Protein AF-0000000087521930 (afdb_homodimer)

Sequence (600 aa):
MKRRKVLPVLCTGAVLVLGLSACTGNPQDPAPPTEAVELRMATHSEPTYRALGAIYADQLEQKGYQVTLLDPVADPAAQVLAGQADLVITSAGTAAHQVAPARPDTKNTDSAVLSREQSAKMIAGALPENVRALDASPGDLGSVLVMSRAQLALQDVEDYKELAQKCPSLKLAAPQASATLLREGLDGANCSAAKVEATTADRLPGMLRNAEVDGVVLSQADALIADEGFVSVAGTEALFDSEPVLALGDADVDEGAARAINEVTAKLDEDTLTAVSRMAHGTEPASAEDVAERWQWLSQMKRRKVLPVLCTGAVLVLGLSACTGNPQDPAPPTEAVELRMATHSEPTYRALGAIYADQLEQKGYQVTLLDPVADPAAQVLAGQADLVITSAGTAAHQVAPARPDTKNTDSAVLSREQSAKMIAGALPENVRALDASPGDLGSVLVMSRAQLALQDVEDYKELAQKCPSLKLAAPQASATLLREGLDGANCSAAKVEATTADRLPGMLRNAEVDGVVLSQADALIADEGFVSVAGTEALFDSEPVLALGDADVDEGAARAINEVTAKLDEDTLTAVSRMAHGTEPASAEDVAERWQWLSQ

Nearest PDB structures (foldseek):
  7s7w-assembly1_A  TM=7.487E-01  e=1.866E-15  Thermoanaerobacter sp. X513
  6v1r-assembly1_A  TM=6.949E-01  e=6.929E-16  Thermoanaerobacter sp. X513
  7txk-assembly2_B  TM=6.998E-01  e=8.774E-15  Streptococcus pneumoniae D39
  6eyl-assembly2_B  TM=7.128E-01  e=5.026E-15  Bacillus subtilis
  7s7t-assembly1_A  TM=7.056E-01  e=7.489E-12  Thermoanaerobacter sp. X513

Organism: NCBI:txid162496

Structure (mmCIF, N/CA/C/O backbone):
data_AF-0000000087521930-model_v1
#
loop_
_entity.id
_entity.type
_entity.pdbx_description
1 polymer 'ABC-type glycine betaine transport system substrate-binding domain-containing protein'
#
loop_
_atom_site.group_PDB
_atom_site.id
_atom_site.type_symbol
_atom_site.label_atom_id
_atom_site.label_alt_id
_atom_site.label_comp_id
_atom_site.label_asym_id
_atom_site.label_entity_id
_atom_site.label_seq_id
_atom_site.pdbx_PDB_ins_code
_atom_site.Cartn_x
_atom_site.Cartn_y
_atom_site.Cartn_z
_atom_site.occupancy
_atom_site.B_iso_or_equiv
_atom_site.auth_seq_id
_atom_site.auth_comp_id
_atom_site.auth_asym_id
_atom_site.auth_atom_id
_atom_site.pdbx_PDB_model_num
ATOM 1 N N . MET A 1 1 ? -104.75 -42.906 31.688 1 24.97 1 MET A N 1
ATOM 2 C CA . MET A 1 1 ? -104.938 -42.594 30.266 1 24.97 1 MET A CA 1
ATOM 3 C C . MET A 1 1 ? -103.688 -41.875 29.75 1 24.97 1 MET A C 1
ATOM 5 O O . MET A 1 1 ? -103.312 -40.844 30.297 1 24.97 1 MET A O 1
ATOM 9 N N . LYS A 1 2 ? -102.812 -42.812 29.016 1 25.3 2 LYS A N 1
ATOM 10 C CA . LYS A 1 2 ? -101.438 -42.969 28.562 1 25.3 2 LYS A CA 1
ATOM 11 C C . LYS A 1 2 ? -101.125 -41.938 27.469 1 25.3 2 LYS A C 1
ATOM 13 O O . LYS A 1 2 ? -101.688 -42 26.375 1 25.3 2 LYS A O 1
ATOM 18 N N . ARG A 1 3 ? -100.812 -40.656 27.844 1 25.89 3 ARG A N 1
ATOM 19 C CA . ARG A 1 3 ? -100.5 -39.406 27.141 1 25.89 3 ARG A CA 1
ATOM 20 C C . ARG A 1 3 ? -99.312 -39.625 26.141 1 25.89 3 ARG A C 1
ATOM 22 O O . ARG A 1 3 ? -98.188 -39.938 26.547 1 25.89 3 ARG A O 1
ATOM 29 N N . ARG A 1 4 ? -99.625 -40.31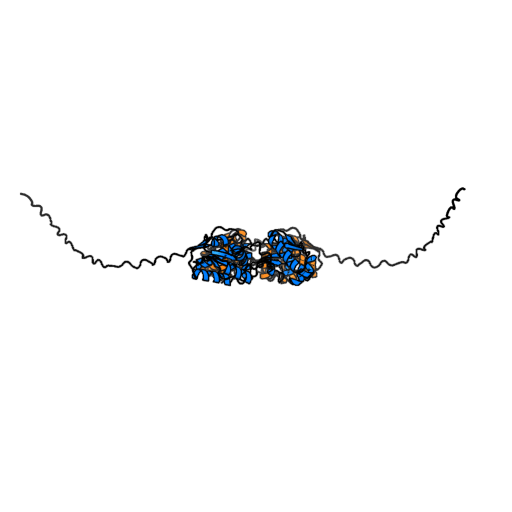2 25.031 1 25.08 4 ARG A N 1
ATOM 30 C CA . ARG A 1 4 ? -98.812 -40.75 23.906 1 25.08 4 ARG A CA 1
ATOM 31 C C . ARG A 1 4 ? -97.938 -39.625 23.375 1 25.08 4 ARG A C 1
ATOM 33 O O . ARG A 1 4 ? -98.5 -38.594 22.938 1 25.08 4 ARG A O 1
ATOM 40 N N . LYS A 1 5 ? -96.75 -39.5 23.906 1 28.59 5 LYS A N 1
ATOM 41 C CA . LYS A 1 5 ? -95.625 -38.531 23.75 1 28.59 5 LYS A CA 1
ATOM 42 C C . LYS A 1 5 ? -95.25 -38.406 22.297 1 28.59 5 LYS A C 1
ATOM 44 O O . LYS A 1 5 ? -94.875 -39.406 21.672 1 28.59 5 LYS A O 1
ATOM 49 N N . VAL A 1 6 ? -95.938 -37.656 21.453 1 28.44 6 VAL A N 1
ATOM 50 C CA . VAL A 1 6 ? -95.812 -37.344 20.031 1 28.44 6 VAL A CA 1
ATOM 51 C C . VAL A 1 6 ? -94.375 -36.938 19.734 1 28.44 6 VAL A C 1
ATOM 53 O O . VAL A 1 6 ? -93.875 -35.969 20.266 1 28.44 6 VAL A O 1
ATOM 56 N N . LEU A 1 7 ? -93.438 -37.906 19.609 1 31.66 7 LEU A N 1
ATOM 57 C CA . LEU A 1 7 ? -92 -37.719 19.359 1 31.66 7 LEU A CA 1
ATOM 58 C C . LEU A 1 7 ? -91.75 -37.031 18.031 1 31.66 7 LEU A C 1
ATOM 60 O O . LEU A 1 7 ? -92.25 -37.469 16.984 1 31.66 7 LEU A O 1
ATOM 64 N N . PRO A 1 8 ? -91.562 -35.688 18.031 1 33.31 8 PRO A N 1
ATOM 65 C CA . PRO A 1 8 ? -91.438 -34.844 16.828 1 33.31 8 PRO A CA 1
ATOM 66 C C . PRO A 1 8 ? -90.312 -35.344 15.898 1 33.31 8 PRO A C 1
ATOM 68 O O . PRO A 1 8 ? -89.25 -35.656 16.344 1 33.31 8 PRO A O 1
ATOM 71 N N . VAL A 1 9 ? -90.625 -36.188 14.945 1 30 9 VAL A N 1
ATOM 72 C CA . VAL A 1 9 ? -89.75 -36.812 13.945 1 30 9 VAL A CA 1
ATOM 73 C C . VAL A 1 9 ? -89.062 -35.75 13.117 1 30 9 VAL A C 1
ATOM 75 O O . VAL A 1 9 ? -89.688 -35 12.367 1 30 9 VAL A O 1
ATOM 78 N N . LEU A 1 10 ? -88.125 -35 13.758 1 30.17 10 LEU A N 1
ATOM 79 C CA . LEU A 1 10 ? -87.312 -33.969 13.078 1 30.17 10 LEU A CA 1
ATOM 80 C C . LEU A 1 10 ? -86.625 -34.562 11.828 1 30.17 10 LEU A C 1
ATOM 82 O O . LEU A 1 10 ? -85.875 -35.531 11.914 1 30.17 10 LEU A O 1
ATOM 86 N N . CYS A 1 11 ? -87.312 -34.562 10.688 1 28.27 11 CYS A N 1
ATOM 87 C CA . CYS A 1 11 ? -86.938 -34.969 9.344 1 28.27 11 CYS A CA 1
ATOM 88 C C . CYS A 1 11 ? -85.688 -34.281 8.914 1 28.27 11 CYS A C 1
ATOM 90 O O . CYS A 1 11 ? -85.625 -33.062 8.75 1 28.27 11 CYS A O 1
ATOM 92 N N . THR A 1 12 ? -84.562 -34.75 9.43 1 30 12 THR A N 1
ATOM 93 C CA . THR A 1 12 ? -83.188 -34.25 9.109 1 30 12 THR A CA 1
ATOM 94 C C . THR A 1 12 ? -82.938 -34.406 7.621 1 30 12 THR A C 1
ATOM 96 O O . THR A 1 12 ? -82.875 -35.5 7.098 1 30 12 THR A O 1
ATOM 99 N N . GLY A 1 13 ? -83.562 -33.594 6.793 1 28.31 13 GLY A N 1
ATOM 100 C CA . GLY A 1 13 ? -83.312 -33.562 5.359 1 28.31 13 GLY A CA 1
ATOM 101 C C . GLY A 1 13 ? -81.812 -33.594 5.008 1 28.31 13 GLY A C 1
ATOM 102 O O . GLY A 1 13 ? -81.062 -32.75 5.48 1 28.31 13 GLY A O 1
ATOM 103 N N . ALA A 1 14 ? -81.312 -34.75 4.762 1 30.91 14 ALA A N 1
ATOM 104 C CA . ALA A 1 14 ? -79.938 -35.125 4.383 1 30.91 14 ALA A CA 1
ATOM 105 C C . ALA A 1 14 ? -79.562 -34.469 3.057 1 30.91 14 ALA A C 1
ATOM 107 O O . ALA A 1 14 ? -80.062 -34.812 2.004 1 30.91 14 ALA A O 1
ATOM 108 N N . VAL A 1 15 ? -79.562 -33.156 3.012 1 30.83 15 VAL A N 1
ATOM 109 C CA . VAL A 1 15 ? -79.125 -32.562 1.741 1 30.83 15 VAL A CA 1
ATOM 110 C C . VAL A 1 15 ? -77.75 -33.125 1.314 1 30.83 15 VAL A C 1
ATOM 112 O O . VAL A 1 15 ? -76.812 -33.031 2.051 1 30.83 15 VAL A O 1
ATOM 115 N N . LEU A 1 16 ? -77.812 -34.188 0.553 1 29.52 16 LEU A N 1
ATOM 116 C CA . LEU A 1 16 ? -76.688 -34.844 -0.088 1 29.52 16 LEU A CA 1
ATOM 117 C C . LEU A 1 16 ? -75.875 -33.812 -0.931 1 29.52 16 LEU A C 1
ATOM 119 O O . LEU A 1 16 ? -76.375 -33.344 -1.959 1 29.52 16 LEU A O 1
ATOM 123 N N . VAL A 1 17 ? -75.312 -32.812 -0.303 1 30.41 17 VAL A N 1
ATOM 124 C CA . VAL A 1 17 ? -74.5 -31.953 -1.141 1 30.41 17 VAL A CA 1
ATOM 125 C C . VAL A 1 17 ? -73.438 -32.781 -1.917 1 30.41 17 VAL A C 1
ATOM 127 O O . VAL A 1 17 ? -72.688 -33.531 -1.323 1 30.41 17 VAL A O 1
ATOM 130 N N . LEU A 1 18 ? -73.75 -33.219 -3.131 1 30.56 18 LEU A N 1
ATOM 131 C CA . LEU A 1 18 ? -72.875 -33.75 -4.148 1 30.56 18 LEU A CA 1
ATOM 132 C C . LEU A 1 18 ? -71.562 -32.969 -4.203 1 30.56 18 LEU A C 1
ATOM 134 O O . LEU A 1 18 ? -71.562 -31.766 -4.508 1 30.56 18 LEU A O 1
ATOM 138 N N . GLY A 1 19 ? -70.625 -33.219 -3.271 1 29.25 19 GLY A N 1
ATOM 139 C CA . GLY A 1 19 ? -69.312 -32.656 -3.326 1 29.25 19 GLY A CA 1
ATOM 140 C C . GLY A 1 19 ? -68.625 -32.875 -4.664 1 29.25 19 GLY A C 1
ATOM 141 O O . GLY A 1 19 ? -68.375 -34 -5.074 1 29.25 19 GLY A O 1
ATOM 142 N N . LEU A 1 20 ? -68.938 -32.062 -5.727 1 30.84 20 LEU A N 1
ATOM 143 C CA . LEU A 1 20 ? -68.125 -32 -6.93 1 30.84 20 LEU A CA 1
ATOM 144 C C . LEU A 1 20 ? -66.625 -32 -6.578 1 30.84 20 LEU A C 1
ATOM 146 O O . LEU A 1 20 ? -66.125 -31.094 -5.93 1 30.84 20 LEU A O 1
ATOM 150 N N . SER A 1 21 ? -66.062 -33.156 -6.297 1 31.89 21 SER A N 1
ATOM 151 C CA . SER A 1 21 ? -64.625 -33.375 -6.172 1 31.89 21 SER A CA 1
ATOM 152 C C . SER A 1 21 ? -63.875 -32.781 -7.367 1 31.89 21 SER A C 1
ATOM 154 O O . SER A 1 21 ? -63.844 -33.375 -8.445 1 31.89 21 SER A O 1
ATOM 156 N N . ALA A 1 22 ? -64.125 -31.516 -7.789 1 32.75 22 ALA A N 1
ATOM 157 C CA . ALA A 1 22 ? -63.219 -31 -8.828 1 32.75 22 ALA A CA 1
ATOM 158 C C . ALA A 1 22 ? -61.75 -31.344 -8.516 1 32.75 22 ALA A C 1
ATOM 160 O O . ALA A 1 22 ? -61.312 -31.188 -7.379 1 32.75 22 ALA A O 1
ATOM 161 N N . CYS A 1 23 ? -61.094 -32.312 -9.234 1 32.06 23 CYS A N 1
ATOM 162 C CA . CYS A 1 23 ? -59.688 -32.656 -9.398 1 32.06 23 CYS A CA 1
ATOM 163 C C . CYS A 1 23 ? -58.812 -31.406 -9.422 1 32.06 23 CYS A C 1
ATOM 165 O O . CYS A 1 23 ? -58.781 -30.688 -10.43 1 32.06 23 CYS A O 1
ATOM 167 N N . THR A 1 24 ? -59.031 -30.422 -8.625 1 31.69 24 THR A N 1
ATOM 168 C CA . THR A 1 24 ? -58.094 -29.297 -8.648 1 31.69 24 THR A CA 1
ATOM 169 C C . THR A 1 24 ? -56.656 -29.797 -8.539 1 31.69 24 THR A C 1
ATOM 171 O O . THR A 1 24 ? -56.281 -30.359 -7.512 1 31.69 24 THR A O 1
ATOM 174 N N . GLY A 1 25 ? -56.125 -30.391 -9.578 1 32.91 25 GLY A N 1
ATOM 175 C CA . GLY A 1 25 ? -54.719 -30.719 -9.672 1 32.91 25 GLY A CA 1
ATOM 176 C C . GLY A 1 25 ? -53.812 -29.703 -9.008 1 32.91 25 GLY A C 1
ATOM 177 O O . GLY A 1 25 ? -54.031 -28.5 -9.117 1 32.91 25 GLY A O 1
ATOM 178 N N . ASN A 1 26 ? -53.406 -29.953 -7.789 1 33.25 26 ASN A N 1
ATOM 179 C CA . ASN A 1 26 ? -52.469 -29.172 -7.016 1 33.25 26 ASN A CA 1
ATOM 180 C C . ASN A 1 26 ? -51.344 -28.594 -7.906 1 33.25 26 ASN A C 1
ATOM 182 O O . ASN A 1 26 ? -50.812 -29.297 -8.773 1 33.25 26 ASN A O 1
ATOM 186 N N . PRO A 1 27 ? -51.25 -27.297 -8.062 1 37.81 27 PRO A N 1
ATOM 187 C CA . PRO A 1 27 ? -50.156 -26.625 -8.773 1 37.81 27 PRO A CA 1
ATOM 188 C C . PRO A 1 27 ? -48.844 -27.344 -8.641 1 37.81 27 PRO A C 1
ATOM 190 O O . PRO A 1 27 ? -48.656 -28.141 -7.715 1 37.81 27 PRO A O 1
ATOM 193 N N . GLN A 1 28 ? -47.969 -27.328 -9.734 1 36.28 28 GLN A N 1
ATOM 194 C CA . GLN A 1 28 ? -46.625 -27.812 -10.086 1 36.28 28 GLN A CA 1
ATOM 195 C C . GLN A 1 28 ? -45.656 -27.656 -8.914 1 36.28 28 GLN A C 1
ATOM 197 O O . GLN A 1 28 ? -45.625 -26.609 -8.273 1 36.28 28 GLN A O 1
ATOM 202 N N . ASP A 1 29 ? -45.375 -28.734 -8.156 1 38 29 ASP A N 1
ATOM 203 C CA . ASP A 1 29 ? -44.219 -28.859 -7.297 1 38 29 ASP A CA 1
ATOM 204 C C . ASP A 1 29 ? -43.062 -27.969 -7.785 1 38 29 ASP A C 1
ATOM 206 O O . ASP A 1 29 ? -42.719 -27.984 -8.969 1 38 29 ASP A O 1
ATOM 210 N N . PRO A 1 30 ? -42.906 -26.797 -7.133 1 41.5 30 PRO A N 1
ATOM 211 C CA . PRO A 1 30 ? -41.719 -26.062 -7.617 1 41.5 30 PRO A CA 1
ATOM 212 C C . PRO A 1 30 ? -40.562 -26.969 -8.031 1 41.5 30 PRO A C 1
ATOM 214 O O . PRO A 1 30 ? -40.438 -28.078 -7.512 1 41.5 30 PRO A O 1
ATOM 217 N N . ALA A 1 31 ? -40.281 -27.047 -9.32 1 41.97 31 ALA A N 1
ATOM 218 C CA . ALA A 1 31 ? -39.094 -27.734 -9.789 1 41.97 31 ALA A CA 1
ATOM 219 C C . ALA A 1 31 ? -38.062 -27.875 -8.672 1 41.97 31 ALA A C 1
ATOM 221 O O . ALA A 1 31 ? -37.938 -26.984 -7.812 1 41.97 31 ALA A O 1
ATOM 222 N N . PRO A 1 32 ? -37.719 -29.031 -8.219 1 43.03 32 PRO A N 1
ATOM 223 C CA . PRO A 1 32 ? -36.656 -29.188 -7.23 1 43.03 32 PRO A CA 1
ATOM 224 C C . PRO A 1 32 ? -35.625 -28.078 -7.328 1 43.03 32 PRO A C 1
ATOM 226 O O . PRO A 1 32 ? -35.344 -27.547 -8.422 1 43.03 32 PRO A O 1
ATOM 229 N N . PRO A 1 33 ? -35.469 -27.188 -6.367 1 43.12 33 PRO A N 1
ATOM 230 C CA . PRO A 1 33 ? -34.375 -26.219 -6.43 1 43.12 33 PRO A CA 1
ATOM 231 C C . PRO A 1 33 ? -33.156 -26.734 -7.203 1 43.12 33 PRO A C 1
ATOM 233 O O . PRO A 1 33 ? -32.812 -27.922 -7.09 1 43.12 33 PRO A O 1
ATOM 236 N N . THR A 1 34 ? -33 -26.609 -8.461 1 46.75 34 THR A N 1
ATOM 237 C CA . THR A 1 34 ? -31.766 -26.953 -9.141 1 46.75 34 THR A CA 1
ATOM 238 C C . THR A 1 34 ? -30.594 -26.969 -8.164 1 46.75 34 THR A C 1
ATOM 240 O O . THR A 1 34 ? -30.266 -25.953 -7.551 1 46.75 34 THR A O 1
ATOM 243 N N . GLU A 1 35 ? -30.422 -28.062 -7.379 1 59.41 35 GLU A N 1
ATOM 244 C CA . GLU A 1 35 ? -29.391 -28.312 -6.367 1 59.41 35 GLU A CA 1
ATOM 245 C C . GLU A 1 35 ? -28.047 -27.719 -6.781 1 59.41 35 GLU A C 1
ATOM 247 O O . GLU A 1 35 ? -27.531 -28.031 -7.863 1 59.41 35 GLU A O 1
ATOM 252 N N . ALA A 1 36 ? -27.625 -26.719 -6.176 1 70.56 36 ALA A N 1
ATOM 253 C CA . ALA A 1 36 ? -26.344 -26.062 -6.453 1 70.56 36 ALA A CA 1
ATOM 254 C C . ALA A 1 36 ? -25.219 -27.094 -6.484 1 70.56 36 ALA A C 1
ATOM 256 O O . ALA A 1 36 ? -25.141 -27.984 -5.633 1 70.56 36 ALA A O 1
ATOM 257 N N . VAL A 1 37 ? -24.531 -27.359 -7.672 1 87 37 VAL A N 1
ATOM 258 C CA . VAL A 1 37 ? -23.344 -28.203 -7.793 1 87 37 VAL A CA 1
ATOM 259 C C . VAL A 1 37 ? -22.297 -27.781 -6.758 1 87 37 VAL A C 1
ATOM 261 O O . VAL A 1 37 ? -21.969 -26.594 -6.648 1 87 37 VAL A O 1
ATOM 264 N N . GLU A 1 38 ? -21.938 -28.719 -5.898 1 93.25 38 GLU A N 1
ATOM 265 C CA . GLU A 1 38 ? -20.938 -28.484 -4.859 1 93.25 38 GLU A CA 1
ATOM 266 C C . GLU A 1 38 ? -19.531 -28.734 -5.387 1 93.25 38 GLU A C 1
ATOM 268 O O . GLU A 1 38 ? -19.266 -29.734 -6.059 1 93.25 38 GLU A O 1
ATOM 273 N N . LEU A 1 39 ? -18.672 -27.797 -5.203 1 97.06 39 LEU A N 1
ATOM 274 C CA . LEU A 1 39 ? -17.25 -27.906 -5.57 1 97.06 39 LEU A CA 1
ATOM 275 C C . LEU A 1 39 ? -16.359 -27.797 -4.34 1 97.06 39 LEU A C 1
ATOM 277 O O . LEU A 1 39 ? -16.469 -26.828 -3.578 1 97.06 39 LEU A O 1
ATOM 281 N N . ARG A 1 40 ? -15.516 -28.828 -4.109 1 98.06 40 ARG A N 1
ATOM 282 C CA . ARG A 1 40 ? -14.469 -28.766 -3.096 1 98.06 40 ARG A CA 1
ATOM 283 C C . ARG A 1 40 ? -13.18 -28.188 -3.672 1 98.06 40 ARG A C 1
ATOM 285 O O . ARG A 1 40 ? -12.586 -28.766 -4.578 1 98.06 40 ARG A O 1
ATOM 292 N N . MET A 1 41 ? -12.719 -27.047 -3.049 1 98.5 41 MET A N 1
ATOM 293 C CA . MET A 1 41 ? -11.516 -26.375 -3.547 1 98.5 41 MET A CA 1
ATOM 294 C C . MET A 1 41 ? -10.391 -26.453 -2.525 1 98.5 41 MET A C 1
ATOM 296 O O . MET A 1 41 ? -10.523 -25.969 -1.403 1 98.5 41 MET A O 1
ATOM 300 N N . ALA A 1 42 ? -9.273 -27.047 -2.928 1 98.44 42 ALA A N 1
ATOM 301 C CA . ALA A 1 42 ? -8.078 -27.047 -2.092 1 98.44 42 ALA A CA 1
ATOM 302 C C . ALA A 1 42 ? -7.492 -25.641 -1.964 1 98.44 42 ALA A C 1
ATOM 304 O O . ALA A 1 42 ? -7.566 -24.844 -2.904 1 98.44 42 ALA A O 1
ATOM 305 N N . THR A 1 43 ? -6.852 -25.359 -0.746 1 97.38 43 THR A N 1
ATOM 306 C CA . THR A 1 43 ? -6.422 -24 -0.454 1 97.38 43 THR A CA 1
ATOM 307 C C . THR A 1 43 ? -4.922 -23.953 -0.162 1 97.38 43 THR A C 1
ATOM 309 O O . THR A 1 43 ? -4.414 -24.766 0.614 1 97.38 43 THR A O 1
ATOM 312 N N . HIS A 1 44 ? -4.266 -22.984 -0.844 1 96.5 44 HIS A N 1
ATOM 313 C CA . HIS A 1 44 ? -2.84 -22.766 -0.624 1 96.5 44 HIS A CA 1
ATOM 314 C C . HIS A 1 44 ? -2.596 -21.938 0.633 1 96.5 44 HIS A C 1
ATOM 316 O O . HIS A 1 44 ? -3.33 -20.984 0.905 1 96.5 44 HIS A O 1
ATOM 322 N N . SER A 1 45 ? -1.491 -22.219 1.359 1 93.25 45 SER A N 1
ATOM 323 C CA . SER A 1 45 ? -1.228 -21.516 2.604 1 93.25 45 SER A CA 1
ATOM 324 C C . SER A 1 45 ? -0.521 -20.188 2.342 1 93.25 45 SER A C 1
ATOM 326 O O . SER A 1 45 ? -0.52 -19.297 3.197 1 93.25 45 SER A O 1
ATOM 328 N N . GLU A 1 46 ? 0.194 -20.047 1.252 1 92.81 46 GLU A N 1
ATOM 329 C CA . GLU A 1 46 ? 0.817 -18.781 0.896 1 92.81 46 GLU A CA 1
ATOM 330 C C . GLU A 1 46 ? -0.232 -17.688 0.688 1 92.81 46 GLU A C 1
ATOM 332 O O . GLU A 1 46 ? -1.187 -17.875 -0.07 1 92.81 46 GLU A O 1
ATOM 337 N N . PRO A 1 47 ? -0.076 -16.5 1.216 1 92.88 47 PRO A N 1
ATOM 338 C CA . PRO A 1 47 ? -1.146 -15.5 1.308 1 92.88 47 PRO A CA 1
ATOM 339 C C . PRO A 1 47 ? -1.672 -15.07 -0.061 1 92.88 47 PRO A C 1
ATOM 341 O O . PRO A 1 47 ? -2.883 -14.922 -0.242 1 92.88 47 PRO A O 1
ATOM 344 N N . THR A 1 48 ? -0.853 -14.859 -0.989 1 94.31 48 THR A N 1
ATOM 345 C CA . THR A 1 48 ? -1.321 -14.422 -2.301 1 94.31 48 THR A CA 1
ATOM 346 C C . THR A 1 48 ? -2.176 -15.508 -2.953 1 94.31 48 THR A C 1
ATOM 348 O O . THR A 1 48 ? -3.271 -15.227 -3.447 1 94.31 48 THR A O 1
ATOM 351 N N . TYR A 1 49 ? -1.743 -16.703 -2.885 1 96.62 49 TYR A N 1
ATOM 352 C CA . TYR A 1 49 ? -2.492 -17.812 -3.457 1 96.62 49 TYR A CA 1
ATOM 353 C C . TYR A 1 49 ? -3.795 -18.031 -2.699 1 96.62 49 TYR A C 1
ATOM 355 O O . TYR A 1 49 ? -4.824 -18.359 -3.299 1 96.62 49 TYR A O 1
ATOM 363 N N . ARG A 1 50 ? -3.641 -17.922 -1.463 1 96.31 50 ARG A N 1
ATOM 364 C CA . ARG A 1 50 ? -4.84 -18.078 -0.645 1 96.31 50 ARG A CA 1
ATOM 365 C C . ARG A 1 50 ? -5.891 -17.047 -1.012 1 96.31 50 ARG A C 1
ATOM 367 O O . ARG A 1 50 ? -7.074 -17.359 -1.125 1 96.31 50 ARG A O 1
ATOM 374 N N . ALA A 1 51 ? -5.465 -15.812 -1.198 1 95.06 51 ALA A N 1
ATOM 375 C CA . ALA A 1 51 ? -6.363 -14.734 -1.618 1 95.06 51 ALA A CA 1
ATOM 376 C C . ALA A 1 51 ? -6.973 -15.039 -2.984 1 95.06 51 ALA A C 1
ATOM 378 O O . ALA A 1 51 ? -8.172 -14.836 -3.193 1 95.06 51 ALA A O 1
ATOM 379 N N . LEU A 1 52 ? -6.215 -15.531 -3.84 1 97.44 52 LEU A N 1
ATOM 380 C CA . LEU A 1 52 ? -6.707 -15.891 -5.164 1 97.44 52 LEU A CA 1
ATOM 381 C C . LEU A 1 52 ? -7.754 -17 -5.074 1 97.44 52 LEU A C 1
ATOM 383 O O . LEU A 1 52 ? -8.789 -16.922 -5.742 1 97.44 52 LEU A O 1
ATOM 387 N N . GLY A 1 53 ? -7.484 -17.969 -4.254 1 97.94 53 GLY A N 1
ATOM 388 C CA . GLY A 1 53 ? -8.484 -19 -4.035 1 97.94 53 GLY A CA 1
ATOM 389 C C . GLY A 1 53 ? -9.836 -18.438 -3.621 1 97.94 53 GLY A C 1
ATOM 390 O O . GLY A 1 53 ? -10.875 -18.875 -4.129 1 97.94 53 GLY A O 1
ATOM 391 N N . ALA A 1 54 ? -9.805 -17.531 -2.773 1 95.62 54 ALA A N 1
ATOM 392 C CA . ALA A 1 54 ? -11.039 -16.922 -2.297 1 95.62 54 ALA A CA 1
ATOM 393 C C . ALA A 1 54 ? -11.727 -16.125 -3.406 1 95.62 54 ALA A C 1
ATOM 395 O O . ALA A 1 54 ? -12.953 -16.125 -3.512 1 95.62 54 ALA A O 1
ATOM 396 N N . ILE A 1 55 ? -10.969 -15.398 -4.184 1 95.38 55 ILE A N 1
ATOM 397 C CA . ILE A 1 55 ? -11.516 -14.641 -5.305 1 95.38 55 ILE A CA 1
ATOM 398 C C . ILE A 1 55 ? -12.242 -15.586 -6.262 1 95.38 55 ILE A C 1
ATOM 400 O O . ILE A 1 55 ? -13.375 -15.312 -6.668 1 95.38 55 ILE A O 1
ATOM 404 N N . TYR A 1 56 ? -11.633 -16.688 -6.574 1 97.75 56 TYR A N 1
ATOM 405 C CA . TYR A 1 56 ? -12.227 -17.672 -7.48 1 97.75 56 TYR A CA 1
ATOM 406 C C . TYR A 1 56 ? -13.484 -18.281 -6.871 1 97.75 56 TYR A C 1
ATOM 408 O O . TYR A 1 56 ? -14.484 -18.469 -7.562 1 97.75 56 TYR A O 1
ATOM 416 N N . ALA A 1 57 ? -13.391 -18.625 -5.633 1 97.06 57 ALA A N 1
ATOM 417 C CA . ALA A 1 57 ? -14.555 -19.188 -4.941 1 97.06 57 ALA A CA 1
ATOM 418 C C . ALA A 1 57 ? -15.734 -18.234 -5 1 97.06 57 ALA A C 1
ATOM 420 O O . ALA A 1 57 ? -16.859 -18.641 -5.301 1 97.06 57 ALA A O 1
ATOM 421 N N . ASP A 1 58 ? -15.477 -17.031 -4.738 1 92.94 58 ASP A N 1
ATOM 422 C CA . ASP A 1 58 ? -16.531 -16.016 -4.773 1 92.94 58 ASP A CA 1
ATOM 423 C C . ASP A 1 58 ? -17.156 -15.922 -6.164 1 92.94 58 ASP A C 1
ATOM 425 O O . ASP A 1 58 ? -18.375 -15.82 -6.297 1 92.94 58 ASP A O 1
ATOM 429 N N . GLN A 1 59 ? -16.312 -15.891 -7.18 1 93.5 59 GLN A N 1
ATOM 430 C CA . GLN A 1 59 ? -16.812 -15.859 -8.555 1 93.5 59 GLN A CA 1
ATOM 431 C C . GLN A 1 59 ? -17.703 -17.062 -8.844 1 93.5 59 GLN A C 1
ATOM 433 O O . GLN A 1 59 ? -18.766 -16.906 -9.469 1 93.5 59 GLN A O 1
ATOM 438 N N . LEU A 1 60 ? -17.328 -18.203 -8.438 1 96.75 60 LEU A N 1
ATOM 439 C CA . LEU A 1 60 ? -18.109 -19.406 -8.648 1 96.75 60 LEU A CA 1
ATOM 440 C C . LEU A 1 60 ? -19.438 -19.328 -7.906 1 96.75 60 LEU A C 1
ATOM 442 O O . LEU A 1 60 ? -20.484 -19.719 -8.445 1 96.75 60 LEU A O 1
ATOM 446 N N . GLU A 1 61 ? -19.406 -18.812 -6.738 1 94.69 61 GLU A N 1
ATOM 447 C CA . GLU A 1 61 ? -20.641 -18.688 -5.961 1 94.69 61 GLU A CA 1
ATOM 448 C C . GLU A 1 61 ? -21.594 -17.703 -6.617 1 94.69 61 GLU A C 1
ATOM 450 O O . GLU A 1 61 ? -22.812 -17.922 -6.621 1 94.69 61 GLU A O 1
ATOM 455 N N . GLN A 1 62 ? -21.062 -16.672 -7.176 1 89.94 62 GLN A N 1
ATOM 456 C CA . GLN A 1 62 ? -21.875 -15.695 -7.887 1 89.94 62 GLN A CA 1
ATOM 457 C C . GLN A 1 62 ? -22.562 -16.344 -9.094 1 89.94 62 GLN A C 1
ATOM 459 O O . GLN A 1 62 ? -23.609 -15.867 -9.547 1 89.94 62 GLN A O 1
ATOM 464 N N . LYS A 1 63 ? -22 -17.406 -9.57 1 93.94 63 LYS A N 1
ATOM 465 C CA . LYS A 1 63 ? -22.562 -18.109 -10.727 1 93.94 63 LYS A CA 1
ATOM 466 C C . LYS A 1 63 ? -23.438 -19.266 -10.289 1 93.94 63 LYS A C 1
ATOM 468 O O . LYS A 1 63 ? -23.859 -20.078 -11.117 1 93.94 63 LYS A O 1
ATOM 473 N N . GLY A 1 64 ? -23.625 -19.453 -8.969 1 94.81 64 GLY A N 1
ATOM 474 C CA . GLY A 1 64 ? -24.609 -20.391 -8.469 1 94.81 64 GLY A CA 1
ATOM 475 C C . GLY A 1 64 ? -23.984 -21.672 -7.938 1 94.81 64 GLY A C 1
ATOM 476 O O . GLY A 1 64 ? -24.703 -22.609 -7.551 1 94.81 64 GLY A O 1
ATOM 477 N N . TYR A 1 65 ? -22.734 -21.781 -7.902 1 96.69 65 TYR A N 1
ATOM 478 C CA . TYR A 1 65 ? -22.078 -22.938 -7.324 1 96.69 65 TYR A CA 1
ATOM 479 C C . TYR A 1 65 ? -21.938 -22.797 -5.816 1 96.69 65 TYR A C 1
ATOM 481 O O . TYR A 1 65 ? -21.922 -21.688 -5.289 1 96.69 65 TYR A O 1
ATOM 489 N N . GLN A 1 66 ? -21.953 -23.922 -5.172 1 96.44 66 GLN A N 1
ATOM 490 C CA . GLN A 1 66 ? -21.562 -23.953 -3.77 1 96.44 66 GLN A CA 1
ATOM 491 C C . GLN A 1 66 ? -20.109 -24.406 -3.621 1 96.44 66 GLN A C 1
ATOM 493 O O . GLN A 1 66 ? -19.75 -25.5 -4.055 1 96.44 66 GLN A O 1
ATOM 498 N N . VAL A 1 67 ? -19.312 -23.516 -3.027 1 97.19 67 VAL A N 1
ATOM 499 C CA . VAL A 1 67 ? -17.891 -23.828 -2.943 1 97.19 67 VAL A CA 1
ATOM 500 C C . VAL A 1 67 ? -17.484 -24.016 -1.482 1 97.19 67 VAL A C 1
ATOM 502 O O . VAL A 1 67 ? -17.797 -23.188 -0.628 1 97.19 67 VAL A O 1
ATOM 505 N N . THR A 1 68 ? -16.859 -25.156 -1.178 1 97.31 68 THR A N 1
ATOM 506 C CA . THR A 1 68 ? -16.234 -25.406 0.12 1 97.31 68 THR A CA 1
ATOM 507 C C . THR A 1 68 ? -14.719 -25.281 0.028 1 97.31 68 THR A C 1
ATOM 509 O O . THR A 1 68 ? -14.078 -26.062 -0.681 1 97.31 68 THR A O 1
ATOM 512 N N . LEU A 1 69 ? -14.188 -24.281 0.747 1 96.94 69 LEU A N 1
ATOM 513 C CA . LEU A 1 69 ? -12.742 -24.125 0.826 1 96.94 69 LEU A CA 1
ATOM 514 C C . LEU A 1 69 ? -12.156 -25.062 1.883 1 96.94 69 LEU A C 1
ATOM 516 O O . LEU A 1 69 ? -12.57 -25.031 3.045 1 96.94 69 LEU A O 1
ATOM 520 N N . LEU A 1 70 ? -11.203 -25.875 1.456 1 97.5 70 LEU A N 1
ATOM 521 C CA . LEU A 1 70 ? -10.555 -26.797 2.387 1 97.5 70 LEU A CA 1
ATOM 522 C C . LEU A 1 70 ? -9.477 -26.078 3.189 1 97.5 70 LEU A C 1
ATOM 524 O O . LEU A 1 70 ? -9.117 -24.938 2.883 1 97.5 70 LEU A O 1
ATOM 528 N N . ASP A 1 71 ? -8.922 -26.766 4.223 1 95.44 71 ASP A N 1
ATOM 529 C CA . ASP A 1 71 ? -7.891 -26.172 5.07 1 95.44 71 ASP A CA 1
ATOM 530 C C . ASP A 1 71 ? -6.641 -25.844 4.262 1 95.44 71 ASP A C 1
ATOM 532 O O . ASP A 1 71 ? -6.223 -26.625 3.404 1 95.44 71 ASP A O 1
ATOM 536 N N . PRO A 1 72 ? -6.062 -24.703 4.586 1 95.19 72 PRO A N 1
ATOM 537 C CA . PRO A 1 72 ? -4.871 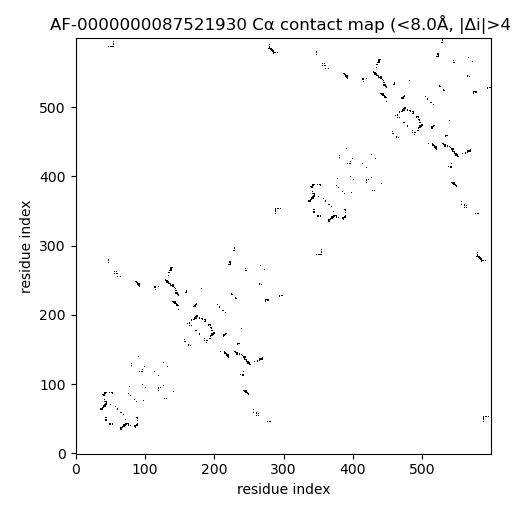-24.297 3.846 1 95.19 72 PRO A CA 1
ATOM 538 C C . PRO A 1 72 ? -3.672 -25.203 4.098 1 95.19 72 PRO A C 1
ATOM 540 O O . PRO A 1 72 ? -3.42 -25.609 5.238 1 95.19 72 PRO A O 1
ATOM 543 N N . VAL A 1 73 ? -3.012 -25.547 3.012 1 93.88 73 VAL A N 1
ATOM 544 C CA . VAL A 1 73 ? -1.802 -26.359 3.102 1 93.88 73 VAL A CA 1
ATOM 545 C C . VAL A 1 73 ? -0.747 -25.828 2.137 1 93.88 73 VAL A C 1
ATOM 547 O O . VAL A 1 73 ? -1.046 -24.984 1.287 1 93.88 73 VAL A O 1
ATOM 550 N N . ALA A 1 74 ? 0.511 -26.297 2.223 1 89.62 74 ALA A N 1
ATOM 551 C CA . ALA A 1 74 ? 1.632 -25.781 1.438 1 89.62 74 ALA A CA 1
ATOM 552 C C . ALA A 1 74 ? 1.577 -26.297 0.002 1 89.62 74 ALA A C 1
ATOM 554 O O . ALA A 1 74 ? 1.947 -25.594 -0.934 1 89.62 74 ALA A O 1
ATOM 555 N N . ASP A 1 75 ? 1.068 -27.547 -0.232 1 90.88 75 ASP A N 1
ATOM 556 C CA . ASP A 1 75 ? 1.026 -28.172 -1.551 1 90.88 75 ASP A CA 1
ATOM 557 C C . ASP A 1 75 ? -0.373 -28.688 -1.867 1 90.88 75 ASP A C 1
ATOM 559 O O . ASP A 1 75 ? -0.582 -29.906 -1.967 1 90.88 75 ASP A O 1
ATOM 563 N N . PRO A 1 76 ? -1.254 -27.812 -2.18 1 96.44 76 PRO A N 1
ATOM 564 C CA . PRO A 1 76 ? -2.646 -28.25 -2.309 1 96.44 76 PRO A CA 1
ATOM 565 C C . PRO A 1 76 ? -2.922 -28.953 -3.633 1 96.44 76 PRO A C 1
ATOM 567 O O . PRO A 1 76 ? -3.932 -29.656 -3.766 1 96.44 76 PRO A O 1
ATOM 570 N N . ALA A 1 77 ? -2.135 -28.844 -4.629 1 94.69 77 ALA A N 1
ATOM 571 C CA . ALA A 1 77 ? -2.355 -29.5 -5.914 1 94.69 77 ALA A CA 1
ATOM 572 C C . ALA A 1 77 ? -2.385 -31.016 -5.766 1 94.69 77 ALA A C 1
ATOM 574 O O . ALA A 1 77 ? -3.096 -31.703 -6.5 1 94.69 77 ALA A O 1
ATOM 575 N N . ALA A 1 78 ? -1.623 -31.5 -4.824 1 90.62 78 ALA A N 1
ATOM 576 C CA . ALA A 1 78 ? -1.58 -32.938 -4.566 1 90.62 78 ALA A CA 1
ATOM 577 C C . ALA A 1 78 ? -2.969 -33.469 -4.23 1 90.62 78 ALA A C 1
ATOM 579 O O . ALA A 1 78 ? -3.299 -34.625 -4.574 1 90.62 78 ALA A O 1
ATOM 580 N N . GLN A 1 79 ? -3.797 -32.656 -3.645 1 95.19 79 GLN A N 1
ATOM 581 C CA . GLN A 1 79 ? -5.141 -33.062 -3.252 1 95.19 79 GLN A CA 1
ATOM 582 C C . GLN A 1 79 ? -6.031 -33.281 -4.473 1 95.19 79 GLN A C 1
ATOM 584 O O . GLN A 1 79 ? -6.859 -34.188 -4.5 1 95.19 79 GLN A O 1
ATOM 589 N N . VAL A 1 80 ? -5.867 -32.5 -5.48 1 96.44 80 VAL A N 1
ATOM 590 C CA . VAL A 1 80 ? -6.641 -32.625 -6.707 1 96.44 80 VAL A CA 1
ATOM 591 C C . VAL A 1 80 ? -6.137 -33.844 -7.496 1 96.44 80 VAL A C 1
ATOM 593 O O . VAL A 1 80 ? -6.93 -34.625 -8.008 1 96.44 80 VAL A O 1
ATOM 596 N N . LEU A 1 81 ? -4.871 -34.031 -7.547 1 92.69 81 LEU A N 1
ATOM 597 C CA . LEU A 1 81 ? -4.27 -35.156 -8.273 1 92.69 81 LEU A CA 1
ATOM 598 C C . LEU A 1 81 ? -4.668 -36.469 -7.648 1 92.69 81 LEU A C 1
ATOM 600 O O . LEU A 1 81 ? -4.812 -37.469 -8.359 1 92.69 81 LEU A O 1
ATOM 604 N N . ALA A 1 82 ? -4.953 -36.469 -6.363 1 92.69 82 ALA A N 1
ATOM 605 C CA . ALA A 1 82 ? -5.34 -37.656 -5.637 1 92.69 82 ALA A CA 1
ATOM 606 C C . ALA A 1 82 ? -6.855 -37.844 -5.605 1 92.69 82 ALA A C 1
ATOM 608 O O . ALA A 1 82 ? -7.371 -38.812 -5.047 1 92.69 82 ALA A O 1
ATOM 609 N N . GLY A 1 83 ? -7.547 -36.906 -6.145 1 94.25 83 GLY A N 1
ATOM 610 C CA . GLY A 1 83 ? -9 -36.969 -6.18 1 94.25 83 GLY A CA 1
ATOM 611 C C . GLY A 1 83 ? -9.656 -36.562 -4.879 1 94.25 83 GLY A C 1
ATOM 612 O O . GLY A 1 83 ? -10.82 -36.875 -4.633 1 94.25 83 GLY A O 1
ATOM 613 N N . GLN A 1 84 ? -8.953 -35.844 -4.043 1 95.25 84 GLN A N 1
ATOM 614 C CA . GLN A 1 84 ? -9.445 -35.438 -2.73 1 95.25 84 GLN A CA 1
ATOM 615 C C . GLN A 1 84 ? -10.094 -34.062 -2.779 1 95.25 84 GLN A C 1
ATOM 617 O O . GLN A 1 84 ? -10.758 -33.656 -1.827 1 95.25 84 GLN A O 1
ATOM 622 N N . ALA A 1 85 ? -9.922 -33.344 -3.811 1 97.44 85 ALA A N 1
ATOM 623 C CA . ALA A 1 85 ? -10.531 -32.031 -4.086 1 97.44 85 ALA A CA 1
ATOM 624 C C . ALA A 1 85 ? -10.898 -31.906 -5.562 1 97.44 85 ALA A C 1
ATOM 626 O O . ALA A 1 85 ? -10.375 -32.656 -6.406 1 97.44 85 ALA A O 1
ATOM 627 N N . ASP A 1 86 ? -11.766 -30.984 -5.848 1 97.62 86 ASP A N 1
ATOM 628 C CA . ASP A 1 86 ? -12.258 -30.812 -7.215 1 97.62 86 ASP A CA 1
ATOM 629 C C . ASP A 1 86 ? -11.445 -29.766 -7.969 1 97.62 86 ASP A C 1
ATOM 631 O O . ASP A 1 86 ? -11.352 -29.812 -9.195 1 97.62 86 ASP A O 1
ATOM 635 N N . LEU A 1 87 ? -10.969 -28.781 -7.164 1 98.25 87 LEU A N 1
ATOM 636 C CA . LEU A 1 87 ? -10.305 -27.625 -7.766 1 98.25 87 LEU A CA 1
ATOM 637 C C . LEU A 1 87 ? -9.141 -27.156 -6.898 1 98.25 87 LEU A C 1
ATOM 639 O O . LEU A 1 87 ? -9.156 -27.344 -5.68 1 98.25 87 LEU A O 1
ATOM 643 N N . VAL A 1 88 ? -8.148 -26.516 -7.551 1 98.44 88 VAL A N 1
ATOM 644 C CA . VAL A 1 88 ? -7.09 -25.797 -6.848 1 98.44 88 VAL A CA 1
ATOM 645 C C . VAL A 1 88 ? -6.555 -24.672 -7.73 1 98.44 88 VAL A C 1
ATOM 647 O O . VAL A 1 88 ? -6.453 -24.828 -8.953 1 98.44 88 VAL A O 1
ATOM 650 N N . ILE A 1 89 ? -6.266 -23.547 -7.102 1 98.5 89 ILE A N 1
ATOM 651 C CA . ILE A 1 89 ? -5.551 -22.453 -7.77 1 98.5 89 ILE A CA 1
ATOM 652 C C . ILE A 1 89 ? -4.055 -22.578 -7.488 1 98.5 89 ILE A C 1
ATOM 654 O O . ILE A 1 89 ? -3.637 -22.641 -6.328 1 98.5 89 ILE A O 1
ATOM 658 N N . THR A 1 90 ? -3.287 -22.656 -8.531 1 97.81 90 THR A N 1
ATOM 659 C CA . THR A 1 90 ? -1.838 -22.812 -8.461 1 97.81 90 THR A CA 1
ATOM 660 C C . THR A 1 90 ? -1.159 -22.062 -9.602 1 97.81 90 THR A C 1
ATOM 662 O O . THR A 1 90 ? -1.721 -21.109 -10.148 1 97.81 90 THR A O 1
ATOM 665 N N . SER A 1 91 ? 0.117 -22.469 -9.844 1 98 91 SER A N 1
ATOM 666 C CA . SER A 1 91 ? 0.85 -21.859 -10.953 1 98 91 SER A CA 1
ATOM 667 C C . SER A 1 91 ? 1.471 -22.938 -11.852 1 98 91 SER A C 1
ATOM 669 O O . SER A 1 91 ? 1.647 -24.078 -11.43 1 98 91 SER A O 1
ATOM 671 N N . ALA A 1 92 ? 1.739 -22.516 -13.094 1 96.81 92 ALA A N 1
ATOM 672 C CA . ALA A 1 92 ? 2.117 -23.469 -14.125 1 96.81 92 ALA A CA 1
ATOM 673 C C . ALA A 1 92 ? 3.434 -24.156 -13.773 1 96.81 92 ALA A C 1
ATOM 675 O O . ALA A 1 92 ? 3.553 -25.391 -13.891 1 96.81 92 ALA A O 1
ATOM 676 N N . GLY A 1 93 ? 4.445 -23.391 -13.398 1 95 93 GLY A N 1
ATOM 677 C CA . GLY A 1 93 ? 5.703 -24.016 -13.023 1 95 93 GLY A CA 1
ATOM 678 C C . GLY A 1 93 ? 5.562 -25 -11.875 1 95 93 GLY A C 1
ATOM 679 O O . GLY A 1 93 ? 6.074 -26.109 -11.945 1 95 93 GLY A O 1
ATOM 680 N N . THR A 1 94 ? 4.871 -24.609 -10.875 1 93.06 94 THR A N 1
ATOM 681 C CA . THR A 1 94 ? 4.633 -25.469 -9.719 1 93.06 94 THR A CA 1
ATOM 682 C C . THR A 1 94 ? 3.887 -26.734 -10.117 1 93.06 94 THR A C 1
ATOM 684 O O . THR A 1 94 ? 4.266 -27.844 -9.727 1 93.06 94 THR A O 1
ATOM 687 N N . ALA A 1 95 ? 2.859 -26.609 -10.891 1 94.81 95 ALA A N 1
ATOM 688 C CA . ALA A 1 95 ? 2.072 -27.75 -11.344 1 94.81 95 ALA A CA 1
ATOM 689 C C . ALA A 1 95 ? 2.924 -28.703 -12.18 1 94.81 95 ALA A C 1
ATOM 691 O O . ALA A 1 95 ? 2.822 -29.938 -12.031 1 94.81 95 ALA A O 1
ATOM 692 N N . ALA A 1 96 ? 3.717 -28.141 -13.039 1 94 96 ALA A N 1
ATOM 693 C CA . ALA A 1 96 ? 4.562 -28.969 -13.898 1 94 96 ALA A CA 1
ATOM 694 C C . ALA A 1 96 ? 5.512 -29.828 -13.078 1 94 96 ALA A C 1
ATOM 696 O O . ALA A 1 96 ? 5.656 -31.031 -13.336 1 94 96 ALA A O 1
ATOM 697 N N . HIS A 1 97 ? 6.121 -29.234 -12.055 1 89.81 97 HIS A N 1
ATOM 698 C CA . HIS A 1 97 ? 7.035 -29.984 -11.203 1 89.81 97 HIS A CA 1
ATOM 699 C C . HIS A 1 97 ? 6.297 -31.062 -10.422 1 89.81 97 HIS A C 1
ATOM 701 O O . HIS A 1 97 ? 6.863 -32.125 -10.133 1 89.81 97 HIS A O 1
ATOM 707 N N . GLN A 1 98 ? 5.113 -30.875 -10.141 1 88.06 98 GLN A N 1
ATOM 708 C CA . GLN A 1 98 ? 4.336 -31.828 -9.352 1 88.06 98 GLN A CA 1
ATOM 709 C C . GLN A 1 98 ? 3.941 -33.031 -10.188 1 88.06 98 GLN A C 1
ATOM 711 O O . GLN A 1 98 ? 3.934 -34.188 -9.695 1 88.06 98 GLN A O 1
ATOM 716 N N . VAL A 1 99 ? 3.576 -32.875 -11.383 1 90 99 VAL A N 1
ATOM 717 C CA . VAL A 1 99 ? 3.023 -33.969 -12.18 1 90 99 VAL A CA 1
ATOM 718 C C . VAL A 1 99 ? 4.148 -34.719 -12.906 1 90 99 VAL A C 1
ATOM 720 O O . VAL A 1 99 ? 3.971 -35.844 -13.359 1 90 99 VAL A O 1
ATOM 723 N N . ALA A 1 100 ? 5.18 -34.062 -13.156 1 77.69 100 ALA A N 1
ATOM 724 C CA . ALA A 1 100 ? 6.328 -34.688 -13.812 1 77.69 100 ALA A CA 1
ATOM 725 C C . ALA A 1 100 ? 7.617 -34.375 -13.047 1 77.69 100 ALA A C 1
ATOM 727 O O . ALA A 1 100 ? 8.422 -33.562 -13.484 1 77.69 100 ALA A O 1
ATOM 728 N N . PRO A 1 101 ? 7.668 -35 -11.875 1 64.06 101 PRO A N 1
ATOM 729 C CA . PRO A 1 101 ? 8.898 -34.688 -11.133 1 64.06 101 PRO A CA 1
ATOM 730 C C . PRO A 1 101 ? 10.156 -35.094 -11.898 1 64.06 101 PRO A C 1
ATOM 732 O O . PRO A 1 101 ? 10.133 -36.031 -12.688 1 64.06 101 PRO A O 1
ATOM 735 N N . ALA A 1 102 ? 11.094 -34.156 -12.172 1 55.91 102 ALA A N 1
ATOM 736 C CA . ALA A 1 102 ? 12.344 -34.406 -12.883 1 55.91 102 ALA A CA 1
ATOM 737 C C . ALA A 1 102 ? 12.953 -35.75 -12.43 1 55.91 102 ALA A C 1
ATOM 739 O O . ALA A 1 102 ? 12.898 -36.094 -11.25 1 55.91 102 ALA A O 1
ATOM 740 N N . ARG A 1 103 ? 12.938 -36.844 -13.352 1 47.28 103 ARG A N 1
ATOM 741 C CA . ARG A 1 103 ? 13.656 -38.094 -13.188 1 47.28 103 ARG A CA 1
ATOM 742 C C . ARG A 1 103 ? 15.141 -37.844 -12.93 1 47.28 103 ARG A C 1
ATOM 744 O O . ARG A 1 103 ? 15.758 -37 -13.57 1 47.28 103 ARG A O 1
ATOM 751 N N . PRO A 1 104 ? 15.742 -38.375 -11.859 1 44.28 104 PRO A N 1
ATOM 752 C CA . PRO A 1 104 ? 17.172 -38.312 -11.57 1 44.28 104 PRO A CA 1
ATOM 753 C C . PRO A 1 104 ? 18.031 -38.438 -12.828 1 44.28 104 PRO A C 1
ATOM 755 O O . PRO A 1 104 ? 19.094 -37.812 -12.914 1 44.28 104 PRO A O 1
ATOM 758 N N . ASP A 1 105 ? 17.969 -39.594 -13.609 1 40.09 105 ASP A N 1
ATOM 759 C CA . ASP A 1 105 ? 18.953 -40 -14.602 1 40.09 105 ASP A CA 1
ATOM 760 C C . ASP A 1 105 ? 19.094 -38.969 -15.711 1 40.09 105 ASP A C 1
ATOM 762 O O . ASP A 1 105 ? 19.859 -39.156 -16.641 1 40.09 105 ASP A O 1
ATOM 766 N N . THR A 1 106 ? 18.141 -38.594 -16.344 1 34.5 106 THR A N 1
ATOM 767 C CA . THR A 1 106 ? 18.516 -37.719 -17.453 1 34.5 106 THR A CA 1
ATOM 768 C C . THR A 1 106 ? 19.375 -36.562 -16.953 1 34.5 106 THR A C 1
ATOM 770 O O . THR A 1 106 ? 18.875 -35.656 -16.297 1 34.5 106 THR A O 1
ATOM 773 N N . LYS A 1 107 ? 20.406 -36.875 -16.625 1 40.19 107 LYS A N 1
ATOM 774 C CA . LYS A 1 107 ? 21.547 -35.969 -16.5 1 40.19 107 LYS A CA 1
ATOM 775 C C . LYS A 1 107 ? 21.422 -34.812 -17.469 1 40.19 107 LYS A C 1
ATOM 777 O O . LYS A 1 107 ? 22.25 -33.906 -17.469 1 40.19 107 LYS A O 1
ATOM 782 N N . ASN A 1 108 ? 21.172 -35.156 -18.672 1 34.56 108 ASN A N 1
ATOM 783 C CA . ASN A 1 108 ? 21.594 -34.188 -19.688 1 34.56 108 ASN A CA 1
ATOM 784 C C . ASN A 1 108 ? 20.875 -32.875 -19.516 1 34.56 108 ASN A C 1
ATOM 786 O O . ASN A 1 108 ? 21.016 -31.969 -20.344 1 34.56 108 ASN A O 1
ATOM 790 N N . THR A 1 109 ? 19.422 -32.938 -19.906 1 39.25 109 THR A N 1
ATOM 791 C CA . THR A 1 109 ? 19.031 -31.578 -20.266 1 39.25 109 THR A CA 1
ATOM 792 C C . THR A 1 109 ? 19.391 -30.594 -19.156 1 39.25 109 THR A C 1
ATOM 794 O O . THR A 1 109 ? 19.531 -30.984 -18 1 39.25 109 THR A O 1
ATOM 797 N N . ASP A 1 110 ? 19.547 -29.203 -19.641 1 41.28 110 ASP A N 1
ATOM 798 C CA . ASP A 1 110 ? 19.656 -27.781 -19.312 1 41.28 110 ASP A CA 1
ATOM 799 C C . ASP A 1 110 ? 18.828 -27.438 -18.078 1 41.28 110 ASP A C 1
ATOM 801 O O . ASP A 1 110 ? 18.078 -28.281 -17.562 1 41.28 110 ASP A O 1
ATOM 805 N N . SER A 1 111 ? 18.203 -26 -18.219 1 53.03 111 SER A N 1
ATOM 806 C CA . SER A 1 111 ? 17.719 -25.078 -17.203 1 53.03 111 SER A CA 1
ATOM 807 C C . SER A 1 111 ? 16.578 -25.703 -16.406 1 53.03 111 SER A C 1
ATOM 809 O O . SER A 1 111 ? 15.555 -26.109 -16.969 1 53.03 111 SER A O 1
ATOM 811 N N . ALA A 1 112 ? 16.891 -26.375 -15.289 1 71.31 112 ALA A N 1
ATOM 812 C CA . ALA A 1 112 ? 15.961 -26.703 -14.219 1 71.31 112 ALA A CA 1
ATOM 813 C C . ALA A 1 112 ? 14.859 -25.656 -14.109 1 71.31 112 ALA A C 1
ATOM 815 O O . ALA A 1 112 ? 13.781 -25.938 -13.57 1 71.31 112 ALA A O 1
ATOM 816 N N . VAL A 1 113 ? 15.023 -24.828 -14.812 1 88.56 113 VAL A N 1
ATOM 817 C CA . VAL A 1 113 ? 14.078 -23.719 -14.797 1 88.56 113 VAL A CA 1
ATOM 818 C C . VAL A 1 113 ? 13.086 -23.859 -15.953 1 88.56 113 VAL A C 1
ATOM 820 O O . VAL A 1 113 ? 13.492 -24.141 -17.094 1 88.56 113 VAL A O 1
ATOM 823 N N . LEU A 1 114 ? 11.859 -23.781 -15.758 1 92.94 114 LEU A N 1
ATOM 824 C CA . LEU A 1 114 ? 10.82 -23.984 -16.75 1 92.94 114 LEU A CA 1
ATOM 825 C C . LEU A 1 114 ? 10.273 -22.656 -17.266 1 92.94 114 LEU A C 1
ATOM 827 O O . LEU A 1 114 ? 9.844 -21.812 -16.469 1 92.94 114 LEU A O 1
ATOM 831 N N . SER A 1 115 ? 10.273 -22.531 -18.688 1 93.81 115 SER A N 1
ATOM 832 C CA . SER A 1 115 ? 9.578 -21.406 -19.312 1 93.81 115 SER A CA 1
ATOM 833 C C . SER A 1 115 ? 8.07 -21.625 -19.312 1 93.81 115 SER A C 1
ATOM 835 O O . SER A 1 115 ? 7.594 -22.719 -18.969 1 93.81 115 SER A O 1
ATOM 837 N N . ARG A 1 116 ? 7.414 -20.594 -19.688 1 95.56 116 ARG A N 1
ATOM 838 C CA . ARG A 1 116 ? 5.961 -20.672 -19.797 1 95.56 116 ARG A CA 1
ATOM 839 C C . ARG A 1 116 ? 5.535 -21.781 -20.734 1 95.56 116 ARG A C 1
ATOM 841 O O . ARG A 1 116 ? 4.668 -22.594 -20.391 1 95.56 116 ARG A O 1
ATOM 848 N N . GLU A 1 117 ? 6.156 -21.859 -21.844 1 94.56 117 GLU A N 1
ATOM 849 C CA . GLU A 1 117 ? 5.828 -22.859 -22.859 1 94.56 117 GLU A CA 1
ATOM 850 C C . GLU A 1 117 ? 6.199 -24.266 -22.375 1 94.56 117 GLU A C 1
ATOM 852 O O . GLU A 1 117 ? 5.441 -25.219 -22.578 1 94.56 117 GLU A O 1
ATOM 857 N N . GLN A 1 118 ? 7.316 -24.375 -21.781 1 92.5 118 GLN A N 1
ATOM 858 C CA . GLN A 1 118 ? 7.762 -25.688 -21.297 1 92.5 118 GLN A CA 1
ATOM 859 C C . GLN A 1 118 ? 6.828 -26.219 -20.234 1 92.5 118 GLN A C 1
ATOM 861 O O . GLN A 1 118 ? 6.484 -27.406 -20.234 1 92.5 118 GLN A O 1
ATOM 866 N N . SER A 1 119 ? 6.438 -25.328 -19.312 1 94.69 119 SER A N 1
ATOM 867 C CA . SER A 1 119 ? 5.516 -25.766 -18.281 1 94.69 119 SER A CA 1
ATOM 868 C C . SER A 1 119 ? 4.184 -26.219 -18.875 1 94.69 119 SER A C 1
ATOM 870 O O . SER A 1 119 ? 3.625 -27.234 -18.453 1 94.69 119 SER A O 1
ATOM 872 N N . ALA A 1 120 ? 3.666 -25.469 -19.812 1 94.88 120 ALA A N 1
ATOM 873 C CA . ALA A 1 120 ? 2.4 -25.828 -20.453 1 94.88 120 ALA A CA 1
ATOM 874 C C . ALA A 1 120 ? 2.479 -27.188 -21.109 1 94.88 120 ALA A C 1
ATOM 876 O O . ALA A 1 120 ? 1.573 -28.016 -20.953 1 94.88 120 ALA A O 1
ATOM 877 N N . LYS A 1 121 ? 3.504 -27.484 -21.797 1 93.19 121 LYS A N 1
ATOM 878 C CA . LYS A 1 121 ? 3.705 -28.75 -22.469 1 93.19 121 LYS A CA 1
ATOM 879 C C . LYS A 1 121 ? 3.826 -29.891 -21.469 1 93.19 121 LYS A C 1
ATOM 881 O O . LYS A 1 121 ? 3.234 -30.969 -21.656 1 93.19 121 LYS A O 1
ATOM 886 N N . MET A 1 122 ? 4.602 -29.641 -20.453 1 92.69 122 MET A N 1
ATOM 887 C CA . MET A 1 122 ? 4.801 -30.672 -19.438 1 92.69 122 MET A CA 1
ATOM 888 C C . MET A 1 122 ? 3.48 -31.016 -18.766 1 92.69 122 MET A C 1
ATOM 890 O O . MET A 1 122 ? 3.18 -32.188 -18.562 1 92.69 122 MET A O 1
ATOM 894 N N . ILE A 1 123 ? 2.723 -30.047 -18.453 1 94.69 123 ILE A N 1
ATOM 895 C CA . ILE A 1 123 ? 1.429 -30.266 -17.812 1 94.69 123 ILE A CA 1
ATOM 896 C C . ILE A 1 123 ? 0.519 -31.047 -18.75 1 94.69 123 ILE A C 1
ATOM 898 O O . ILE A 1 123 ? -0.097 -32.031 -18.344 1 94.69 123 ILE A O 1
ATOM 902 N N . ALA A 1 124 ? 0.405 -30.703 -19.969 1 92.12 124 ALA A N 1
ATOM 903 C CA . ALA A 1 124 ? -0.461 -31.344 -20.953 1 92.12 124 ALA A CA 1
ATOM 904 C C . ALA A 1 124 ? -0.102 -32.812 -21.109 1 92.12 124 ALA A C 1
ATOM 906 O O . ALA A 1 124 ? -0.983 -33.656 -21.297 1 92.12 124 ALA A O 1
ATOM 907 N N . GLY A 1 125 ? 1.126 -33.125 -20.953 1 92.06 125 GLY A N 1
ATOM 908 C CA . GLY A 1 125 ? 1.578 -34.5 -21.219 1 92.06 125 GLY A CA 1
ATOM 909 C C . GLY A 1 125 ? 1.563 -35.375 -19.984 1 92.06 125 GLY A C 1
ATOM 910 O O . GLY A 1 125 ? 1.626 -36.594 -20.094 1 92.06 125 GLY A O 1
ATOM 911 N N . ALA A 1 126 ? 1.475 -34.781 -18.844 1 92.38 126 ALA A N 1
ATOM 912 C CA . ALA A 1 126 ? 1.745 -35.594 -17.672 1 92.38 126 ALA A CA 1
ATOM 913 C C . ALA A 1 126 ? 0.531 -35.625 -16.75 1 92.38 126 ALA A C 1
ATOM 915 O O . ALA A 1 126 ? 0.505 -36.406 -15.781 1 92.38 126 ALA A O 1
ATOM 916 N N . LEU A 1 127 ? -0.469 -34.906 -17 1 94.19 127 LEU A N 1
ATOM 917 C CA . LEU A 1 127 ? -1.644 -34.906 -16.141 1 94.19 127 LEU A CA 1
ATOM 918 C C . LEU A 1 127 ? -2.381 -36.219 -16.234 1 94.19 127 LEU A C 1
ATOM 920 O O . LEU A 1 127 ? -2.518 -36.781 -17.312 1 94.19 127 LEU A O 1
ATOM 924 N N . PRO A 1 128 ? -2.82 -36.688 -15.094 1 92.38 128 PRO A N 1
ATOM 925 C CA . PRO A 1 128 ? -3.668 -37.875 -15.164 1 92.38 128 PRO A CA 1
ATOM 926 C C . PRO A 1 128 ? -4.988 -37.625 -15.891 1 92.38 128 PRO A C 1
ATOM 928 O O . PRO A 1 128 ? -5.41 -36.469 -16.016 1 92.38 128 PRO A O 1
ATOM 931 N N . GLU A 1 129 ? -5.609 -38.656 -16.297 1 91.5 129 GLU A N 1
ATOM 932 C CA . GLU A 1 129 ? -6.809 -38.562 -17.125 1 91.5 129 GLU A CA 1
ATOM 933 C C . GLU A 1 129 ? -7.941 -37.844 -16.375 1 91.5 129 GLU A C 1
ATOM 935 O O . GLU A 1 129 ? -8.781 -37.188 -16.984 1 91.5 129 GLU A O 1
ATOM 940 N N . ASN A 1 130 ? -7.957 -37.969 -15.133 1 91.88 130 ASN A N 1
ATOM 941 C CA . ASN A 1 130 ? -9.078 -37.469 -14.359 1 91.88 130 ASN A CA 1
ATOM 942 C C . ASN A 1 130 ? -8.859 -36 -13.945 1 91.88 130 ASN A C 1
ATOM 944 O O . ASN A 1 130 ? -9.641 -35.438 -13.172 1 91.88 130 ASN A O 1
ATOM 948 N N . VAL A 1 131 ? -7.781 -35.406 -14.375 1 96.75 131 VAL A N 1
ATOM 949 C CA . VAL A 1 131 ? -7.48 -34.031 -14.016 1 96.75 131 VAL A CA 1
ATOM 950 C C . VAL A 1 131 ? -7.234 -33.219 -15.281 1 96.75 131 VAL A C 1
ATOM 952 O O . VAL A 1 131 ? -6.652 -33.719 -16.25 1 96.75 131 VAL A O 1
ATOM 955 N N . ARG A 1 132 ? -7.672 -31.984 -15.273 1 96.19 132 ARG A N 1
ATOM 956 C CA . ARG A 1 132 ? -7.371 -31.094 -16.375 1 96.19 132 ARG A CA 1
ATOM 957 C C . ARG A 1 132 ? -6.852 -29.75 -15.875 1 96.19 132 ARG A C 1
ATOM 959 O O . ARG A 1 132 ? -7.148 -29.344 -14.75 1 96.19 132 ARG A O 1
ATOM 966 N N . ALA A 1 133 ? -6.082 -29.094 -16.734 1 97.44 133 ALA A N 1
ATOM 967 C CA . ALA A 1 133 ? -5.617 -27.734 -16.484 1 97.44 133 ALA A CA 1
ATOM 968 C C . ALA A 1 133 ? -6.453 -26.719 -17.266 1 97.44 133 ALA A C 1
ATOM 970 O O . ALA A 1 133 ? -6.793 -26.953 -18.438 1 97.44 133 ALA A O 1
ATOM 971 N N . LEU A 1 134 ? -6.852 -25.672 -16.594 1 98 134 LEU A N 1
ATOM 972 C CA . LEU A 1 134 ? -7.562 -24.578 -17.281 1 98 134 LEU A CA 1
ATOM 973 C C . LEU A 1 134 ? -6.586 -23.516 -17.766 1 98 134 LEU A C 1
ATOM 975 O O . LEU A 1 134 ? -5.371 -23.734 -17.781 1 98 134 LEU A O 1
ATOM 979 N N . ASP A 1 135 ? -7.074 -22.359 -18.25 1 97.75 135 ASP A N 1
ATOM 980 C CA . ASP A 1 135 ? -6.23 -21.344 -18.875 1 97.75 135 ASP A CA 1
ATOM 981 C C . ASP A 1 135 ? -5.277 -20.719 -17.844 1 97.75 135 ASP A C 1
ATOM 983 O O . ASP A 1 135 ? -5.602 -20.625 -16.656 1 97.75 135 ASP A O 1
ATOM 987 N N . ALA A 1 136 ? -4.141 -20.312 -18.375 1 98.69 136 ALA A N 1
ATOM 988 C CA . ALA A 1 136 ? -3.152 -19.641 -17.547 1 98.69 136 ALA A CA 1
ATOM 989 C C . ALA A 1 136 ? -3.297 -18.125 -17.641 1 98.69 136 ALA A C 1
ATOM 991 O O . ALA A 1 136 ? -3.703 -17.594 -18.688 1 98.69 136 ALA A O 1
ATOM 992 N N . SER A 1 137 ? -2.865 -17.453 -16.609 1 98.56 137 SER A N 1
ATOM 993 C CA . SER A 1 137 ? -3.006 -16 -16.547 1 98.56 137 SER A CA 1
ATOM 994 C C . SER A 1 137 ? -1.968 -15.312 -17.422 1 98.56 137 SER A C 1
ATOM 996 O O . SER A 1 137 ? -0.902 -15.867 -17.688 1 98.56 137 SER A O 1
ATOM 998 N N . PRO A 1 138 ? -2.309 -14.039 -17.844 1 98 138 PRO A N 1
ATOM 999 C CA . PRO A 1 138 ? -1.273 -13.258 -18.531 1 98 138 PRO A CA 1
ATOM 1000 C C . PRO A 1 138 ? -0.142 -12.836 -17.594 1 98 138 PRO A C 1
ATOM 1002 O O . PRO A 1 138 ? 1.021 -12.805 -18 1 98 138 PRO A O 1
ATOM 1005 N N . GLY A 1 139 ? -0.462 -12.492 -16.375 1 97.88 139 GLY A N 1
ATOM 1006 C CA . GLY A 1 139 ? 0.553 -12.133 -15.406 1 97.88 139 GLY A CA 1
ATOM 1007 C C . GLY A 1 139 ? 1.297 -13.328 -14.844 1 97.88 139 GLY A C 1
ATOM 1008 O O . GLY A 1 139 ? 0.899 -14.469 -15.062 1 97.88 139 GLY A O 1
ATOM 1009 N N . ASP A 1 140 ? 2.375 -13.008 -14.102 1 98.12 140 ASP A N 1
ATOM 1010 C CA . ASP A 1 140 ? 3.285 -14.047 -13.633 1 98.12 140 ASP A CA 1
ATOM 1011 C C . ASP A 1 140 ? 3.711 -13.789 -12.188 1 98.12 140 ASP A C 1
ATOM 1013 O O . ASP A 1 140 ? 4.09 -12.672 -11.836 1 98.12 140 ASP A O 1
ATOM 1017 N N . LEU A 1 141 ? 3.695 -14.859 -11.352 1 97.94 141 LEU A N 1
ATOM 1018 C CA . LEU A 1 141 ? 4.047 -14.742 -9.938 1 97.94 141 LEU A CA 1
ATOM 1019 C C . LEU A 1 141 ? 5.473 -15.227 -9.695 1 97.94 141 LEU A C 1
ATOM 1021 O O . LEU A 1 141 ? 5.879 -15.414 -8.547 1 97.94 141 LEU A O 1
ATOM 1025 N N . GLY A 1 142 ? 6.211 -15.469 -10.695 1 97.5 142 GLY A N 1
ATOM 1026 C CA . GLY A 1 142 ? 7.59 -15.914 -10.578 1 97.5 142 GLY A CA 1
ATOM 1027 C C . GLY A 1 142 ? 8.5 -14.875 -9.961 1 97.5 142 GLY A C 1
ATOM 1028 O O . GLY A 1 142 ? 8.031 -13.867 -9.43 1 97.5 142 GLY A O 1
ATOM 1029 N N . SER A 1 143 ? 9.828 -15.109 -10.047 1 97.31 143 SER A N 1
ATOM 1030 C CA . SER A 1 143 ? 10.828 -14.289 -9.367 1 97.31 143 SER A CA 1
ATOM 1031 C C . SER A 1 143 ? 11.578 -13.398 -10.352 1 97.31 143 SER A C 1
ATOM 1033 O O . SER A 1 143 ? 11.555 -13.641 -11.555 1 97.31 143 SER A O 1
ATOM 1035 N N . VAL A 1 144 ? 12.242 -12.406 -9.742 1 97.81 144 VAL A N 1
ATOM 1036 C CA . VAL A 1 144 ? 13.07 -11.484 -10.516 1 97.81 144 VAL A CA 1
ATOM 1037 C C . VAL A 1 144 ? 14.141 -10.867 -9.609 1 97.81 144 VAL A C 1
ATOM 1039 O O . VAL A 1 144 ? 13.922 -10.719 -8.406 1 97.81 144 VAL A O 1
ATOM 1042 N N . LEU A 1 145 ? 15.266 -10.617 -10.172 1 97.75 145 LEU A N 1
ATOM 1043 C CA . LEU A 1 145 ? 16.266 -9.844 -9.445 1 97.75 145 LEU A CA 1
ATOM 1044 C C . LEU A 1 145 ? 15.93 -8.359 -9.461 1 97.75 145 LEU A C 1
ATOM 1046 O O . LEU A 1 145 ? 15.625 -7.801 -10.516 1 97.75 145 LEU A O 1
ATOM 1050 N N . VAL A 1 146 ? 16.016 -7.738 -8.25 1 97.38 146 VAL A N 1
ATOM 1051 C CA . VAL A 1 146 ? 15.641 -6.34 -8.062 1 97.38 146 VAL A CA 1
ATOM 1052 C C . VAL A 1 146 ? 16.812 -5.57 -7.461 1 97.38 146 VAL A C 1
ATOM 1054 O O . VAL A 1 146 ? 17.5 -6.078 -6.57 1 97.38 146 VAL A O 1
ATOM 1057 N N . MET A 1 147 ? 16.969 -4.355 -7.938 1 94.88 147 MET A N 1
ATOM 1058 C CA . MET A 1 147 ? 18.016 -3.473 -7.426 1 94.88 147 MET A CA 1
ATOM 1059 C C . MET A 1 147 ? 17.453 -2.09 -7.117 1 94.88 147 MET A C 1
ATOM 1061 O O . MET A 1 147 ? 16.375 -1.736 -7.586 1 94.88 147 MET A O 1
ATOM 1065 N N . SER A 1 148 ? 18.188 -1.359 -6.285 1 89.19 148 SER A N 1
ATOM 1066 C CA . SER A 1 148 ? 17.797 0.036 -6.082 1 89.19 148 SER A CA 1
ATOM 1067 C C . SER A 1 148 ? 18.219 0.899 -7.266 1 89.19 148 SER A C 1
ATOM 1069 O O . SER A 1 148 ? 19.156 0.555 -7.992 1 89.19 148 SER A O 1
ATOM 1071 N N . ARG A 1 149 ? 17.562 2.031 -7.43 1 83.88 149 ARG A N 1
ATOM 1072 C CA . ARG A 1 149 ? 17.906 2.949 -8.508 1 83.88 149 ARG A CA 1
ATOM 1073 C C . ARG A 1 149 ? 19.344 3.463 -8.344 1 83.88 149 ARG A C 1
ATOM 1075 O O . ARG A 1 149 ? 20.078 3.586 -9.32 1 83.88 149 ARG A O 1
ATOM 1082 N N . ALA A 1 150 ? 19.734 3.766 -7.156 1 81.38 150 ALA A N 1
ATOM 1083 C CA . ALA A 1 150 ? 21.062 4.258 -6.855 1 81.38 150 ALA A CA 1
ATOM 1084 C C . ALA A 1 150 ? 22.125 3.238 -7.266 1 81.38 150 ALA A C 1
ATOM 1086 O O . ALA A 1 150 ? 23.141 3.594 -7.887 1 81.38 150 ALA A O 1
ATOM 1087 N N . GLN A 1 151 ? 21.828 2.049 -6.926 1 85.31 151 GLN A N 1
ATOM 1088 C CA . GLN A 1 151 ? 22.797 1.003 -7.246 1 85.31 151 GLN A CA 1
ATOM 1089 C C . GLN A 1 151 ? 22.859 0.758 -8.75 1 85.31 151 GLN A C 1
ATOM 1091 O O . GLN A 1 151 ? 23.938 0.469 -9.289 1 85.31 151 GLN A O 1
ATOM 1096 N N . LEU A 1 152 ? 21.812 0.831 -9.398 1 88.31 152 LEU A N 1
ATOM 1097 C CA . LEU A 1 152 ? 21.797 0.669 -10.844 1 88.31 152 LEU A CA 1
ATOM 1098 C C . LEU A 1 152 ? 22.656 1.732 -11.523 1 88.31 152 LEU A C 1
ATOM 1100 O O . LEU A 1 152 ? 23.422 1.426 -12.43 1 88.31 152 LEU A O 1
ATOM 1104 N N . ALA A 1 153 ? 22.531 2.879 -11.07 1 84.81 153 ALA A N 1
ATOM 1105 C CA . ALA A 1 153 ? 23.297 3.986 -11.633 1 84.81 153 ALA A CA 1
ATOM 1106 C C . ALA A 1 153 ? 24.797 3.844 -11.312 1 84.81 153 ALA A C 1
ATOM 1108 O O . ALA A 1 153 ? 25.641 4.066 -12.18 1 84.81 153 ALA A O 1
ATOM 1109 N N . LEU A 1 154 ? 25.062 3.494 -10.164 1 86.88 154 LEU A N 1
ATOM 1110 C CA . LEU A 1 154 ? 26.438 3.367 -9.703 1 86.88 154 LEU A CA 1
ATOM 1111 C C . LEU A 1 154 ? 27.156 2.256 -10.461 1 86.88 154 LEU A C 1
ATOM 1113 O O . LEU A 1 154 ? 28.328 2.396 -10.805 1 86.88 154 LEU A O 1
ATOM 1117 N N . GLN A 1 155 ? 26.422 1.195 -10.695 1 87.62 155 GLN A N 1
ATOM 1118 C CA . GLN A 1 155 ? 27.062 0.01 -11.258 1 87.62 155 GLN A CA 1
ATOM 1119 C C . GLN A 1 155 ? 26.875 -0.053 -12.766 1 87.62 155 GLN A C 1
ATOM 1121 O O . GLN A 1 155 ? 27.453 -0.917 -13.438 1 87.62 155 GLN A O 1
ATOM 1126 N N . ASP A 1 156 ? 26.062 0.763 -13.281 1 90.25 156 ASP A N 1
ATOM 1127 C CA . ASP A 1 156 ? 25.781 0.808 -14.711 1 90.25 156 ASP A CA 1
ATOM 1128 C C . ASP A 1 156 ? 25.188 -0.512 -15.195 1 90.25 156 ASP A C 1
ATOM 1130 O O . ASP A 1 156 ? 25.688 -1.119 -16.141 1 90.25 156 ASP A O 1
ATOM 1134 N N . VAL A 1 157 ? 24.234 -1.034 -14.5 1 91.56 157 VAL A N 1
ATOM 1135 C CA . VAL A 1 157 ? 23.516 -2.262 -14.828 1 91.56 157 VAL A CA 1
ATOM 1136 C C . VAL A 1 157 ? 22.125 -1.924 -15.359 1 91.56 157 VAL A C 1
ATOM 1138 O O . VAL A 1 157 ? 21.359 -1.236 -14.695 1 91.56 157 VAL A O 1
ATOM 1141 N N . GLU A 1 158 ? 21.859 -2.465 -16.547 1 89.56 158 GLU A N 1
ATOM 1142 C CA . GLU A 1 158 ? 20.531 -2.205 -17.125 1 89.56 158 GLU A CA 1
ATOM 1143 C C . GLU A 1 158 ? 19.766 -3.504 -17.359 1 89.56 158 GLU A C 1
ATOM 1145 O O . GLU A 1 158 ? 18.531 -3.514 -17.344 1 89.56 158 GLU A O 1
ATOM 1150 N N . ASP A 1 159 ? 20.578 -4.504 -17.672 1 93.94 159 ASP A N 1
ATOM 1151 C CA . ASP A 1 159 ? 19.938 -5.777 -17.969 1 93.94 159 ASP A CA 1
ATOM 1152 C C . ASP A 1 159 ? 20.797 -6.953 -17.531 1 93.94 159 ASP A C 1
ATOM 1154 O O . ASP A 1 159 ? 21.844 -6.758 -16.906 1 93.94 159 ASP A O 1
ATOM 1158 N N . TYR A 1 160 ? 20.312 -8.148 -17.828 1 94.69 160 TYR A N 1
ATOM 1159 C CA . TYR A 1 160 ? 20.969 -9.383 -17.422 1 94.69 160 TYR A CA 1
ATOM 1160 C C . TYR A 1 160 ? 22.375 -9.477 -17.984 1 94.69 160 TYR A C 1
ATOM 1162 O O . TYR A 1 160 ? 23.312 -9.914 -17.297 1 94.69 160 TYR A O 1
ATOM 1170 N N . LYS A 1 161 ? 22.547 -9.094 -19.188 1 92.12 161 LYS A N 1
ATOM 1171 C CA . LYS A 1 161 ? 23.859 -9.156 -19.844 1 92.12 161 LYS A CA 1
ATOM 1172 C C . LYS A 1 161 ? 24.875 -8.312 -19.094 1 92.12 161 LYS A C 1
ATOM 1174 O O . LYS A 1 161 ? 25.984 -8.773 -18.797 1 92.12 161 LYS A O 1
ATOM 1179 N N . GLU A 1 162 ? 24.469 -7.102 -18.797 1 93.19 162 GLU A N 1
ATOM 1180 C CA . GLU A 1 162 ? 25.359 -6.207 -18.078 1 93.19 162 GLU A CA 1
ATOM 1181 C C . GLU A 1 162 ? 25.578 -6.688 -16.641 1 93.19 162 GLU A C 1
ATOM 1183 O O . GLU A 1 162 ? 26.672 -6.527 -16.094 1 93.19 162 GLU A O 1
ATOM 1188 N N . LEU A 1 163 ? 24.609 -7.211 -16.062 1 94.06 163 LEU A N 1
ATOM 1189 C CA . LEU A 1 163 ? 24.719 -7.789 -14.727 1 94.06 163 LEU A CA 1
ATOM 1190 C C . LEU A 1 163 ? 25.812 -8.859 -14.695 1 94.06 163 LEU A C 1
ATOM 1192 O O . LEU A 1 163 ? 26.641 -8.883 -13.797 1 94.06 163 LEU A O 1
ATOM 1196 N N . ALA A 1 164 ? 25.797 -9.734 -15.617 1 92 164 ALA A N 1
ATOM 1197 C CA . ALA A 1 164 ? 26.75 -10.828 -15.68 1 92 164 ALA A CA 1
ATOM 1198 C C . ALA A 1 164 ? 28.172 -10.305 -15.836 1 92 164 ALA A C 1
ATOM 1200 O O . ALA A 1 164 ? 29.125 -10.875 -15.281 1 92 164 ALA A O 1
ATOM 1201 N N . GLN A 1 165 ? 28.328 -9.25 -16.516 1 91 165 GLN A N 1
ATOM 1202 C CA . GLN A 1 165 ? 29.641 -8.664 -16.734 1 91 165 GLN A CA 1
ATOM 1203 C C . GLN A 1 165 ? 30.203 -8.055 -15.453 1 91 165 GLN A C 1
ATOM 1205 O O . GLN A 1 165 ? 31.422 -8.062 -15.234 1 91 165 GLN A O 1
ATOM 1210 N N . LYS A 1 166 ? 29.328 -7.609 -14.617 1 91.31 166 LYS A N 1
ATOM 1211 C CA . LYS A 1 166 ? 29.75 -6.879 -13.43 1 91.31 166 LYS A CA 1
ATOM 1212 C C . LYS A 1 166 ? 29.641 -7.75 -12.18 1 91.31 166 LYS A C 1
ATOM 1214 O O . LYS A 1 166 ? 29.984 -7.316 -11.078 1 91.31 166 LYS A O 1
ATOM 1219 N N . CYS A 1 167 ? 29.25 -8.852 -12.273 1 89.75 167 CYS A N 1
ATOM 1220 C CA . CYS A 1 167 ? 28.781 -9.734 -11.211 1 89.75 167 CYS A CA 1
ATOM 1221 C C . CYS A 1 167 ? 29.859 -9.922 -10.148 1 89.75 167 CYS A C 1
ATOM 1223 O O . CYS A 1 167 ? 29.562 -9.93 -8.953 1 89.75 167 CYS A O 1
ATOM 1225 N N . PRO A 1 168 ? 31.141 -9.938 -10.531 1 88 168 PRO A N 1
ATOM 1226 C CA . PRO A 1 168 ? 32.125 -10.164 -9.477 1 88 168 PRO A CA 1
ATOM 1227 C C . PRO A 1 168 ? 32.188 -9.023 -8.461 1 88 168 PRO A C 1
ATOM 1229 O O . PRO A 1 168 ? 32.594 -9.219 -7.32 1 88 168 PRO A O 1
ATOM 1232 N N . SER A 1 169 ? 31.719 -7.91 -8.82 1 89.94 169 SER A N 1
ATOM 1233 C CA . SER A 1 169 ? 31.781 -6.734 -7.953 1 89.94 169 SER A CA 1
ATOM 1234 C C . SER A 1 169 ? 30.484 -6.547 -7.184 1 89.94 169 SER A C 1
ATOM 1236 O O . SER A 1 169 ? 30.375 -5.66 -6.332 1 89.94 169 SER A O 1
ATOM 1238 N N . LEU A 1 170 ? 29.547 -7.441 -7.449 1 94.19 170 LEU A N 1
ATOM 1239 C CA . LEU A 1 170 ? 28.219 -7.246 -6.875 1 94.19 170 LEU A CA 1
ATOM 1240 C C . LEU A 1 170 ? 27.984 -8.211 -5.715 1 94.19 170 LEU A C 1
ATOM 1242 O O . LEU A 1 170 ? 28.406 -9.367 -5.766 1 94.19 170 LEU A O 1
ATOM 1246 N N . LYS A 1 171 ? 27.312 -7.66 -4.734 1 96.19 171 LYS A N 1
ATOM 1247 C CA . LYS A 1 171 ? 26.781 -8.477 -3.65 1 96.19 171 LYS A CA 1
ATOM 1248 C C . LYS A 1 171 ? 25.266 -8.641 -3.785 1 96.19 171 LYS A C 1
ATOM 1250 O O . LYS A 1 171 ? 24.531 -7.652 -3.766 1 96.19 171 LYS A O 1
ATOM 1255 N N . LEU A 1 172 ? 24.844 -9.914 -3.826 1 97.38 172 LEU A N 1
ATOM 1256 C CA . LEU A 1 172 ? 23.422 -10.211 -4.016 1 97.38 172 LEU A CA 1
ATOM 1257 C C . LEU A 1 172 ? 22.891 -11.078 -2.883 1 97.38 172 LEU A C 1
ATOM 1259 O O . LEU A 1 172 ? 23.672 -11.664 -2.123 1 97.38 172 LEU A O 1
ATOM 1263 N N . ALA A 1 173 ? 21.5 -11.094 -2.715 1 98.12 173 ALA A N 1
ATOM 1264 C CA . ALA A 1 173 ? 20.875 -11.938 -1.7 1 98.12 173 ALA A CA 1
ATOM 1265 C C . ALA A 1 173 ? 19.531 -12.492 -2.195 1 98.12 173 ALA A C 1
ATOM 1267 O O . ALA A 1 173 ? 18.859 -11.859 -3.008 1 98.12 173 ALA A O 1
ATOM 1268 N N . ALA A 1 174 ? 19.188 -13.695 -1.678 1 97.38 174 ALA A N 1
ATOM 1269 C CA . ALA A 1 174 ? 17.969 -14.391 -2.076 1 97.38 174 ALA A CA 1
ATOM 1270 C C . ALA A 1 174 ? 17.625 -15.5 -1.09 1 97.38 174 ALA A C 1
ATOM 1272 O O . ALA A 1 174 ? 18.469 -15.922 -0.298 1 97.38 174 ALA A O 1
ATOM 1273 N N . PRO A 1 175 ? 16.359 -15.938 -1.185 1 93.06 175 PRO A N 1
ATOM 1274 C CA . PRO A 1 175 ? 16.078 -17.203 -0.486 1 93.06 175 PRO A CA 1
ATOM 1275 C C . PRO A 1 175 ? 16.906 -18.359 -1.024 1 93.06 175 PRO A C 1
ATOM 1277 O O . PRO A 1 175 ? 17.359 -18.312 -2.166 1 93.06 175 PRO A O 1
ATOM 1280 N N . GLN A 1 176 ? 17 -19.406 -0.292 1 87.94 176 GLN A N 1
ATOM 1281 C CA . GLN A 1 176 ? 17.953 -20.484 -0.552 1 87.94 176 GLN A CA 1
ATOM 1282 C C . GLN A 1 176 ? 17.766 -21.047 -1.956 1 87.94 176 GLN A C 1
ATOM 1284 O O . GLN A 1 176 ? 18.719 -21.109 -2.736 1 87.94 176 GLN A O 1
ATOM 1289 N N . ALA A 1 177 ? 16.594 -21.5 -2.295 1 87.56 177 ALA A N 1
ATOM 1290 C CA . ALA A 1 177 ? 16.344 -22.109 -3.594 1 87.56 177 ALA A CA 1
ATOM 1291 C C . ALA A 1 177 ? 16.641 -21.141 -4.73 1 87.56 177 ALA A C 1
ATOM 1293 O O . ALA A 1 177 ? 17.25 -21.516 -5.73 1 87.56 177 ALA A O 1
ATOM 1294 N N . SER A 1 178 ? 16.297 -19.922 -4.547 1 94.31 178 SER A N 1
ATOM 1295 C CA . SER A 1 178 ? 16.516 -18.906 -5.566 1 94.31 178 SER A CA 1
ATOM 1296 C C . SER A 1 178 ? 18 -18.547 -5.664 1 94.31 178 SER A C 1
ATOM 1298 O O . SER A 1 178 ? 18.484 -18.219 -6.746 1 94.31 178 SER A O 1
ATOM 1300 N N . ALA A 1 179 ? 18.641 -18.578 -4.531 1 94 179 ALA A N 1
ATOM 1301 C CA . ALA A 1 179 ? 20.078 -18.281 -4.531 1 94 179 ALA A CA 1
ATOM 1302 C C . ALA A 1 179 ? 20.828 -19.297 -5.379 1 94 179 ALA A C 1
ATOM 1304 O O . ALA A 1 179 ? 21.734 -18.938 -6.133 1 94 179 ALA A O 1
ATOM 1305 N N . THR A 1 180 ? 20.516 -20.5 -5.277 1 90 180 THR A N 1
ATOM 1306 C CA . THR A 1 180 ? 21.156 -21.562 -6.055 1 90 180 THR A CA 1
ATOM 1307 C C . THR A 1 180 ? 20.938 -21.344 -7.547 1 90 180 THR A C 1
ATOM 1309 O O . THR A 1 180 ? 21.875 -21.391 -8.336 1 90 180 THR A O 1
ATOM 1312 N N . LEU A 1 181 ? 19.734 -21.047 -7.883 1 91.44 181 LEU A N 1
ATOM 1313 C CA . LEU A 1 181 ? 19.391 -20.844 -9.289 1 91.44 181 LEU A CA 1
ATOM 1314 C C . LEU A 1 181 ? 20.109 -19.594 -9.828 1 91.44 181 LEU A C 1
ATOM 1316 O O . LEU A 1 181 ? 20.562 -19.594 -10.969 1 91.44 181 LEU A O 1
ATOM 1320 N N . LEU A 1 182 ? 20.125 -18.609 -9 1 93.75 182 LEU A N 1
ATOM 1321 C CA . LEU A 1 182 ? 20.781 -17.375 -9.414 1 93.75 182 LEU A CA 1
ATOM 1322 C C . LEU A 1 182 ? 22.266 -17.609 -9.672 1 93.75 182 LEU A C 1
ATOM 1324 O O . LEU A 1 182 ? 22.812 -17.156 -10.68 1 93.75 182 LEU A O 1
ATOM 1328 N N . ARG A 1 183 ? 22.969 -18.328 -8.875 1 91.94 183 ARG A N 1
ATOM 1329 C CA . ARG A 1 183 ? 24.391 -18.656 -9.062 1 91.94 183 ARG A CA 1
ATOM 1330 C C . ARG A 1 183 ? 24.609 -19.453 -10.344 1 91.94 183 ARG A C 1
ATOM 1332 O O . ARG A 1 183 ? 25.516 -19.141 -11.117 1 91.94 183 ARG A O 1
ATOM 1339 N N . GLU A 1 184 ? 23.812 -20.375 -10.5 1 89.44 184 GLU A N 1
ATOM 1340 C CA . GLU A 1 184 ? 23.922 -21.234 -11.688 1 89.44 184 GLU A CA 1
ATOM 1341 C C . GLU A 1 184 ? 23.719 -20.422 -12.961 1 89.44 184 GLU A C 1
ATOM 1343 O O . GLU A 1 184 ? 24.438 -20.609 -13.945 1 89.44 184 GLU A O 1
ATOM 1348 N N . GLY A 1 185 ? 22.75 -19.594 -12.938 1 91.56 185 GLY A N 1
ATOM 1349 C CA . GLY A 1 185 ? 22.5 -18.75 -14.094 1 91.56 185 GLY A CA 1
ATOM 1350 C C . GLY A 1 185 ? 23.641 -17.797 -14.406 1 91.56 185 GLY A C 1
ATOM 1351 O O . GLY A 1 185 ? 24.031 -17.641 -15.562 1 91.56 185 GLY A O 1
ATOM 1352 N N . LEU A 1 186 ? 24.141 -17.266 -13.375 1 92.19 186 LEU A N 1
ATOM 1353 C CA . LEU A 1 186 ? 25.25 -16.344 -13.57 1 92.19 186 LEU A CA 1
ATOM 1354 C C . LEU A 1 186 ? 26.5 -17.078 -14.023 1 92.19 186 LEU A C 1
ATOM 1356 O O . LEU A 1 186 ? 27.266 -16.578 -14.844 1 92.19 186 LEU A O 1
ATOM 1360 N N . ASP A 1 187 ? 26.734 -18.203 -13.516 1 89.5 187 ASP A N 1
ATOM 1361 C CA . ASP A 1 187 ? 27.859 -19.031 -13.977 1 89.5 187 ASP A CA 1
ATOM 1362 C C . ASP A 1 187 ? 27.719 -19.344 -15.469 1 89.5 187 ASP A C 1
ATOM 1364 O O . ASP A 1 187 ? 28.719 -19.297 -16.203 1 89.5 187 ASP A O 1
ATOM 1368 N N . GLY A 1 188 ? 26.531 -19.641 -15.82 1 88.44 188 GLY A N 1
ATOM 1369 C CA . GLY A 1 188 ? 26.266 -19.922 -17.219 1 88.44 188 GLY A CA 1
ATOM 1370 C C . GLY A 1 188 ? 26.547 -18.719 -18.125 1 88.44 188 GLY A C 1
ATOM 1371 O O . GLY A 1 188 ? 26.812 -18.891 -19.312 1 88.44 188 GLY A O 1
ATOM 1372 N N . ALA A 1 189 ? 26.453 -17.578 -17.531 1 90 189 ALA A N 1
ATOM 1373 C CA . ALA A 1 189 ? 26.75 -16.359 -18.297 1 90 189 ALA A CA 1
ATOM 1374 C C . ALA A 1 189 ? 28.188 -15.898 -18.062 1 90 189 ALA A C 1
ATOM 1376 O O . ALA A 1 189 ? 28.5 -14.727 -18.281 1 90 189 ALA A O 1
ATOM 1377 N N . ASN A 1 190 ? 28.984 -16.719 -17.5 1 86.62 190 ASN A N 1
ATOM 1378 C CA . ASN A 1 190 ? 30.422 -16.562 -17.344 1 86.62 190 ASN A CA 1
ATOM 1379 C C . ASN A 1 190 ? 30.75 -15.594 -16.203 1 86.62 190 ASN A C 1
ATOM 1381 O O . ASN A 1 190 ? 31.734 -14.844 -16.281 1 86.62 190 ASN A O 1
ATOM 1385 N N . CYS A 1 191 ? 29.844 -15.461 -15.367 1 85.62 191 CYS A N 1
ATOM 1386 C CA . CYS A 1 191 ? 30.141 -14.82 -14.094 1 85.62 191 CYS A CA 1
ATOM 1387 C C . CYS A 1 191 ? 30.422 -15.859 -13.008 1 85.62 191 CYS A C 1
ATOM 1389 O O . CYS A 1 191 ? 29.516 -16.219 -12.242 1 85.62 191 CYS A O 1
ATOM 1391 N N . SER A 1 192 ? 31.594 -16.312 -12.812 1 76.69 192 SER A N 1
ATOM 1392 C CA . SER A 1 192 ? 31.922 -17.438 -11.953 1 76.69 192 SER A CA 1
ATOM 1393 C C . SER A 1 192 ? 32.125 -17 -10.508 1 76.69 192 SER A C 1
ATOM 1395 O O . SER A 1 192 ? 32.062 -17.812 -9.586 1 76.69 192 SER A O 1
ATOM 1397 N N . ALA A 1 193 ? 32.156 -15.812 -10.211 1 76.69 193 ALA A N 1
ATOM 1398 C CA . ALA A 1 193 ? 32.438 -15.391 -8.844 1 76.69 193 ALA A CA 1
ATOM 1399 C C . ALA A 1 193 ? 31.297 -14.57 -8.273 1 76.69 193 ALA A C 1
ATOM 1401 O O . ALA A 1 193 ? 31.5 -13.609 -7.535 1 76.69 193 ALA A O 1
ATOM 1402 N N . ALA A 1 194 ? 30.156 -15.102 -8.5 1 81.75 194 ALA A N 1
ATOM 1403 C CA . ALA A 1 194 ? 29.031 -14.32 -8.023 1 81.75 194 ALA A CA 1
ATOM 1404 C C . ALA A 1 194 ? 28.875 -14.445 -6.508 1 81.75 194 ALA A C 1
ATOM 1406 O O . ALA A 1 194 ? 28.922 -15.547 -5.965 1 81.75 194 ALA A O 1
ATOM 1407 N N . LYS A 1 195 ? 28.812 -13.375 -5.801 1 94.56 195 LYS A N 1
ATOM 1408 C CA . LYS A 1 195 ? 28.547 -13.344 -4.367 1 94.56 195 LYS A CA 1
ATOM 1409 C C . LYS A 1 195 ? 27.047 -13.234 -4.094 1 94.56 195 LYS A C 1
ATOM 1411 O O . LYS A 1 195 ? 26.484 -12.141 -4.145 1 94.56 195 LYS A O 1
ATOM 1416 N N . VAL A 1 196 ? 26.453 -14.445 -3.754 1 96.5 196 VAL A N 1
ATOM 1417 C CA . VAL A 1 196 ? 25.016 -14.492 -3.463 1 96.5 196 VAL A CA 1
ATOM 1418 C C . VAL A 1 196 ? 24.797 -15.031 -2.053 1 96.5 196 VAL A C 1
ATOM 1420 O O . VAL A 1 196 ? 25.078 -16.203 -1.783 1 96.5 196 VAL A O 1
ATOM 1423 N N . GLU A 1 197 ? 24.281 -14.211 -1.247 1 97 197 GLU A N 1
ATOM 1424 C CA . GLU A 1 197 ? 23.969 -14.617 0.122 1 97 197 GLU A CA 1
ATOM 1425 C C . GLU A 1 197 ? 22.578 -15.227 0.217 1 97 197 GLU A C 1
ATOM 1427 O O . GLU A 1 197 ? 21.594 -14.648 -0.271 1 97 197 GLU A O 1
ATOM 1432 N N . ALA A 1 198 ? 22.469 -16.453 0.84 1 95.62 198 ALA A N 1
ATOM 1433 C CA . ALA A 1 198 ? 21.172 -17.062 1.129 1 95.62 198 ALA A CA 1
ATOM 1434 C C . ALA A 1 198 ? 20.609 -16.547 2.449 1 95.62 198 ALA A C 1
ATOM 1436 O O . ALA A 1 198 ? 21.297 -16.547 3.469 1 95.62 198 ALA A O 1
ATOM 1437 N N . THR A 1 199 ? 19.344 -16 2.4 1 96 199 THR A N 1
ATOM 1438 C CA . THR A 1 199 ? 18.703 -15.477 3.596 1 96 199 THR A CA 1
ATOM 1439 C C . THR A 1 199 ? 17.188 -15.656 3.512 1 96 199 THR A C 1
ATOM 1441 O O . THR A 1 199 ? 16.688 -16.344 2.613 1 96 199 THR A O 1
ATOM 1444 N N . THR A 1 200 ? 16.422 -15.102 4.578 1 92.19 200 THR A N 1
ATOM 1445 C CA . THR A 1 200 ? 14.977 -15.242 4.605 1 92.19 200 THR A CA 1
ATOM 1446 C C . THR A 1 200 ? 14.305 -14.055 3.922 1 92.19 200 THR A C 1
ATOM 1448 O O . THR A 1 200 ? 14.844 -12.945 3.916 1 92.19 200 THR A O 1
ATOM 1451 N N . ALA A 1 201 ? 13.125 -14.367 3.402 1 89.06 201 ALA A N 1
ATOM 1452 C CA . ALA A 1 201 ? 12.406 -13.406 2.564 1 89.06 201 ALA A CA 1
ATOM 1453 C C . ALA A 1 201 ? 12.156 -12.102 3.316 1 89.06 201 ALA A C 1
ATOM 1455 O O . ALA A 1 201 ? 12.18 -11.023 2.723 1 89.06 201 ALA A O 1
ATOM 1456 N N . ASP A 1 202 ? 11.898 -12.125 4.625 1 85.75 202 ASP A N 1
ATOM 1457 C CA . ASP A 1 202 ? 11.516 -10.969 5.43 1 85.75 202 ASP A CA 1
ATOM 1458 C C . ASP A 1 202 ? 12.68 -9.984 5.566 1 85.75 202 ASP A C 1
ATOM 1460 O O . ASP A 1 202 ? 12.469 -8.805 5.828 1 85.75 202 ASP A O 1
ATOM 1464 N N . ARG A 1 203 ? 13.898 -10.344 5.273 1 90.75 203 ARG A N 1
ATOM 1465 C CA . ARG A 1 203 ? 15.078 -9.508 5.469 1 90.75 203 ARG A CA 1
ATOM 1466 C C . ARG A 1 203 ? 15.438 -8.766 4.184 1 90.75 203 ARG A C 1
ATOM 1468 O O . ARG A 1 203 ? 16.094 -7.727 4.23 1 90.75 203 ARG A O 1
ATOM 1475 N N . LEU A 1 204 ? 15.016 -9.227 3.102 1 94.81 204 LEU A N 1
ATOM 1476 C CA . LEU A 1 204 ? 15.531 -8.828 1.797 1 94.81 204 LEU A CA 1
ATOM 1477 C C . LEU A 1 204 ? 15.219 -7.359 1.513 1 94.81 204 LEU A C 1
ATOM 1479 O O . LEU A 1 204 ? 16.109 -6.594 1.124 1 94.81 204 LEU A O 1
ATOM 1483 N N . PRO A 1 205 ? 14.031 -6.922 1.783 1 89.19 205 PRO A N 1
ATOM 1484 C CA . PRO A 1 205 ? 13.773 -5.512 1.496 1 89.19 205 PRO A CA 1
ATOM 1485 C C . PRO A 1 205 ? 14.641 -4.57 2.334 1 89.19 205 PRO A C 1
ATOM 1487 O O . PRO A 1 205 ? 15.156 -3.578 1.816 1 89.19 205 PRO A O 1
ATOM 1490 N N . GLY A 1 206 ? 14.797 -4.898 3.555 1 87.19 206 GLY A N 1
ATOM 1491 C CA . GLY A 1 206 ? 15.633 -4.086 4.426 1 87.19 206 GLY A CA 1
ATOM 1492 C C . GLY A 1 206 ? 17.094 -4.066 4.004 1 87.19 206 GLY A C 1
ATOM 1493 O O . GLY A 1 206 ? 17.75 -3.023 4.066 1 87.19 206 GLY A O 1
ATOM 1494 N N . MET A 1 207 ? 17.562 -5.16 3.545 1 93.12 207 MET A N 1
ATOM 1495 C CA . MET A 1 207 ? 18.953 -5.254 3.1 1 93.12 207 MET A CA 1
ATOM 1496 C C . MET A 1 207 ? 19.188 -4.355 1.89 1 93.12 207 MET A C 1
ATOM 1498 O O . MET A 1 207 ? 20.25 -3.723 1.782 1 93.12 207 MET A O 1
ATOM 1502 N N . LEU A 1 208 ? 18.266 -4.367 1.019 1 92.56 208 LEU A N 1
ATOM 1503 C CA . LEU A 1 208 ? 18.391 -3.537 -0.175 1 92.56 208 LEU A CA 1
ATOM 1504 C C . LEU A 1 208 ? 18.266 -2.059 0.172 1 92.56 208 LEU A C 1
ATOM 1506 O O . LEU A 1 208 ? 19.062 -1.235 -0.287 1 92.56 208 LEU A O 1
ATOM 1510 N N . ARG A 1 209 ? 17.375 -1.757 1.017 1 84.5 209 ARG A N 1
ATOM 1511 C CA . ARG A 1 209 ? 17.125 -0.38 1.428 1 84.5 209 ARG A CA 1
ATOM 1512 C C . ARG A 1 209 ? 18.344 0.227 2.098 1 84.5 209 ARG A C 1
ATOM 1514 O O . ARG A 1 209 ? 18.656 1.4 1.889 1 84.5 209 ARG A O 1
ATOM 1521 N N . ASN A 1 210 ? 19 -0.531 2.848 1 84.25 210 ASN A N 1
ATOM 1522 C CA . ASN A 1 210 ? 20.125 -0.056 3.639 1 84.25 210 ASN A CA 1
ATOM 1523 C C . ASN A 1 210 ? 21.453 -0.213 2.885 1 84.25 210 ASN A C 1
ATOM 1525 O O . ASN A 1 210 ? 22.531 -0.032 3.459 1 84.25 210 ASN A O 1
ATOM 1529 N N . ALA A 1 211 ? 21.359 -0.686 1.758 1 88.62 211 ALA A N 1
ATOM 1530 C CA . ALA A 1 211 ? 22.516 -0.839 0.876 1 88.62 211 ALA A CA 1
ATOM 1531 C C . ALA A 1 211 ? 23.5 -1.854 1.439 1 88.62 211 ALA A C 1
ATOM 1533 O O . ALA A 1 211 ? 24.719 -1.722 1.248 1 88.62 211 ALA A O 1
ATOM 1534 N N . GLU A 1 212 ? 22.984 -2.703 2.131 1 93.75 212 GLU A N 1
ATOM 1535 C CA . GLU A 1 212 ? 23.812 -3.816 2.586 1 93.75 212 GLU A CA 1
ATOM 1536 C C . GLU A 1 212 ? 24.203 -4.73 1.424 1 93.75 212 GLU A C 1
ATOM 1538 O O . GLU A 1 212 ? 25.25 -5.371 1.451 1 93.75 212 GLU A O 1
ATOM 1543 N N . VAL A 1 213 ? 23.281 -4.875 0.499 1 96.38 213 VAL A N 1
ATOM 1544 C CA . VAL A 1 213 ? 23.5 -5.605 -0.746 1 96.38 213 VAL A CA 1
ATOM 1545 C C . VAL A 1 213 ? 23.094 -4.734 -1.933 1 96.38 213 VAL A C 1
ATOM 1547 O O . VAL A 1 213 ? 22.453 -3.699 -1.759 1 96.38 213 VAL A O 1
ATOM 1550 N N . ASP A 1 214 ? 23.531 -5.312 -3.143 1 95.12 214 ASP A N 1
ATOM 1551 C CA . ASP A 1 214 ? 23.297 -4.523 -4.348 1 95.12 214 ASP A CA 1
ATOM 1552 C C . ASP A 1 214 ? 22 -4.938 -5.027 1 95.12 214 ASP A C 1
ATOM 1554 O O . ASP A 1 214 ? 21.438 -4.18 -5.824 1 95.12 214 ASP A O 1
ATOM 1558 N N . GLY A 1 215 ? 21.594 -6.125 -4.723 1 96.62 215 GLY A N 1
ATOM 1559 C CA . GLY A 1 215 ? 20.391 -6.676 -5.316 1 96.62 215 GLY A CA 1
ATOM 1560 C C . GLY A 1 215 ? 19.812 -7.832 -4.523 1 96.62 215 GLY A C 1
ATOM 1561 O O . GLY A 1 215 ? 20.547 -8.539 -3.83 1 96.62 215 GLY A O 1
ATOM 1562 N N . VAL A 1 216 ? 18.453 -7.953 -4.668 1 98.12 216 VAL A N 1
ATOM 1563 C CA . VAL A 1 216 ? 17.766 -9.062 -4.008 1 98.12 216 VAL A CA 1
ATOM 1564 C C . VAL A 1 216 ? 16.75 -9.695 -4.965 1 98.12 216 VAL A C 1
ATOM 1566 O O . VAL A 1 216 ? 16.359 -9.078 -5.957 1 98.12 216 VAL A O 1
ATOM 1569 N N . VAL A 1 217 ? 16.359 -10.969 -4.68 1 97.75 217 VAL A N 1
ATOM 1570 C CA . VAL A 1 217 ? 15.336 -11.641 -5.465 1 97.75 217 VAL A CA 1
ATOM 1571 C C . VAL A 1 217 ? 13.977 -11.492 -4.781 1 97.75 217 VAL A C 1
ATOM 1573 O O . VAL A 1 217 ? 13.836 -11.797 -3.596 1 97.75 217 VAL A O 1
ATOM 1576 N N . LEU A 1 218 ? 13 -11.016 -5.539 1 96.81 218 LEU A N 1
ATOM 1577 C CA . LEU A 1 218 ? 11.617 -10.883 -5.098 1 96.81 218 LEU A CA 1
ATOM 1578 C C . LEU A 1 218 ? 10.656 -11.477 -6.125 1 96.81 218 LEU A C 1
ATOM 1580 O O . LEU A 1 218 ? 11.07 -11.82 -7.234 1 96.81 218 LEU A O 1
ATOM 1584 N N . SER A 1 219 ? 9.398 -11.617 -5.656 1 96.25 219 SER A N 1
ATOM 1585 C CA . SER A 1 219 ? 8.352 -11.93 -6.629 1 96.25 219 SER A CA 1
ATOM 1586 C C . SER A 1 219 ? 8.148 -10.773 -7.605 1 96.25 219 SER A C 1
ATOM 1588 O O . SER A 1 219 ? 8.18 -9.609 -7.207 1 96.25 219 SER A O 1
ATOM 1590 N N . GLN A 1 220 ? 7.812 -11.133 -8.828 1 96.31 220 GLN A N 1
ATOM 1591 C CA . GLN A 1 220 ? 7.496 -10.125 -9.828 1 96.31 220 GLN A CA 1
ATOM 1592 C C . GLN A 1 220 ? 6.301 -9.281 -9.398 1 96.31 220 GLN A C 1
ATOM 1594 O O . GLN A 1 220 ? 6.191 -8.109 -9.781 1 96.31 220 GLN A O 1
ATOM 1599 N N . ALA A 1 221 ? 5.52 -9.852 -8.547 1 94.25 221 ALA A N 1
ATOM 1600 C CA . ALA A 1 221 ? 4.285 -9.18 -8.148 1 94.25 221 ALA A CA 1
ATOM 1601 C C . ALA A 1 221 ? 4.441 -8.523 -6.777 1 94.25 221 ALA A C 1
ATOM 1603 O O . ALA A 1 221 ? 3.451 -8.109 -6.164 1 94.25 221 ALA A O 1
ATOM 1604 N N . ASP A 1 222 ? 5.648 -8.461 -6.309 1 93.19 222 ASP A N 1
ATOM 1605 C CA . ASP A 1 222 ? 5.848 -7.836 -5.004 1 93.19 222 ASP A CA 1
ATOM 1606 C C . ASP A 1 222 ? 5.598 -6.332 -5.074 1 93.19 222 ASP A C 1
ATOM 1608 O O . ASP A 1 222 ? 6.301 -5.609 -5.785 1 93.19 222 ASP A O 1
ATOM 1612 N N . ALA A 1 223 ? 4.691 -5.82 -4.262 1 87.25 223 ALA A N 1
ATOM 1613 C CA . ALA A 1 223 ? 4.309 -4.414 -4.316 1 87.25 223 ALA A CA 1
ATOM 1614 C C . ALA A 1 223 ? 5.449 -3.516 -3.848 1 87.25 223 ALA A C 1
ATOM 1616 O O . ALA A 1 223 ? 5.473 -2.32 -4.152 1 87.25 223 ALA A O 1
ATOM 1617 N N . LEU A 1 224 ? 6.391 -4.078 -3.1 1 86.62 224 LEU A N 1
ATOM 1618 C CA . LEU A 1 224 ? 7.508 -3.309 -2.57 1 86.62 224 LEU A CA 1
ATOM 1619 C C . LEU A 1 224 ? 8.367 -2.754 -3.699 1 86.62 224 LEU A C 1
ATOM 1621 O O . LEU A 1 224 ? 9.07 -1.756 -3.52 1 86.62 224 LEU A O 1
ATOM 1625 N N . ILE A 1 225 ? 8.273 -3.451 -4.812 1 89.31 225 ILE A N 1
ATOM 1626 C CA . ILE A 1 225 ? 9.086 -2.982 -5.934 1 89.31 225 ILE A CA 1
ATOM 1627 C C . ILE A 1 225 ? 8.68 -1.559 -6.305 1 89.31 225 ILE A C 1
ATOM 1629 O O . ILE A 1 225 ? 9.523 -0.66 -6.355 1 89.31 225 ILE A O 1
ATOM 1633 N N . ALA A 1 226 ? 7.441 -1.331 -6.453 1 80.94 226 ALA A N 1
ATOM 1634 C CA . ALA A 1 226 ? 6.949 0.003 -6.785 1 80.94 226 ALA A CA 1
ATOM 1635 C C . ALA A 1 226 ? 6.98 0.92 -5.566 1 80.94 226 ALA A C 1
ATOM 1637 O O . ALA A 1 226 ? 7.387 2.08 -5.664 1 80.94 226 ALA A O 1
ATOM 1638 N N . ASP A 1 227 ? 6.609 0.374 -4.449 1 78.25 227 ASP A N 1
ATOM 1639 C CA . ASP A 1 227 ? 6.441 1.183 -3.248 1 78.25 227 ASP A CA 1
ATOM 1640 C C . ASP A 1 227 ? 7.773 1.773 -2.791 1 78.25 227 ASP A C 1
ATOM 1642 O O . ASP A 1 227 ? 7.809 2.865 -2.221 1 78.25 227 ASP A O 1
ATOM 1646 N N . GLU A 1 228 ? 8.828 1.057 -3.033 1 80.25 228 GLU A N 1
ATOM 1647 C CA . GLU A 1 228 ? 10.141 1.477 -2.549 1 80.25 228 GLU A CA 1
ATOM 1648 C C . GLU A 1 228 ? 10.984 2.061 -3.678 1 80.25 228 GLU A C 1
ATOM 1650 O O . GLU A 1 228 ? 12.141 2.428 -3.469 1 80.25 228 GLU A O 1
ATOM 1655 N N . GLY A 1 229 ? 10.383 2.104 -4.82 1 81.06 229 GLY A N 1
ATOM 1656 C CA . GLY A 1 229 ? 11.086 2.629 -5.977 1 81.06 229 GLY A CA 1
ATOM 1657 C C . GLY A 1 229 ? 12.203 1.722 -6.457 1 81.06 229 GLY A C 1
ATOM 1658 O O . GLY A 1 229 ? 13.18 2.189 -7.043 1 81.06 229 GLY A O 1
ATOM 1659 N N . PHE A 1 230 ? 12.102 0.494 -6.137 1 88.81 230 PHE A N 1
ATOM 1660 C CA . PHE A 1 230 ? 13.039 -0.486 -6.672 1 88.81 230 PHE A CA 1
ATOM 1661 C C . PHE A 1 230 ? 12.797 -0.713 -8.156 1 88.81 230 PHE A C 1
ATOM 1663 O O . PHE A 1 230 ? 11.773 -0.278 -8.703 1 88.81 230 PHE A O 1
ATOM 1670 N N . VAL A 1 231 ? 13.898 -1.396 -8.766 1 92.12 231 VAL A N 1
ATOM 1671 C CA . VAL A 1 231 ? 13.797 -1.65 -10.195 1 92.12 231 VAL A CA 1
ATOM 1672 C C . VAL A 1 231 ? 14.133 -3.111 -10.484 1 92.12 231 VAL A C 1
ATOM 1674 O O . VAL A 1 231 ? 15.164 -3.619 -10.039 1 92.12 231 VAL A O 1
ATOM 1677 N N . SER A 1 232 ? 13.234 -3.723 -11.25 1 96.12 232 SER A N 1
ATOM 1678 C CA . SER A 1 232 ? 13.523 -5.07 -11.734 1 96.12 232 SER A CA 1
ATOM 1679 C C . SER A 1 232 ? 14.586 -5.055 -12.828 1 96.12 232 SER A C 1
ATOM 1681 O O . SER A 1 232 ? 14.516 -4.25 -13.758 1 96.12 232 SER A O 1
ATOM 1683 N N . VAL A 1 233 ? 15.508 -6.008 -12.727 1 97 233 VAL A N 1
ATOM 1684 C CA . VAL A 1 233 ? 16.531 -6.117 -13.766 1 97 233 VAL A CA 1
ATOM 1685 C C . VAL A 1 233 ? 16 -6.953 -14.922 1 97 233 VAL A C 1
ATOM 1687 O O . VAL A 1 233 ? 15.766 -8.156 -14.773 1 97 233 VAL A O 1
ATOM 1690 N N . ALA A 1 234 ? 15.977 -6.324 -16.078 1 96.12 234 ALA A N 1
ATOM 1691 C CA . ALA A 1 234 ? 15.359 -6.961 -17.234 1 96.12 234 ALA A CA 1
ATOM 1692 C C . ALA A 1 234 ? 16.109 -8.234 -17.625 1 96.12 234 ALA A C 1
ATOM 1694 O O . ALA A 1 234 ? 17.344 -8.25 -17.656 1 96.12 234 ALA A O 1
ATOM 1695 N N . GLY A 1 235 ? 15.281 -9.344 -17.922 1 95.81 235 GLY A N 1
ATOM 1696 C CA . GLY A 1 235 ? 15.859 -10.594 -18.391 1 95.81 235 GLY A CA 1
ATOM 1697 C C . GLY A 1 235 ? 16.125 -11.586 -17.281 1 95.81 235 GLY A C 1
ATOM 1698 O O . GLY A 1 235 ? 16.297 -12.773 -17.531 1 95.81 235 GLY A O 1
ATOM 1699 N N . THR A 1 236 ? 16.141 -11.148 -16.062 1 96.62 236 THR A N 1
ATOM 1700 C CA . THR A 1 236 ? 16.516 -12.047 -14.984 1 96.62 236 THR A CA 1
ATOM 1701 C C . THR A 1 236 ? 15.344 -12.938 -14.586 1 96.62 236 THR A C 1
ATOM 1703 O O . THR A 1 236 ? 15.531 -13.922 -13.859 1 96.62 236 THR A O 1
ATOM 1706 N N . GLU A 1 237 ? 14.148 -12.648 -15 1 96.81 237 GLU A N 1
ATOM 1707 C CA . GLU A 1 237 ? 13.008 -13.516 -14.727 1 96.81 237 GLU A CA 1
ATOM 1708 C C . GLU A 1 237 ? 13.203 -14.898 -15.344 1 96.81 237 GLU A C 1
ATOM 1710 O O . GLU A 1 237 ? 12.641 -15.883 -14.867 1 96.81 237 GLU A O 1
ATOM 1715 N N . ALA A 1 238 ? 14.07 -14.984 -16.359 1 94.38 238 ALA A N 1
ATOM 1716 C CA . ALA A 1 238 ? 14.297 -16.234 -17.078 1 94.38 238 ALA A CA 1
ATOM 1717 C C . ALA A 1 238 ? 15.203 -17.172 -16.266 1 94.38 238 ALA A C 1
ATOM 1719 O O . ALA A 1 238 ? 15.336 -18.344 -16.594 1 94.38 238 ALA A O 1
ATOM 1720 N N . LEU A 1 239 ? 15.75 -16.656 -15.227 1 94.5 239 LEU A N 1
ATOM 1721 C CA . LEU A 1 239 ? 16.609 -17.469 -14.375 1 94.5 239 LEU A CA 1
ATOM 1722 C C . LEU A 1 239 ? 15.789 -18.297 -13.398 1 94.5 239 LEU A C 1
ATOM 1724 O O . LEU A 1 239 ? 16.328 -19.141 -12.672 1 94.5 239 LEU A O 1
ATOM 1728 N N . PHE A 1 240 ? 14.5 -18.141 -13.438 1 95.56 240 PHE A N 1
ATOM 1729 C CA . PHE A 1 240 ? 13.578 -18.812 -12.531 1 95.56 240 PHE A CA 1
ATOM 1730 C C . PHE A 1 240 ? 12.391 -19.391 -13.305 1 95.56 240 PHE A C 1
ATOM 1732 O O . PHE A 1 240 ? 12.164 -19.047 -14.461 1 95.56 240 PHE A O 1
ATOM 1739 N N . ASP A 1 241 ? 11.625 -20.281 -12.57 1 95.12 241 ASP A N 1
ATOM 1740 C CA . ASP A 1 241 ? 10.43 -20.844 -13.203 1 95.12 241 ASP A CA 1
ATOM 1741 C C . ASP A 1 241 ? 9.414 -19.75 -13.516 1 95.12 241 ASP A C 1
ATOM 1743 O O . ASP A 1 241 ? 9.188 -18.844 -12.695 1 95.12 241 ASP A O 1
ATOM 1747 N N . SER A 1 242 ? 8.852 -19.859 -14.781 1 96.56 242 SER A N 1
ATOM 1748 C CA . SER A 1 242 ? 7.641 -19.078 -15.031 1 96.56 242 SER A CA 1
ATOM 1749 C C . SER A 1 242 ? 6.465 -19.609 -14.219 1 96.56 242 SER A C 1
ATOM 1751 O O . SER A 1 242 ? 6.254 -20.828 -14.141 1 96.56 242 SER A O 1
ATOM 1753 N N . GLU A 1 243 ? 5.703 -18.609 -13.602 1 97.62 243 GLU A N 1
ATOM 1754 C CA . GLU A 1 243 ? 4.648 -19.031 -12.688 1 97.62 243 GLU A CA 1
ATOM 1755 C C . GLU A 1 243 ? 3.336 -18.328 -12.984 1 97.62 243 GLU A C 1
ATOM 1757 O O . GLU A 1 243 ? 2.725 -17.734 -12.094 1 97.62 243 GLU A O 1
ATOM 1762 N N . PRO A 1 244 ? 2.828 -18.406 -14.227 1 98.69 244 PRO A N 1
ATOM 1763 C CA . PRO A 1 244 ? 1.468 -17.891 -14.438 1 98.69 244 PRO A CA 1
ATOM 1764 C C . PRO A 1 244 ? 0.424 -18.656 -13.633 1 98.69 244 PRO A C 1
ATOM 1766 O O . PRO A 1 244 ? 0.54 -19.875 -13.461 1 98.69 244 PRO A O 1
ATOM 1769 N N . VAL A 1 245 ? -0.583 -17.969 -13.172 1 98.62 245 VAL A N 1
ATOM 1770 C CA . VAL A 1 245 ? -1.623 -18.562 -12.344 1 98.62 245 VAL A CA 1
ATOM 1771 C C . VAL A 1 245 ? -2.559 -19.406 -13.219 1 98.62 245 VAL A C 1
ATOM 1773 O O . VAL A 1 245 ? -2.941 -18.984 -14.312 1 98.62 245 VAL A O 1
ATOM 1776 N N . LEU A 1 246 ? -2.938 -20.547 -12.719 1 98.62 246 LEU A N 1
ATOM 1777 C CA . LEU A 1 246 ? -3.973 -21.344 -13.367 1 98.62 246 LEU A CA 1
ATOM 1778 C C . LEU A 1 246 ? -4.676 -22.25 -12.359 1 98.62 246 LEU A C 1
ATOM 1780 O O . LEU A 1 246 ? -4.246 -22.359 -11.203 1 98.62 246 LEU A O 1
ATOM 1784 N N . ALA A 1 247 ? -5.762 -22.875 -12.82 1 98.44 247 ALA A N 1
ATOM 1785 C CA . ALA A 1 247 ? -6.488 -23.844 -12.008 1 98.44 247 ALA A CA 1
ATOM 1786 C C . ALA A 1 247 ? -6.281 -25.266 -12.539 1 98.44 247 ALA A C 1
ATOM 1788 O O . ALA A 1 247 ? -6.266 -25.484 -13.75 1 98.44 247 ALA A O 1
ATOM 1789 N N . LEU A 1 248 ? -6.055 -26.172 -11.586 1 97.88 248 LEU A N 1
ATOM 1790 C CA . LEU A 1 248 ? -6.234 -27.594 -11.875 1 97.88 248 LEU A CA 1
ATOM 1791 C C . LEU A 1 248 ? -7.582 -28.094 -11.359 1 97.88 248 LEU A C 1
ATOM 1793 O O . LEU A 1 248 ? -8 -27.719 -10.258 1 97.88 248 LEU A O 1
ATOM 1797 N N . GLY A 1 249 ? -8.289 -28.828 -12.172 1 97.06 249 GLY A N 1
ATOM 1798 C CA . GLY A 1 249 ? -9.594 -29.328 -11.766 1 97.06 249 GLY A CA 1
ATOM 1799 C C . GLY A 1 249 ? -9.836 -30.766 -12.18 1 97.06 249 GLY A C 1
ATOM 1800 O O . GLY A 1 249 ? -9.211 -31.266 -13.125 1 97.06 249 GLY A O 1
ATOM 1801 N N . ASP A 1 250 ? -10.742 -31.312 -11.375 1 93.56 250 ASP A N 1
ATOM 1802 C CA . ASP A 1 250 ? -11.266 -32.625 -11.805 1 93.56 250 ASP A CA 1
ATOM 1803 C C . ASP A 1 250 ? -11.828 -32.531 -13.219 1 93.56 250 ASP A C 1
ATOM 1805 O O . ASP A 1 250 ? -12.422 -31.531 -13.602 1 93.56 250 ASP A O 1
ATOM 1809 N N . ALA A 1 251 ? -11.703 -33.656 -13.945 1 87.62 251 ALA A N 1
ATOM 1810 C CA . ALA A 1 251 ? -12.188 -33.719 -15.32 1 87.62 251 ALA A CA 1
ATOM 1811 C C . ALA A 1 251 ? -13.695 -33.5 -15.383 1 87.62 251 ALA A C 1
ATOM 1813 O O . ALA A 1 251 ? -14.227 -33.031 -16.406 1 87.62 251 ALA A O 1
ATOM 1814 N N . ASP A 1 252 ? -14.328 -33.625 -14.281 1 87.81 252 ASP A N 1
ATOM 1815 C CA . ASP A 1 252 ? -15.789 -33.562 -14.25 1 87.81 252 ASP A CA 1
ATOM 1816 C C . ASP A 1 252 ? -16.266 -32.156 -13.914 1 87.81 252 ASP A C 1
ATOM 1818 O O . ASP A 1 252 ? -17.469 -31.891 -13.883 1 87.81 252 ASP A O 1
ATOM 1822 N N . VAL A 1 253 ? -15.352 -31.266 -13.695 1 91.19 253 VAL A N 1
ATOM 1823 C CA . VAL A 1 253 ? -15.773 -29.875 -13.547 1 91.19 253 VAL A CA 1
ATOM 1824 C C . VAL A 1 253 ? -16.484 -29.422 -14.82 1 91.19 253 VAL A C 1
ATOM 1826 O O . VAL A 1 253 ? -15.938 -29.531 -15.914 1 91.19 253 VAL A O 1
ATOM 1829 N N . ASP A 1 254 ? -17.688 -28.922 -14.656 1 93.31 254 ASP A N 1
ATOM 1830 C CA . ASP A 1 254 ? -18.484 -28.641 -15.836 1 93.31 254 ASP A CA 1
ATOM 1831 C C . ASP A 1 254 ? -18.016 -27.359 -16.531 1 93.31 254 ASP A C 1
ATOM 1833 O O . ASP A 1 254 ? -17.203 -26.625 -15.984 1 93.31 254 ASP A O 1
ATOM 1837 N N . GLU A 1 255 ? -18.641 -27.156 -17.688 1 95.31 255 GLU A N 1
ATOM 1838 C CA . GLU A 1 255 ? -18.156 -26.078 -18.547 1 95.31 255 GLU A CA 1
ATOM 1839 C C . GLU A 1 255 ? -18.516 -24.719 -17.984 1 95.31 255 GLU A C 1
ATOM 1841 O O . GLU A 1 255 ? -17.812 -23.734 -18.203 1 95.31 255 GLU A O 1
ATOM 1846 N N . GLY A 1 256 ? -19.594 -24.625 -17.281 1 96.06 256 GLY A N 1
ATOM 1847 C CA . GLY A 1 256 ? -19.953 -23.375 -16.641 1 96.06 256 GLY A CA 1
ATOM 1848 C C . GLY A 1 256 ? -18.922 -22.922 -15.602 1 96.06 256 GLY A C 1
ATOM 1849 O O . GLY A 1 256 ? -18.531 -21.766 -15.578 1 96.06 256 GLY A O 1
ATOM 1850 N N . ALA A 1 257 ? -18.516 -23.844 -14.781 1 97.06 257 ALA A N 1
ATOM 1851 C CA . ALA A 1 257 ? -17.5 -23.562 -13.781 1 97.06 257 ALA A CA 1
ATOM 1852 C C . ALA A 1 257 ? -16.172 -23.203 -14.445 1 97.06 257 ALA A C 1
ATOM 1854 O O . ALA A 1 257 ? -15.5 -22.25 -14.031 1 97.06 257 ALA A O 1
ATOM 1855 N N . ALA A 1 258 ? -15.812 -23.953 -15.492 1 97.5 258 ALA A N 1
ATOM 1856 C CA . ALA A 1 258 ? -14.57 -23.688 -16.219 1 97.5 258 ALA A CA 1
ATOM 1857 C C . ALA A 1 258 ? -14.57 -22.266 -16.797 1 97.5 258 ALA A C 1
ATOM 1859 O O . ALA A 1 258 ? -13.562 -21.562 -16.719 1 97.5 258 ALA A O 1
ATOM 1860 N N . ARG A 1 259 ? -15.664 -21.875 -17.328 1 97.62 259 ARG A N 1
ATOM 1861 C CA . ARG A 1 259 ? -15.781 -20.547 -17.906 1 97.62 259 ARG A CA 1
ATOM 1862 C C . ARG A 1 259 ? -15.648 -19.469 -16.828 1 97.62 259 ARG A C 1
ATOM 1864 O O . ARG A 1 259 ? -14.969 -18.453 -17.031 1 97.62 259 ARG A O 1
ATOM 1871 N N . ALA A 1 260 ? -16.297 -19.641 -15.727 1 96.5 260 ALA A N 1
ATOM 1872 C CA . ALA A 1 260 ? -16.219 -18.703 -14.617 1 96.5 260 ALA A CA 1
ATOM 1873 C C . ALA A 1 260 ? -14.773 -18.531 -14.148 1 96.5 260 ALA A C 1
ATOM 1875 O O . ALA A 1 260 ? -14.32 -17.406 -13.898 1 96.5 260 ALA A O 1
ATOM 1876 N N . ILE A 1 261 ? -14.078 -19.594 -14.055 1 98.12 261 ILE A N 1
ATOM 1877 C CA . ILE A 1 261 ? -12.68 -19.609 -13.625 1 98.12 261 ILE A CA 1
ATOM 1878 C C . ILE A 1 261 ? -11.82 -18.875 -14.656 1 98.12 261 ILE A C 1
ATOM 1880 O O . ILE A 1 261 ? -11.031 -18 -14.297 1 98.12 261 ILE A O 1
ATOM 1884 N N . ASN A 1 262 ? -12.016 -19.188 -15.898 1 97.94 262 ASN A N 1
ATOM 1885 C CA . ASN A 1 262 ? -11.219 -18.594 -16.953 1 97.94 262 ASN A CA 1
ATOM 1886 C C . ASN A 1 262 ? -11.469 -17.094 -17.078 1 97.94 262 ASN A C 1
ATOM 1888 O O . ASN A 1 262 ? -10.562 -16.328 -17.422 1 97.94 262 ASN A O 1
ATOM 1892 N N . GLU A 1 263 ? -12.602 -16.641 -16.734 1 95.88 263 GLU A N 1
ATOM 1893 C CA . GLU A 1 263 ? -12.914 -15.211 -16.75 1 95.88 263 GLU A CA 1
ATOM 1894 C C . GLU A 1 263 ? -12.078 -14.453 -15.734 1 95.88 263 GLU A C 1
ATOM 1896 O O . GLU A 1 263 ? -11.578 -13.359 -16.016 1 95.88 263 GLU A O 1
ATOM 1901 N N . VAL A 1 264 ? -11.938 -15.023 -14.555 1 96.44 264 VAL A N 1
ATOM 1902 C CA . VAL A 1 264 ? -11.094 -14.406 -13.539 1 96.44 264 VAL A CA 1
ATOM 1903 C C . VAL A 1 264 ? -9.633 -14.438 -13.984 1 96.44 264 VAL A C 1
ATOM 1905 O O . VAL A 1 264 ? -8.93 -13.422 -13.898 1 96.44 264 VAL A O 1
ATOM 1908 N N . THR A 1 265 ? -9.211 -15.625 -14.5 1 97.81 265 THR A N 1
ATOM 1909 C CA . THR A 1 265 ? -7.82 -15.828 -14.883 1 97.81 265 THR A CA 1
ATOM 1910 C C . THR A 1 265 ? -7.406 -14.82 -15.953 1 97.81 265 THR A C 1
ATOM 1912 O O . THR A 1 265 ? -6.297 -14.281 -15.914 1 97.81 265 THR A O 1
ATOM 1915 N N . ALA A 1 266 ? -8.273 -14.516 -16.828 1 97 266 ALA A N 1
ATOM 1916 C CA . ALA A 1 266 ? -7.996 -13.617 -17.953 1 97 266 ALA A CA 1
ATOM 1917 C C . ALA A 1 266 ? -7.699 -12.203 -17.453 1 97 266 ALA A C 1
ATOM 1919 O O . ALA A 1 266 ? -7.031 -11.422 -18.141 1 97 266 ALA A O 1
ATOM 1920 N N . LYS A 1 267 ? -8.102 -11.852 -16.297 1 95.62 267 LYS A N 1
ATOM 1921 C CA . LYS A 1 267 ? -7.961 -10.5 -15.766 1 95.62 267 LYS A CA 1
ATOM 1922 C C . LYS A 1 267 ? -6.691 -10.375 -14.922 1 95.62 267 LYS A C 1
ATOM 1924 O O . LYS A 1 267 ? -6.363 -9.281 -14.453 1 95.62 267 LYS A O 1
ATOM 1929 N N . LEU A 1 268 ? -6.004 -11.453 -14.711 1 96.56 268 LEU A N 1
ATOM 1930 C CA . LEU A 1 268 ? -4.848 -11.461 -13.812 1 96.56 268 LEU A CA 1
ATOM 1931 C C . LEU A 1 268 ? -3.576 -11.086 -14.57 1 96.56 268 LEU A C 1
ATOM 1933 O O . LEU A 1 268 ? -2.686 -11.922 -14.75 1 96.56 268 LEU A O 1
ATOM 1937 N N . ASP A 1 269 ? -3.467 -9.797 -14.891 1 95.62 269 ASP A N 1
ATOM 1938 C CA . ASP A 1 269 ? -2.227 -9.258 -15.438 1 95.62 269 ASP A CA 1
ATOM 1939 C C . ASP A 1 269 ? -1.259 -8.867 -14.32 1 95.62 269 ASP A C 1
ATOM 1941 O O . ASP A 1 269 ? -1.521 -9.133 -13.141 1 95.62 269 ASP A O 1
ATOM 1945 N N . GLU A 1 270 ? -0.144 -8.281 -14.695 1 93.31 270 GLU A N 1
ATOM 1946 C CA . GLU A 1 270 ? 0.903 -7.969 -13.727 1 93.31 270 GLU A CA 1
ATOM 1947 C C . GLU A 1 270 ? 0.402 -6.996 -12.664 1 93.31 270 GLU A C 1
ATOM 1949 O O . GLU A 1 270 ? 0.625 -7.203 -11.469 1 93.31 270 GLU A O 1
ATOM 1954 N N . ASP A 1 271 ? -0.272 -5.941 -13.07 1 89.62 271 ASP A N 1
ATOM 1955 C CA . ASP A 1 271 ? -0.77 -4.93 -12.148 1 89.62 271 ASP A CA 1
ATOM 1956 C C . ASP A 1 271 ? -1.802 -5.52 -11.188 1 89.62 271 ASP A C 1
ATOM 1958 O O . ASP A 1 271 ? -1.786 -5.227 -9.992 1 89.62 271 ASP A O 1
ATOM 1962 N N . THR A 1 272 ? -2.664 -6.328 -11.672 1 91.12 272 THR A N 1
ATOM 1963 C CA . THR A 1 272 ? -3.703 -6.945 -10.859 1 91.12 272 THR A CA 1
ATOM 1964 C C . THR A 1 272 ? -3.094 -7.906 -9.844 1 91.12 272 THR A C 1
ATOM 1966 O O . THR A 1 272 ? -3.49 -7.918 -8.672 1 91.12 272 THR A O 1
ATOM 1969 N N . LEU A 1 273 ? -2.164 -8.695 -10.266 1 94.69 273 LEU A N 1
ATOM 1970 C CA . LEU A 1 273 ? -1.501 -9.617 -9.344 1 94.69 273 LEU A CA 1
ATOM 1971 C C . LEU A 1 273 ? -0.758 -8.859 -8.25 1 94.69 273 LEU A C 1
ATOM 1973 O O . LEU A 1 273 ? -0.75 -9.281 -7.094 1 94.69 273 LEU A O 1
ATOM 1977 N N . THR A 1 274 ? -0.154 -7.758 -8.609 1 91.94 274 THR A N 1
ATOM 1978 C CA . THR A 1 274 ? 0.527 -6.922 -7.629 1 91.94 274 THR A CA 1
ATOM 1979 C C . THR A 1 274 ? -0.462 -6.379 -6.602 1 91.94 274 THR A C 1
ATOM 1981 O O . THR A 1 274 ? -0.176 -6.367 -5.402 1 91.94 274 THR A O 1
ATOM 1984 N N . ALA A 1 275 ? -1.604 -5.953 -7.047 1 86.88 275 ALA A N 1
ATOM 1985 C CA . ALA A 1 275 ? -2.635 -5.438 -6.152 1 86.88 275 ALA A CA 1
ATOM 1986 C C . ALA A 1 275 ? -3.117 -6.52 -5.191 1 86.88 275 ALA A C 1
ATOM 1988 O O . ALA A 1 275 ? -3.289 -6.266 -3.996 1 86.88 275 ALA A O 1
ATOM 1989 N N . VAL A 1 276 ? -3.273 -7.715 -5.66 1 90.88 276 VAL A N 1
ATOM 1990 C CA . VAL A 1 276 ? -3.703 -8.828 -4.816 1 90.88 276 VAL A CA 1
ATOM 1991 C C . VAL A 1 276 ? -2.623 -9.141 -3.783 1 90.88 276 VAL A C 1
ATOM 1993 O O . VAL A 1 276 ? -2.92 -9.32 -2.602 1 90.88 276 VAL A O 1
ATOM 1996 N N . SER A 1 277 ? -1.404 -9.18 -4.246 1 92.19 277 SER A N 1
ATOM 1997 C CA . SER A 1 277 ? -0.285 -9.453 -3.35 1 92.19 277 SER A CA 1
ATOM 1998 C C . SER A 1 277 ? -0.178 -8.391 -2.26 1 92.19 277 SER A C 1
ATOM 2000 O O . SER A 1 277 ? 0.065 -8.711 -1.095 1 92.19 277 SER A O 1
ATOM 2002 N N . ARG A 1 278 ? -0.364 -7.156 -2.646 1 87.81 278 ARG A N 1
ATOM 2003 C CA . ARG A 1 278 ? -0.325 -6.055 -1.691 1 87.81 278 ARG A CA 1
ATOM 2004 C C . ARG A 1 278 ? -1.369 -6.242 -0.596 1 87.81 278 ARG A C 1
ATOM 2006 O O . ARG A 1 278 ? -1.061 -6.109 0.591 1 87.81 278 ARG A O 1
ATOM 2013 N N . MET A 1 279 ? -2.518 -6.543 -0.944 1 86.44 279 MET A N 1
ATOM 2014 C CA . MET A 1 279 ? -3.598 -6.707 0.024 1 86.44 279 MET A CA 1
ATOM 2015 C C . MET A 1 279 ? -3.336 -7.906 0.932 1 86.44 279 MET A C 1
ATOM 2017 O O . MET A 1 279 ? -3.578 -7.84 2.139 1 86.44 279 MET A O 1
ATOM 2021 N N . ALA A 1 280 ? -2.764 -8.891 0.388 1 89.5 280 ALA A N 1
ATOM 2022 C CA . ALA A 1 280 ? -2.609 -10.148 1.112 1 89.5 280 ALA A CA 1
ATOM 2023 C C . ALA A 1 280 ? -1.459 -10.07 2.111 1 89.5 280 ALA A C 1
ATOM 2025 O O . ALA A 1 280 ? -1.502 -10.703 3.168 1 89.5 280 ALA A O 1
ATOM 2026 N N . HIS A 1 281 ? -0.437 -9.359 1.791 1 87.88 281 HIS A N 1
ATOM 2027 C CA . HIS A 1 281 ? 0.757 -9.344 2.629 1 87.88 281 HIS A CA 1
ATOM 2028 C C . HIS A 1 281 ? 0.803 -8.094 3.496 1 87.88 281 HIS A C 1
ATOM 2030 O O . HIS A 1 281 ? 1.501 -8.062 4.512 1 87.88 281 HIS A O 1
ATOM 2036 N N . GLY A 1 282 ? 0.129 -7.113 3.141 1 79.69 282 GLY A N 1
ATOM 2037 C CA . GLY A 1 282 ? 0.306 -5.836 3.814 1 79.69 282 GLY A CA 1
ATOM 2038 C C . GLY A 1 282 ? 1.694 -5.254 3.629 1 79.69 282 GLY A C 1
ATOM 2039 O O . GLY A 1 282 ? 2.496 -5.777 2.852 1 79.69 282 GLY A O 1
ATOM 2040 N N . THR A 1 283 ? 1.93 -3.984 4.266 1 76.12 283 THR A N 1
ATOM 2041 C CA . THR A 1 283 ? 3.244 -3.352 4.262 1 76.12 283 THR A CA 1
ATOM 2042 C C . THR A 1 283 ? 3.609 -2.859 5.66 1 76.12 283 THR A C 1
ATOM 2044 O O . THR A 1 283 ? 2.742 -2.422 6.418 1 76.12 283 THR A O 1
ATOM 2047 N N . GLU A 1 284 ? 4.812 -3.16 6.062 1 73.12 284 GLU A N 1
ATOM 2048 C CA . GLU A 1 284 ? 5.293 -2.57 7.309 1 73.12 284 GLU A CA 1
ATOM 2049 C C . GLU A 1 284 ? 5.461 -1.06 7.176 1 73.12 284 GLU A C 1
ATOM 2051 O O . GLU A 1 284 ? 5.883 -0.565 6.129 1 73.12 284 GLU A O 1
ATOM 2056 N N . PRO A 1 285 ? 5.082 -0.379 8.289 1 79.94 285 PRO A N 1
ATOM 2057 C CA . PRO A 1 285 ? 5.355 1.06 8.25 1 79.94 285 PRO A CA 1
ATOM 2058 C C . PRO A 1 285 ? 6.836 1.375 8.078 1 79.94 285 PRO A C 1
ATOM 2060 O O . PRO A 1 285 ? 7.688 0.729 8.695 1 79.94 285 PRO A O 1
ATOM 2063 N N . ALA A 1 286 ? 7.102 2.297 7.262 1 80.94 286 ALA A N 1
ATOM 2064 C CA . ALA A 1 286 ? 8.469 2.775 7.09 1 80.94 286 ALA A CA 1
ATOM 2065 C C . ALA A 1 286 ? 8.828 3.809 8.156 1 80.94 286 ALA A C 1
ATOM 2067 O O . ALA A 1 286 ? 7.953 4.523 8.656 1 80.94 286 ALA A O 1
ATOM 2068 N N . SER A 1 287 ? 10.109 3.801 8.523 1 85.25 287 SER A N 1
ATOM 2069 C CA . SER A 1 287 ? 10.57 4.891 9.383 1 85.25 287 SER A CA 1
ATOM 2070 C C . SER A 1 287 ? 10.523 6.227 8.648 1 85.25 287 SER A C 1
ATOM 2072 O O . SER A 1 287 ? 10.484 6.266 7.418 1 85.25 287 SER A O 1
ATOM 2074 N N . ALA A 1 288 ? 10.539 7.285 9.414 1 89.25 288 ALA A N 1
ATOM 2075 C CA . ALA A 1 288 ? 10.547 8.609 8.805 1 89.25 288 ALA A CA 1
ATOM 2076 C C . ALA A 1 288 ? 11.766 8.789 7.902 1 89.25 288 ALA A C 1
ATOM 2078 O O . ALA A 1 288 ? 11.656 9.359 6.816 1 89.25 288 ALA A O 1
ATOM 2079 N N . GLU A 1 289 ? 12.859 8.312 8.352 1 85.12 289 GLU A N 1
ATOM 2080 C CA . GLU A 1 289 ? 14.094 8.391 7.562 1 85.12 289 GLU A CA 1
ATOM 2081 C C . GLU A 1 289 ? 13.961 7.602 6.262 1 85.12 289 GLU A C 1
ATOM 2083 O O . GLU A 1 289 ? 14.375 8.078 5.199 1 85.12 289 GLU A O 1
ATOM 2088 N N . ASP A 1 290 ? 13.375 6.461 6.391 1 82.81 290 ASP A N 1
ATOM 2089 C CA . ASP A 1 290 ? 13.156 5.641 5.199 1 82.81 290 ASP A CA 1
ATOM 2090 C C . ASP A 1 290 ? 12.234 6.344 4.207 1 82.81 290 ASP A C 1
ATOM 2092 O O . ASP A 1 290 ? 12.461 6.301 2.998 1 82.81 290 ASP A O 1
ATOM 2096 N N . VAL A 1 291 ? 11.18 6.977 4.711 1 86.56 291 VAL A N 1
ATOM 2097 C CA . VAL A 1 291 ? 10.234 7.688 3.857 1 86.56 291 VAL A CA 1
ATOM 2098 C C . VAL A 1 291 ? 10.945 8.82 3.125 1 86.56 291 VAL A C 1
ATOM 2100 O O . VAL A 1 291 ? 10.734 9.023 1.926 1 86.56 291 VAL A O 1
ATOM 2103 N N . ALA A 1 292 ? 11.812 9.562 3.793 1 87.81 292 ALA A N 1
ATOM 2104 C CA . ALA A 1 292 ? 12.547 10.68 3.193 1 87.81 292 ALA A CA 1
ATOM 2105 C C . ALA A 1 292 ? 13.453 10.195 2.066 1 87.81 292 ALA A C 1
ATOM 2107 O O . ALA A 1 292 ? 13.523 10.82 1.005 1 87.81 292 ALA A O 1
ATOM 2108 N N . GLU A 1 293 ? 14.086 9.156 2.297 1 78.94 293 GLU A N 1
ATOM 2109 C CA . GLU A 1 293 ? 14.961 8.586 1.276 1 78.94 293 GLU A CA 1
ATOM 2110 C C . GLU A 1 293 ? 14.172 8.195 0.033 1 78.94 293 GLU A C 1
ATOM 2112 O O . GLU A 1 293 ? 14.609 8.43 -1.093 1 78.94 293 GLU A O 1
ATOM 2117 N N . ARG A 1 294 ? 12.977 7.75 0.324 1 77.56 294 ARG A N 1
ATOM 2118 C CA . ARG A 1 294 ? 12.133 7.297 -0.777 1 77.56 294 ARG A CA 1
ATOM 2119 C C . ARG A 1 294 ? 11.57 8.484 -1.558 1 77.56 294 ARG A C 1
ATOM 2121 O O . ARG A 1 294 ? 11.367 8.391 -2.771 1 77.56 294 ARG A O 1
ATOM 2128 N N . TRP A 1 295 ? 11.32 9.492 -0.867 1 78.69 295 TRP A N 1
ATOM 2129 C CA . TRP A 1 295 ? 10.812 10.719 -1.462 1 78.69 295 TRP A CA 1
ATOM 2130 C C . TRP A 1 295 ? 11.758 11.227 -2.549 1 78.69 295 TRP A C 1
ATOM 2132 O O . TRP A 1 295 ? 11.312 11.664 -3.611 1 78.69 295 TRP A O 1
ATOM 2142 N N . GLN A 1 296 ? 12.922 11.203 -2.367 1 70.88 296 GLN A N 1
ATOM 2143 C CA . GLN A 1 296 ? 13.914 11.703 -3.318 1 70.88 296 GLN A CA 1
ATOM 2144 C C . GLN A 1 296 ? 13.805 10.977 -4.656 1 70.88 296 GLN A C 1
ATOM 2146 O O . GLN A 1 296 ? 14 11.578 -5.715 1 70.88 296 GLN A O 1
ATOM 2151 N N . TRP A 1 297 ? 13.32 9.812 -4.477 1 62.91 297 TRP A N 1
ATOM 2152 C CA . TRP A 1 297 ? 13.203 9.008 -5.684 1 62.91 297 TRP A CA 1
ATOM 2153 C C . TRP A 1 297 ? 11.867 9.266 -6.379 1 62.91 297 TRP A C 1
ATOM 2155 O O . TRP A 1 297 ? 11.805 9.328 -7.609 1 62.91 297 TRP A O 1
ATOM 2165 N N . LEU A 1 298 ? 10.828 9.453 -5.504 1 59.38 298 LEU A N 1
ATOM 2166 C CA . LEU A 1 298 ? 9.477 9.602 -6.016 1 59.38 298 LEU A CA 1
ATOM 2167 C C . LEU A 1 298 ? 9.281 10.984 -6.641 1 59.38 298 LEU A C 1
ATOM 2169 O O . LEU A 1 298 ? 8.438 11.156 -7.523 1 59.38 298 LEU A O 1
ATOM 2173 N N . SER A 1 299 ? 10.078 11.938 -6.203 1 62.25 299 SER A N 1
ATOM 2174 C CA . SER A 1 299 ? 9.844 13.32 -6.617 1 62.25 299 SER A CA 1
ATOM 2175 C C . SER A 1 299 ? 10.789 13.727 -7.742 1 62.25 299 SER A C 1
ATOM 2177 O O . SER A 1 299 ? 10.898 14.914 -8.062 1 62.25 299 SER A O 1
ATOM 2179 N N . GLN A 1 300 ? 11.438 12.844 -8.266 1 56.06 300 GLN A N 1
ATOM 2180 C CA . GLN A 1 300 ? 12.297 13.156 -9.406 1 56.06 300 GLN A CA 1
ATOM 2181 C C . GLN A 1 300 ? 11.477 13.289 -10.688 1 56.06 300 GLN A C 1
ATOM 2183 O O . GLN A 1 300 ? 10.422 12.656 -10.828 1 56.06 300 GLN A O 1
ATOM 2188 N N . MET B 1 1 ? 103.375 -11.672 14.195 1 24.38 1 MET B N 1
ATOM 2189 C CA . MET B 1 1 ? 102.938 -11.289 12.867 1 24.38 1 MET B CA 1
ATOM 2190 C C . MET B 1 1 ? 101.625 -10.539 12.938 1 24.38 1 MET B C 1
ATOM 2192 O O . MET B 1 1 ? 100.562 -11.156 12.922 1 24.38 1 MET B O 1
ATOM 2196 N N . LYS B 1 2 ? 101.562 -9.445 13.898 1 22.7 2 LYS B N 1
ATOM 2197 C CA . LYS B 1 2 ? 100.688 -8.516 14.633 1 22.7 2 LYS B CA 1
ATOM 2198 C C . LYS B 1 2 ? 100.125 -7.449 13.711 1 22.7 2 LYS B C 1
ATOM 2200 O O . LYS B 1 2 ? 100.875 -6.688 13.094 1 22.7 2 LYS B O 1
ATOM 2205 N N . ARG B 1 3 ? 98.875 -7.695 13.156 1 25.06 3 ARG B N 1
ATOM 2206 C CA . ARG B 1 3 ? 97.938 -7.105 12.203 1 25.06 3 ARG B CA 1
ATOM 2207 C C . ARG B 1 3 ? 97.625 -5.656 12.57 1 25.06 3 ARG B C 1
ATOM 2209 O O . ARG B 1 3 ? 97.188 -5.367 13.688 1 25.06 3 ARG B O 1
ATOM 2216 N N . ARG B 1 4 ? 98.312 -4.711 11.906 1 25.27 4 ARG B N 1
ATOM 2217 C CA . ARG B 1 4 ? 98.375 -3.256 11.992 1 25.27 4 ARG B CA 1
ATOM 2218 C C . ARG B 1 4 ? 97 -2.605 11.852 1 25.27 4 ARG B C 1
ATOM 2220 O O . ARG B 1 4 ? 96.312 -2.812 10.859 1 25.27 4 ARG B O 1
ATOM 2227 N N . LYS B 1 5 ? 96.375 -2.207 12.953 1 27.91 5 LYS B N 1
ATOM 2228 C CA . LYS B 1 5 ? 95.125 -1.567 13.383 1 27.91 5 LYS B CA 1
ATOM 2229 C C . LYS B 1 5 ? 94.938 -0.201 12.734 1 27.91 5 LYS B C 1
ATOM 2231 O O . LYS B 1 5 ? 95.562 0.772 13.133 1 27.91 5 LYS B O 1
ATOM 2236 N N . VAL B 1 6 ? 94.938 -0.109 11.344 1 29.14 6 VAL B N 1
ATOM 2237 C CA . VAL B 1 6 ? 94.875 1.144 10.602 1 29.14 6 VAL B CA 1
ATOM 2238 C C . VAL B 1 6 ? 93.562 1.869 10.969 1 29.14 6 VAL B C 1
ATOM 2240 O O . VAL B 1 6 ? 92.5 1.292 10.891 1 29.14 6 VAL B O 1
ATOM 2243 N N . LEU B 1 7 ? 93.562 2.822 11.906 1 31.56 7 LEU B N 1
ATOM 2244 C CA . LEU B 1 7 ? 92.562 3.664 12.531 1 31.56 7 LEU B CA 1
ATOM 2245 C C . LEU B 1 7 ? 91.938 4.613 11.508 1 31.56 7 LEU B C 1
ATOM 2247 O O . LEU B 1 7 ? 92.625 5.453 10.938 1 31.56 7 LEU B O 1
ATOM 2251 N N . PRO B 1 8 ? 90.875 4.207 10.672 1 32.91 8 PRO B N 1
ATOM 2252 C CA . PRO B 1 8 ? 90.312 5.031 9.594 1 32.91 8 PRO B CA 1
ATOM 2253 C C . PRO B 1 8 ? 89.75 6.359 10.094 1 32.91 8 PRO B C 1
ATOM 2255 O O . PRO B 1 8 ? 89.125 6.398 11.125 1 32.91 8 PRO B O 1
ATOM 2258 N N . VAL B 1 9 ? 90.438 7.473 9.969 1 29.61 9 VAL B N 1
ATOM 2259 C CA . VAL B 1 9 ? 90.188 8.867 10.305 1 29.61 9 VAL B CA 1
ATOM 2260 C C . VAL B 1 9 ? 88.938 9.359 9.602 1 29.61 9 VAL B C 1
ATOM 2262 O O . VAL B 1 9 ? 88.875 9.406 8.375 1 29.61 9 VAL B O 1
ATOM 2265 N N . LEU B 1 10 ? 87.688 9.062 10.141 1 29.39 10 LEU B N 1
ATOM 2266 C CA . LEU B 1 10 ? 86.375 9.43 9.711 1 29.39 10 LEU B CA 1
ATOM 2267 C C . LEU B 1 10 ? 86.188 10.945 9.664 1 29.39 10 LEU B C 1
ATOM 2269 O O . LEU B 1 10 ? 86.25 11.617 10.695 1 29.39 10 LEU B O 1
ATOM 2273 N N . CYS B 1 11 ? 86.625 11.633 8.617 1 27.94 11 CYS B N 1
ATOM 2274 C CA . CYS B 1 11 ? 86.562 13.055 8.281 1 27.94 11 CYS B CA 1
ATOM 2275 C C . CYS B 1 11 ? 85.125 13.523 8.242 1 27.94 11 CYS B C 1
ATOM 2277 O O . CYS B 1 11 ? 84.375 13.07 7.41 1 27.94 11 CYS B O 1
ATOM 2279 N N . THR B 1 12 ? 84.562 13.922 9.375 1 30.31 12 THR B N 1
ATOM 2280 C CA . THR B 1 12 ? 83.188 14.398 9.609 1 30.31 12 THR B CA 1
ATOM 2281 C C . THR B 1 12 ? 82.938 15.758 8.945 1 30.31 12 THR B C 1
ATOM 2283 O O . THR B 1 12 ? 83.562 16.75 9.367 1 30.31 12 THR B O 1
ATOM 2286 N N . GLY B 1 13 ? 83.062 15.891 7.637 1 28.39 13 GLY B N 1
ATOM 2287 C CA . GLY B 1 13 ? 82.875 17.156 6.953 1 28.39 13 GLY B CA 1
ATOM 2288 C C . GLY B 1 13 ? 81.562 17.797 7.27 1 28.39 13 GLY B C 1
ATOM 2289 O O . GLY B 1 13 ? 80.5 17.172 7.109 1 28.39 13 GLY B O 1
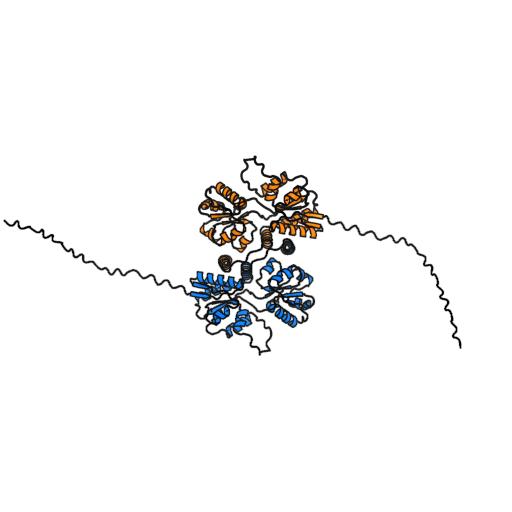ATOM 2290 N N . ALA B 1 14 ? 81.5 18.766 8.188 1 31.62 14 ALA B N 1
ATOM 2291 C CA . ALA B 1 14 ? 80.375 19.562 8.695 1 31.62 14 ALA B CA 1
ATOM 2292 C C . ALA B 1 14 ? 79.812 20.453 7.602 1 31.62 14 ALA B C 1
ATOM 2294 O O . ALA B 1 14 ? 80.5 21.375 7.137 1 31.62 14 ALA B O 1
ATOM 2295 N N . VAL B 1 15 ? 79.25 19.906 6.547 1 31.16 15 VAL B N 1
ATOM 2296 C CA . VAL B 1 15 ? 78.688 20.781 5.52 1 31.16 15 VAL B CA 1
ATOM 2297 C C . VAL B 1 15 ? 77.625 21.703 6.148 1 31.16 15 VAL B C 1
ATOM 2299 O O . VAL B 1 15 ? 76.688 21.234 6.758 1 31.16 15 VAL B O 1
ATOM 2302 N N . LEU B 1 16 ? 78 22.953 6.492 1 30.25 16 LEU B N 1
ATOM 2303 C CA . LEU B 1 16 ? 77.188 24.062 6.961 1 30.25 16 LEU B CA 1
ATOM 2304 C C . LEU B 1 16 ? 76.125 24.422 5.945 1 30.25 16 LEU B C 1
ATOM 2306 O O . LEU B 1 16 ? 76.438 24.891 4.844 1 30.25 16 LEU B O 1
ATOM 2310 N N . VAL B 1 17 ? 75.125 23.594 5.793 1 31.09 17 VAL B N 1
ATOM 2311 C CA . VAL B 1 17 ? 74 23.953 4.906 1 31.09 17 VAL B CA 1
ATOM 2312 C C . VAL B 1 17 ? 73.375 25.281 5.355 1 31.09 17 VAL B C 1
ATOM 2314 O O . VAL B 1 17 ? 72.938 25.406 6.5 1 31.09 17 VAL B O 1
ATOM 2317 N N . LEU B 1 18 ? 73.812 26.422 4.809 1 31.2 18 LEU B N 1
ATOM 2318 C CA . LEU B 1 18 ? 73.188 27.75 4.848 1 31.2 18 LEU B CA 1
ATOM 2319 C C . LEU B 1 18 ? 71.688 27.656 4.641 1 31.2 18 LEU B C 1
ATOM 2321 O O . LEU B 1 18 ? 71.25 27.094 3.641 1 31.2 18 LEU B O 1
ATOM 2325 N N . GLY B 1 19 ? 70.875 27.703 5.762 1 30.28 19 GLY B N 1
ATOM 2326 C CA . GLY B 1 19 ? 69.438 27.797 5.926 1 30.28 19 GLY B CA 1
ATOM 2327 C C . GLY B 1 19 ? 68.812 28.984 5.203 1 30.28 19 GLY B C 1
ATOM 2328 O O . GLY B 1 19 ? 69 30.125 5.648 1 30.28 19 GLY B O 1
ATOM 2329 N N . LEU B 1 20 ? 69 29.156 3.842 1 32.09 20 LEU B N 1
ATOM 2330 C CA . LEU B 1 20 ? 68.25 30.219 3.225 1 32.09 20 LEU B CA 1
ATOM 2331 C C . LEU B 1 20 ? 66.812 30.188 3.693 1 32.09 20 LEU B C 1
ATOM 2333 O O . LEU B 1 20 ? 66.125 29.188 3.479 1 32.09 20 LEU B O 1
ATOM 2337 N N . SER B 1 21 ? 66.438 30.922 4.754 1 32.47 21 SER B N 1
ATOM 2338 C CA . SER B 1 21 ? 65.062 31.219 5.262 1 32.47 21 SER B CA 1
ATOM 2339 C C . SER B 1 21 ? 64.188 31.812 4.172 1 32.47 21 SER B C 1
ATOM 2341 O O . SER B 1 21 ? 64.312 33 3.881 1 32.47 21 SER B O 1
ATOM 2343 N N . ALA B 1 22 ? 64.188 31.328 2.898 1 33.66 22 ALA B N 1
ATOM 2344 C CA . ALA B 1 22 ? 63.219 31.922 1.985 1 33.66 22 ALA B CA 1
ATOM 2345 C C . ALA B 1 22 ? 61.844 32.031 2.643 1 33.66 22 ALA B C 1
ATOM 2347 O O . ALA B 1 22 ? 61.375 31.109 3.305 1 33.66 22 ALA B O 1
ATOM 2348 N N . CYS B 1 23 ? 61.281 33.312 2.896 1 33.12 23 CYS B N 1
ATOM 2349 C CA . CYS B 1 23 ? 59.969 33.812 3.221 1 33.12 23 CYS B CA 1
ATOM 2350 C C . CYS B 1 23 ? 58.875 33.094 2.416 1 33.12 23 CYS B C 1
ATOM 2352 O O . CYS B 1 23 ? 58.688 33.406 1.234 1 33.12 23 CYS B O 1
ATOM 2354 N N . THR B 1 24 ? 58.938 31.859 2.121 1 32.28 24 THR B N 1
ATOM 2355 C CA . THR B 1 24 ? 57.844 31.234 1.379 1 32.28 24 THR B CA 1
ATOM 2356 C C . THR B 1 24 ? 56.5 31.547 2.037 1 32.28 24 THR B C 1
ATOM 2358 O O . THR B 1 24 ? 56.312 31.25 3.221 1 32.28 24 THR B O 1
ATOM 2361 N N . GLY B 1 25 ? 55.906 32.688 1.745 1 34.69 25 GLY B N 1
ATOM 2362 C CA . GLY B 1 25 ? 54.562 33.062 2.162 1 34.69 25 GLY B CA 1
ATOM 2363 C C . GLY B 1 25 ? 53.594 31.906 2.131 1 34.69 25 GLY B C 1
ATOM 2364 O O . GLY B 1 25 ? 53.625 31.078 1.223 1 34.69 25 GLY B O 1
ATOM 2365 N N . ASN B 1 26 ? 53.312 31.359 3.281 1 33.41 26 ASN B N 1
ATOM 2366 C CA . ASN B 1 26 ? 52.312 30.297 3.51 1 33.41 26 ASN B CA 1
ATOM 2367 C C . ASN B 1 26 ? 51.062 30.5 2.648 1 33.41 26 ASN B C 1
ATOM 2369 O O . ASN B 1 26 ? 50.5 31.594 2.6 1 33.41 26 ASN B O 1
ATOM 2373 N N . PRO B 1 27 ? 50.812 29.703 1.6 1 38.5 27 PRO B N 1
ATOM 2374 C CA . PRO B 1 27 ? 49.562 29.703 0.861 1 38.5 27 PRO B CA 1
ATOM 2375 C C . PRO B 1 27 ? 48.375 30.016 1.752 1 38.5 27 PRO B C 1
ATOM 2377 O O . PRO B 1 27 ? 48.406 29.797 2.965 1 38.5 27 PRO B O 1
ATOM 2380 N N . GLN B 1 28 ? 47.469 30.984 1.337 1 38.03 28 GLN B N 1
ATOM 2381 C CA . GLN B 1 28 ? 46.219 31.484 1.857 1 38.03 28 GLN B CA 1
ATOM 2382 C C . GLN B 1 28 ? 45.375 30.344 2.475 1 38.03 28 GLN B C 1
ATOM 2384 O O . GLN B 1 28 ? 45.344 29.234 1.938 1 38.03 28 GLN B O 1
ATOM 2389 N N . ASP B 1 29 ? 45.281 30.391 3.854 1 38.88 29 ASP B N 1
ATOM 2390 C CA . ASP B 1 29 ? 44.312 29.594 4.637 1 38.88 29 ASP B CA 1
ATOM 2391 C C . ASP B 1 29 ? 43.062 29.297 3.832 1 38.88 29 ASP B C 1
ATOM 2393 O O . ASP B 1 29 ? 42.5 30.188 3.197 1 38.88 29 ASP B O 1
ATOM 2397 N N . PRO B 1 30 ? 42.906 28.062 3.324 1 42.47 30 PRO B N 1
ATOM 2398 C CA . PRO B 1 30 ? 41.594 27.812 2.688 1 42.47 30 PRO B CA 1
ATOM 2399 C C . PRO B 1 30 ? 40.469 28.641 3.303 1 42.47 30 PRO B C 1
ATOM 2401 O O . PRO B 1 30 ? 40.562 29.016 4.477 1 42.47 30 PRO B O 1
ATOM 2404 N N . ALA B 1 31 ? 39.875 29.469 2.533 1 39.97 31 ALA B N 1
ATOM 2405 C CA . ALA B 1 31 ? 38.656 30.125 2.988 1 39.97 31 ALA B CA 1
ATOM 2406 C C . ALA B 1 31 ? 37.938 29.297 4.039 1 39.97 31 ALA B C 1
ATOM 2408 O O . ALA B 1 31 ? 37.938 28.062 3.973 1 39.97 31 ALA B O 1
ATOM 2409 N N . PRO B 1 32 ? 37.812 29.734 5.297 1 41.16 32 PRO B N 1
ATOM 2410 C CA . PRO B 1 32 ? 37.062 28.984 6.305 1 41.16 32 PRO B CA 1
ATOM 2411 C C . PRO B 1 32 ? 35.875 28.234 5.707 1 41.16 32 PRO B C 1
ATOM 2413 O O . PRO B 1 32 ? 35.281 28.688 4.727 1 41.16 32 PRO B O 1
ATOM 2416 N N . PRO B 1 33 ? 35.781 26.906 5.68 1 43.34 33 PRO B N 1
ATOM 2417 C CA . PRO B 1 33 ? 34.594 26.203 5.215 1 43.34 33 PRO B CA 1
ATOM 2418 C C . PRO B 1 33 ? 33.312 26.984 5.465 1 43.34 33 PRO B C 1
ATOM 2420 O O . PRO B 1 33 ? 33.188 27.625 6.508 1 43.34 33 PRO B O 1
ATOM 2423 N N . THR B 1 34 ? 32.812 27.781 4.617 1 47.34 34 THR B N 1
ATOM 2424 C CA . THR B 1 34 ? 31.469 28.359 4.781 1 47.34 34 THR B CA 1
ATOM 2425 C C . THR B 1 34 ? 30.625 27.5 5.719 1 47.34 34 THR B C 1
ATOM 2427 O O . THR B 1 34 ? 30.359 26.328 5.434 1 47.34 34 THR B O 1
ATOM 2430 N N . GLU B 1 35 ? 30.781 27.641 7.043 1 59.53 35 GLU B N 1
ATOM 2431 C CA . GLU B 1 35 ? 30.125 26.938 8.141 1 59.53 35 GLU B CA 1
ATOM 2432 C C . GLU B 1 35 ? 28.656 26.688 7.824 1 59.53 35 GLU B C 1
ATOM 2434 O O . GLU B 1 35 ? 27.906 27.625 7.512 1 59.53 35 GLU B O 1
ATOM 2439 N N . ALA B 1 36 ? 28.266 25.531 7.539 1 70.69 36 ALA B N 1
ATOM 2440 C CA . ALA B 1 36 ? 26.891 25.141 7.258 1 70.69 36 ALA B CA 1
ATOM 2441 C C . ALA B 1 36 ? 25.938 25.703 8.305 1 70.69 36 ALA B C 1
ATOM 2443 O O . ALA B 1 36 ? 26.219 25.656 9.508 1 70.69 36 ALA B O 1
ATOM 2444 N N . VAL B 1 37 ? 24.984 26.641 7.961 1 86.75 37 VAL B N 1
ATOM 2445 C CA . VAL B 1 37 ? 23.922 27.156 8.836 1 86.75 37 VAL B CA 1
ATOM 2446 C C . VAL B 1 37 ? 23.172 25.984 9.469 1 86.75 37 VAL B C 1
ATOM 2448 O O . VAL B 1 37 ? 22.734 25.062 8.766 1 86.75 37 VAL B O 1
ATOM 2451 N N . GLU B 1 38 ? 23.188 25.953 10.789 1 93.19 38 GLU B N 1
ATOM 2452 C CA . GLU B 1 38 ? 22.5 24.922 11.539 1 93.19 38 GLU B CA 1
ATOM 2453 C C . GLU B 1 38 ? 21.031 25.281 11.789 1 93.19 38 GLU B C 1
ATOM 2455 O O . GLU B 1 38 ? 20.734 26.422 12.172 1 93.19 38 GLU B O 1
ATOM 2460 N N . LEU B 1 39 ? 20.156 24.422 11.469 1 97.06 39 LEU B N 1
ATOM 2461 C CA . LEU B 1 39 ? 18.719 24.594 11.711 1 97.06 39 LEU B CA 1
ATOM 2462 C C . LEU B 1 39 ? 18.203 23.5 12.648 1 97.06 39 LEU B C 1
ATOM 2464 O O . LEU B 1 39 ? 18.406 22.312 12.391 1 97.06 39 LEU B O 1
ATOM 2468 N N . ARG B 1 40 ? 17.594 23.922 13.789 1 98.06 40 ARG B N 1
ATOM 2469 C CA . ARG B 1 40 ? 16.891 23.016 14.672 1 98.06 40 ARG B CA 1
ATOM 2470 C C . ARG B 1 40 ? 15.422 22.875 14.258 1 98.06 40 ARG B C 1
ATOM 2472 O O . ARG B 1 40 ? 14.672 23.859 14.281 1 98.06 40 ARG B O 1
ATOM 2479 N N . MET B 1 41 ? 15.016 21.594 13.938 1 98.5 41 MET B N 1
ATOM 2480 C CA . MET B 1 41 ? 13.648 21.359 13.484 1 98.5 41 MET B CA 1
ATOM 2481 C C . MET B 1 41 ? 12.867 20.531 14.5 1 98.5 41 MET B C 1
ATOM 2483 O O . MET B 1 41 ? 13.25 19.406 14.812 1 98.5 41 MET B O 1
ATOM 2487 N N . ALA B 1 42 ? 11.766 21.094 14.992 1 98.44 42 ALA B N 1
ATOM 2488 C CA . ALA B 1 42 ? 10.859 20.328 15.852 1 98.44 42 ALA B CA 1
ATOM 2489 C C . ALA B 1 42 ? 10.164 19.219 15.07 1 98.44 42 ALA B C 1
ATOM 2491 O O . ALA B 1 42 ? 9.867 19.375 13.883 1 98.44 42 ALA B O 1
ATOM 2492 N N . THR B 1 43 ? 9.859 18.062 15.805 1 97.31 43 THR B N 1
ATOM 2493 C CA . THR B 1 43 ? 9.359 16.875 15.117 1 97.31 43 THR B CA 1
ATOM 2494 C C . THR B 1 43 ? 8.008 16.453 15.695 1 97.31 43 THR B C 1
ATOM 2496 O O . THR B 1 43 ? 7.848 16.359 16.906 1 97.31 43 THR B O 1
ATOM 2499 N N . HIS B 1 44 ? 7.074 16.203 14.734 1 96.5 44 HIS B N 1
ATOM 2500 C CA . HIS B 1 44 ? 5.75 15.719 15.117 1 96.5 44 HIS B CA 1
ATOM 2501 C C . HIS B 1 44 ? 5.77 14.211 15.359 1 96.5 44 HIS B C 1
ATOM 2503 O O . HIS B 1 44 ? 6.422 13.469 14.633 1 96.5 44 HIS B O 1
ATOM 2509 N N . SER B 1 45 ? 4.961 13.734 16.344 1 93.38 45 SER B N 1
ATOM 2510 C CA . SER B 1 45 ? 4.969 12.32 16.688 1 93.38 45 SER B CA 1
ATOM 2511 C C . SER B 1 45 ? 4.055 11.523 15.75 1 93.38 45 SER B C 1
ATOM 2513 O O . SER B 1 45 ? 4.176 10.305 15.648 1 93.38 45 SER B O 1
ATOM 2515 N N . GLU B 1 46 ? 3.057 12.141 15.172 1 92.94 46 GLU B N 1
ATOM 2516 C CA . GLU B 1 46 ? 2.205 11.461 14.195 1 92.94 46 GLU B CA 1
ATOM 2517 C C . GLU B 1 46 ? 3.01 11.008 12.984 1 92.94 46 GLU B C 1
ATOM 2519 O O . GLU B 1 46 ? 3.725 11.805 12.367 1 92.94 46 GLU B O 1
ATOM 2524 N N . PRO B 1 47 ? 2.857 9.805 12.484 1 92.88 47 PRO B N 1
ATOM 2525 C CA . PRO B 1 47 ? 3.775 9.195 11.516 1 92.88 47 PRO B CA 1
ATOM 2526 C C . PRO B 1 47 ? 3.836 9.969 10.195 1 92.88 47 PRO B C 1
ATOM 2528 O O . PRO B 1 47 ? 4.918 10.141 9.633 1 92.88 47 PRO B O 1
ATOM 2531 N N . THR B 1 48 ? 2.768 10.391 9.695 1 94.31 48 THR B N 1
ATOM 2532 C CA . THR B 1 48 ? 2.789 11.117 8.43 1 94.31 48 THR B CA 1
ATOM 2533 C C . THR B 1 48 ? 3.553 12.43 8.562 1 94.31 48 THR B C 1
ATOM 2535 O O . THR B 1 48 ? 4.418 12.742 7.742 1 94.31 48 THR B O 1
ATOM 2538 N N . TYR B 1 49 ? 3.318 13.117 9.594 1 96.62 49 TYR B N 1
ATOM 2539 C CA . TYR B 1 49 ? 4.012 14.383 9.836 1 96.62 49 TYR B CA 1
ATOM 2540 C C . TYR B 1 49 ? 5.492 14.148 10.109 1 96.62 49 TYR B C 1
ATOM 2542 O O . TYR B 1 49 ? 6.34 14.93 9.68 1 96.62 49 TYR B O 1
ATOM 2550 N N . ARG B 1 50 ? 5.684 13.156 10.852 1 96.31 50 ARG B N 1
ATOM 2551 C CA . ARG B 1 50 ? 7.07 12.812 11.133 1 96.31 50 ARG B CA 1
ATOM 2552 C C . ARG B 1 50 ? 7.836 12.508 9.852 1 96.31 50 ARG B C 1
ATOM 2554 O O . ARG B 1 50 ? 8.969 12.953 9.68 1 96.31 50 ARG B O 1
ATOM 2561 N N . ALA B 1 51 ? 7.219 11.766 8.953 1 95.19 51 ALA B N 1
ATOM 2562 C CA . ALA B 1 51 ? 7.82 11.461 7.66 1 95.19 51 ALA B CA 1
ATOM 2563 C C . ALA B 1 51 ? 8.055 12.734 6.848 1 95.19 51 ALA B C 1
ATOM 2565 O O . ALA B 1 51 ? 9.109 12.898 6.234 1 95.19 51 ALA B O 1
ATOM 2566 N N . LEU B 1 52 ? 7.152 13.594 6.887 1 97.5 52 LEU B N 1
ATOM 2567 C CA . LEU B 1 52 ? 7.289 14.859 6.184 1 97.5 52 LEU B CA 1
ATOM 2568 C C . LEU B 1 52 ? 8.453 15.672 6.746 1 97.5 52 LEU B C 1
ATOM 2570 O O . LEU B 1 52 ? 9.242 16.25 5.992 1 97.5 52 LEU B O 1
ATOM 2574 N N . GLY B 1 53 ? 8.555 15.703 8.047 1 97.94 53 GLY B N 1
ATOM 2575 C CA . GLY B 1 53 ? 9.695 16.359 8.648 1 97.94 53 GLY B CA 1
ATOM 2576 C C . GLY B 1 53 ? 11.023 15.859 8.125 1 97.94 53 GLY B C 1
ATOM 2577 O O . GLY B 1 53 ? 11.922 16.656 7.828 1 97.94 53 GLY B O 1
ATOM 2578 N N . ALA B 1 54 ? 11.125 14.625 8.008 1 95.69 54 ALA B N 1
ATOM 2579 C CA . ALA B 1 54 ? 12.359 14.016 7.508 1 95.69 54 ALA B CA 1
ATOM 2580 C C . ALA B 1 54 ? 12.594 14.375 6.043 1 95.69 54 ALA B C 1
ATOM 2582 O O . ALA B 1 54 ? 13.734 14.602 5.629 1 95.69 54 ALA B O 1
ATOM 2583 N N . ILE B 1 55 ? 11.57 14.359 5.246 1 95.38 55 ILE B N 1
ATOM 2584 C CA . ILE B 1 55 ? 11.672 14.727 3.842 1 95.38 55 ILE B CA 1
ATOM 2585 C C . ILE B 1 55 ? 12.211 16.156 3.725 1 95.38 55 ILE B C 1
ATOM 2587 O O . ILE B 1 55 ? 13.141 16.406 2.957 1 95.38 55 ILE B O 1
ATOM 2591 N N . TYR B 1 56 ? 11.688 17.047 4.5 1 97.75 56 TYR B N 1
ATOM 2592 C CA . TYR B 1 56 ? 12.117 18.438 4.48 1 97.75 56 TYR B CA 1
ATOM 2593 C C . TYR B 1 56 ? 13.562 18.562 4.957 1 97.75 56 TYR B C 1
ATOM 2595 O O . TYR B 1 56 ? 14.344 19.328 4.383 1 97.75 56 TYR B O 1
ATOM 2603 N N . ALA B 1 57 ? 13.867 17.891 6.016 1 97.06 57 ALA B N 1
ATOM 2604 C CA . ALA B 1 57 ? 15.234 17.906 6.531 1 97.06 57 ALA B CA 1
ATOM 2605 C C . ALA B 1 57 ? 16.234 17.453 5.465 1 97.06 57 ALA B C 1
ATOM 2607 O O . ALA B 1 57 ? 17.266 18.094 5.262 1 97.06 57 ALA B O 1
ATOM 2608 N N . ASP B 1 58 ? 15.898 16.438 4.82 1 92.94 58 ASP B N 1
ATOM 2609 C CA . ASP B 1 58 ? 16.766 15.906 3.77 1 92.94 58 ASP B CA 1
ATOM 2610 C C . ASP B 1 58 ? 16.953 16.938 2.654 1 92.94 58 ASP B C 1
ATOM 2612 O O . ASP B 1 58 ? 18.062 17.109 2.154 1 92.94 58 ASP B O 1
ATOM 2616 N N . GLN B 1 59 ? 15.867 17.547 2.24 1 93.44 59 GLN B N 1
ATOM 2617 C CA . GLN B 1 59 ? 15.945 18.578 1.216 1 93.44 59 GLN B CA 1
ATOM 2618 C C . GLN B 1 59 ? 16.875 19.719 1.65 1 93.44 59 GLN B C 1
ATOM 2620 O O . GLN B 1 59 ? 17.672 20.203 0.857 1 93.44 59 GLN B O 1
ATOM 2625 N N . LEU B 1 60 ? 16.766 20.125 2.836 1 96.75 60 LEU B N 1
ATOM 2626 C CA . LEU B 1 60 ? 17.609 21.203 3.367 1 96.75 60 LEU B CA 1
ATOM 2627 C C . LEU B 1 60 ? 19.062 20.781 3.402 1 96.75 60 LEU B C 1
ATOM 2629 O O . LEU B 1 60 ? 19.953 21.562 3.051 1 96.75 60 LEU B O 1
ATOM 2633 N N . GLU B 1 61 ? 19.312 19.578 3.77 1 94.69 61 GLU B N 1
ATOM 2634 C CA . GLU B 1 61 ? 20.672 19.078 3.814 1 94.69 61 GLU B CA 1
ATOM 2635 C C . GLU B 1 61 ? 21.281 19.016 2.416 1 94.69 61 GLU B C 1
ATOM 2637 O O . GLU B 1 61 ? 22.469 19.312 2.234 1 94.69 61 GLU B O 1
ATOM 2642 N N . GLN B 1 62 ? 20.484 18.672 1.477 1 89.88 62 GLN B N 1
ATOM 2643 C CA . GLN B 1 62 ? 20.938 18.641 0.093 1 89.88 62 GLN B CA 1
ATOM 2644 C C . GLN B 1 62 ? 21.328 20.031 -0.387 1 89.88 62 GLN B C 1
ATOM 2646 O O . GLN B 1 62 ? 22.141 20.172 -1.303 1 89.88 62 GLN B O 1
ATOM 2651 N N . LYS B 1 63 ? 20.812 21.016 0.24 1 93.94 63 LYS B N 1
ATOM 2652 C CA . LYS B 1 63 ? 21.094 22.406 -0.127 1 93.94 63 LYS B CA 1
ATOM 2653 C C . LYS B 1 63 ? 22.219 22.984 0.746 1 93.94 63 LYS B C 1
ATOM 2655 O O . LYS B 1 63 ? 22.484 24.188 0.695 1 93.94 63 LYS B O 1
ATOM 2660 N N . GLY B 1 64 ? 22.766 22.172 1.657 1 94.81 64 GLY B N 1
ATOM 2661 C CA . GLY B 1 64 ? 23.969 22.578 2.383 1 94.81 64 GLY B CA 1
ATOM 2662 C C . GLY B 1 64 ? 23.688 22.969 3.82 1 94.81 64 GLY B C 1
ATOM 2663 O O . GLY B 1 64 ? 24.594 23.406 4.535 1 94.81 64 GLY B O 1
ATOM 2664 N N . TYR B 1 65 ? 22.516 22.844 4.266 1 96.69 65 TYR B N 1
ATOM 2665 C CA . TYR B 1 65 ? 22.188 23.125 5.66 1 96.69 65 TYR B CA 1
ATOM 2666 C C . TYR B 1 65 ? 22.469 21.922 6.539 1 96.69 65 TYR B C 1
ATOM 2668 O O . TYR B 1 65 ? 22.469 20.781 6.062 1 96.69 65 TYR B O 1
ATOM 2676 N N . GLN B 1 66 ? 22.812 22.203 7.742 1 96.38 66 GLN B N 1
ATOM 2677 C CA . GLN B 1 66 ? 22.828 21.156 8.766 1 96.38 66 GLN B CA 1
ATOM 2678 C C . GLN B 1 66 ? 21.547 21.172 9.586 1 96.38 66 GLN B C 1
ATOM 2680 O O . GLN B 1 66 ? 21.219 22.188 10.211 1 96.38 66 GLN B O 1
ATOM 2685 N N . VAL B 1 67 ? 20.844 20.031 9.547 1 97.19 67 VAL B N 1
ATOM 2686 C CA . VAL B 1 67 ? 19.547 20 10.227 1 97.19 67 VAL B CA 1
ATOM 2687 C C . VAL B 1 67 ? 19.609 19.016 11.391 1 97.19 67 VAL B C 1
ATOM 2689 O O . VAL B 1 67 ? 20.031 17.875 11.234 1 97.19 67 VAL B O 1
ATOM 2692 N N . THR B 1 68 ? 19.234 19.5 12.578 1 97.25 68 THR B N 1
ATOM 2693 C CA . THR B 1 68 ? 19.047 18.641 13.742 1 97.25 68 THR B CA 1
ATOM 2694 C C . THR B 1 68 ? 17.562 18.438 14.031 1 97.25 68 THR B C 1
ATOM 2696 O O . THR B 1 68 ? 16.859 19.391 14.336 1 97.25 68 THR B O 1
ATOM 2699 N N . LEU B 1 69 ? 17.125 17.156 13.898 1 96.88 69 LEU B N 1
ATOM 2700 C CA . LEU B 1 69 ? 15.758 16.828 14.25 1 96.88 69 LEU B CA 1
ATOM 2701 C C . LEU B 1 69 ? 15.617 16.609 15.75 1 96.88 69 LEU B C 1
ATOM 2703 O O . LEU B 1 69 ? 16.328 15.805 16.344 1 96.88 69 LEU B O 1
ATOM 2707 N N . LEU B 1 70 ? 14.688 17.359 16.328 1 97.5 70 LEU B N 1
ATOM 2708 C CA . LEU B 1 70 ? 14.445 17.219 17.766 1 97.5 70 LEU B CA 1
ATOM 2709 C C . LEU B 1 70 ? 13.555 16.016 18.047 1 97.5 70 LEU B C 1
ATOM 2711 O O . LEU B 1 70 ? 12.984 15.422 17.125 1 97.5 70 LEU B O 1
ATOM 2715 N N . ASP B 1 71 ? 13.398 15.656 19.344 1 95.44 71 ASP B N 1
ATOM 2716 C CA . ASP B 1 71 ? 12.586 14.516 19.734 1 95.44 71 ASP B CA 1
ATOM 2717 C C . ASP B 1 71 ? 11.125 14.711 19.328 1 95.44 71 ASP B C 1
ATOM 2719 O O . ASP B 1 71 ? 10.578 15.812 19.484 1 95.44 71 ASP B O 1
ATOM 2723 N N . PRO B 1 72 ? 10.523 13.648 18.875 1 95.25 72 PRO B N 1
ATOM 2724 C CA . PRO B 1 72 ? 9.125 13.758 18.453 1 95.25 72 PRO B CA 1
ATOM 2725 C C . PRO B 1 72 ? 8.172 14.031 19.609 1 95.25 72 PRO B C 1
ATOM 2727 O O . PRO B 1 72 ? 8.297 13.438 20.688 1 95.25 72 PRO B O 1
ATOM 2730 N N . VAL B 1 73 ? 7.285 14.969 19.375 1 93.94 73 VAL B N 1
ATOM 2731 C CA . VAL B 1 73 ? 6.262 15.297 20.359 1 93.94 73 VAL B CA 1
ATOM 2732 C C . VAL B 1 73 ? 4.918 15.508 19.656 1 93.94 73 VAL B C 1
ATOM 2734 O O . VAL B 1 73 ? 4.859 15.602 18.438 1 93.94 73 VAL B O 1
ATOM 2737 N N . ALA B 1 74 ? 3.805 15.609 20.406 1 89.75 74 ALA B N 1
ATOM 2738 C CA . ALA B 1 74 ? 2.453 15.695 19.859 1 89.75 74 ALA B CA 1
ATOM 2739 C C . ALA B 1 74 ? 2.17 17.094 19.312 1 89.75 74 ALA B C 1
ATOM 2741 O O . ALA B 1 74 ? 1.471 17.25 18.312 1 89.75 74 ALA B O 1
ATOM 2742 N N . ASP B 1 75 ? 2.742 18.156 19.938 1 90.94 75 ASP B N 1
ATOM 2743 C CA . ASP B 1 75 ? 2.492 19.547 19.562 1 90.94 75 ASP B CA 1
ATOM 2744 C C . ASP B 1 75 ? 3.801 20.297 19.344 1 90.94 75 ASP B C 1
ATOM 2746 O O . ASP B 1 75 ? 4.121 21.219 20.109 1 90.94 75 ASP B O 1
ATOM 2750 N N . PRO B 1 76 ? 4.453 20.047 18.266 1 96.44 76 PRO B N 1
ATOM 2751 C CA . PRO B 1 76 ? 5.797 20.609 18.109 1 96.44 76 PRO B CA 1
ATOM 2752 C C . PRO B 1 76 ? 5.773 22.078 17.719 1 96.44 76 PRO B C 1
ATOM 2754 O O . PRO B 1 76 ? 6.781 22.781 17.859 1 96.44 76 PRO B O 1
ATOM 2757 N N . ALA B 1 77 ? 4.715 22.625 17.234 1 94.69 77 ALA B N 1
ATOM 2758 C CA . ALA B 1 77 ? 4.645 24.031 16.844 1 94.69 77 ALA B CA 1
ATOM 2759 C C . ALA B 1 77 ? 4.906 24.953 18.031 1 94.69 77 ALA B C 1
ATOM 2761 O O . ALA B 1 77 ? 5.457 26.047 17.875 1 94.69 77 ALA B O 1
ATOM 2762 N N . ALA B 1 78 ? 4.527 24.516 19.188 1 90.56 78 ALA B N 1
ATOM 2763 C CA . ALA B 1 78 ? 4.738 25.281 20.406 1 90.56 78 ALA B CA 1
ATOM 2764 C C . ALA B 1 78 ? 6.219 25.578 20.609 1 90.56 78 ALA B C 1
ATOM 2766 O O . ALA B 1 78 ? 6.578 26.641 21.141 1 90.56 78 ALA B O 1
ATOM 2767 N N . GLN B 1 79 ? 7.059 24.719 20.156 1 95.19 79 GLN B N 1
ATOM 2768 C CA . GLN B 1 79 ? 8.5 24.875 20.328 1 95.19 79 GLN B CA 1
ATOM 2769 C C . GLN B 1 79 ? 9.031 26.016 19.453 1 95.19 79 GLN B C 1
ATOM 2771 O O . GLN B 1 79 ? 9.922 26.75 19.875 1 95.19 79 GLN B O 1
ATOM 2776 N N . VAL B 1 80 ? 8.492 26.188 18.297 1 96.44 80 VAL B N 1
ATOM 2777 C CA . VAL B 1 80 ? 8.906 27.281 17.422 1 96.44 80 VAL B CA 1
ATOM 2778 C C . VAL B 1 80 ? 8.352 28.594 17.953 1 96.44 80 VAL B C 1
ATOM 2780 O O . VAL B 1 80 ? 9.062 29.609 17.969 1 96.44 80 VAL B O 1
ATOM 2783 N N . LEU B 1 81 ? 7.164 28.594 18.406 1 92.75 81 LEU B N 1
ATOM 2784 C CA . LEU B 1 81 ? 6.527 29.797 18.922 1 92.75 81 LEU B CA 1
ATOM 2785 C C . LEU B 1 81 ? 7.246 30.297 20.172 1 92.75 81 LEU B C 1
ATOM 2787 O O . LEU B 1 81 ? 7.309 31.5 20.422 1 92.75 81 LEU B O 1
ATOM 2791 N N . ALA B 1 82 ? 7.871 29.406 20.891 1 92.69 82 ALA B N 1
ATOM 2792 C CA . ALA B 1 82 ? 8.594 29.734 22.109 1 92.69 82 ALA B CA 1
ATOM 2793 C C . ALA B 1 82 ? 10.062 30.016 21.828 1 92.69 82 ALA B C 1
ATOM 2795 O O . ALA B 1 82 ? 10.836 30.328 22.734 1 92.69 82 ALA B O 1
ATOM 2796 N N . GLY B 1 83 ? 10.453 29.859 20.609 1 94.19 83 GLY B N 1
ATOM 2797 C CA . GLY B 1 83 ? 11.836 30.125 20.234 1 94.19 83 GLY B CA 1
ATOM 2798 C C . GLY B 1 83 ? 12.773 28.984 20.562 1 94.19 83 GLY B C 1
ATOM 2799 O O . 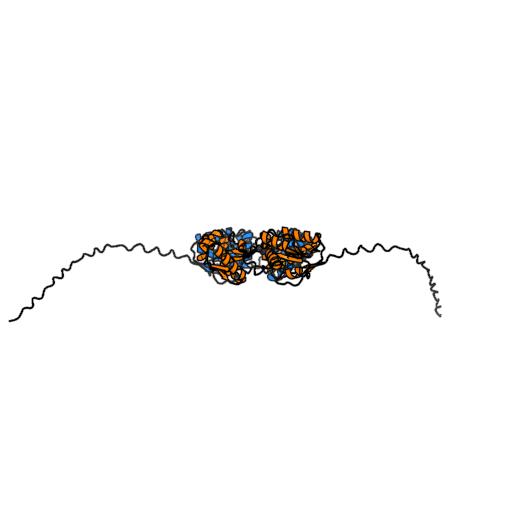GLY B 1 83 ? 13.992 29.172 20.625 1 94.19 83 GLY B O 1
ATOM 2800 N N . GLN B 1 84 ? 12.25 27.797 20.766 1 95.19 84 GLN B N 1
ATOM 2801 C CA . GLN B 1 84 ? 13.047 26.641 21.172 1 95.19 84 GLN B CA 1
ATOM 2802 C C . GLN B 1 84 ? 13.477 25.828 19.953 1 95.19 84 GLN B C 1
ATOM 2804 O O . GLN B 1 84 ? 14.32 24.938 20.062 1 95.19 84 GLN B O 1
ATOM 2809 N N . ALA B 1 85 ? 12.93 26.062 18.828 1 97.44 85 ALA B N 1
ATOM 2810 C CA . ALA B 1 85 ? 13.273 25.453 17.547 1 97.44 85 ALA B CA 1
ATOM 2811 C C . ALA B 1 85 ? 13.188 26.484 16.422 1 97.44 85 ALA 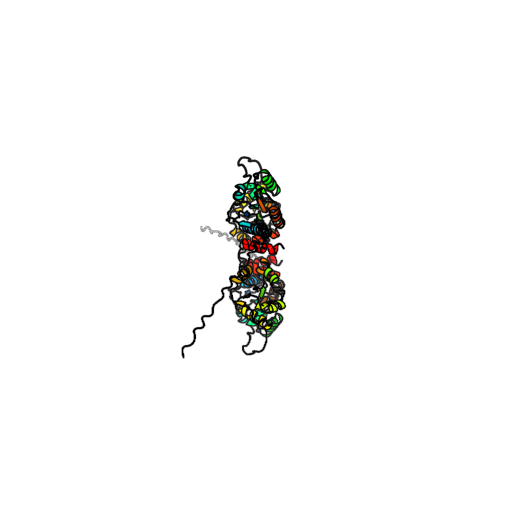B C 1
ATOM 2813 O O . ALA B 1 85 ? 12.547 27.531 16.562 1 97.44 85 ALA B O 1
ATOM 2814 N N . ASP B 1 86 ? 13.812 26.172 15.32 1 97.62 86 ASP B N 1
ATOM 2815 C CA . ASP B 1 86 ? 13.883 27.125 14.211 1 97.62 86 ASP B CA 1
ATOM 2816 C C . ASP B 1 86 ? 12.773 26.859 13.195 1 97.62 86 ASP B C 1
ATOM 2818 O O . ASP B 1 86 ? 12.344 27.766 12.484 1 97.62 86 ASP B O 1
ATOM 2822 N N . LEU B 1 87 ? 12.414 25.547 13.117 1 98.25 87 LEU B N 1
ATOM 2823 C CA . LEU B 1 87 ? 11.461 25.125 12.094 1 98.25 87 LEU B CA 1
ATOM 2824 C C . LEU B 1 87 ? 10.547 24.016 12.617 1 98.25 87 LEU B C 1
ATOM 2826 O O . LEU B 1 87 ? 10.922 23.266 13.516 1 98.25 87 LEU B O 1
ATOM 2830 N N . VAL B 1 88 ? 9.336 23.938 12.023 1 98.44 88 VAL B N 1
ATOM 2831 C CA . VAL B 1 88 ? 8.438 22.812 12.234 1 98.44 88 VAL B CA 1
ATOM 2832 C C . VAL B 1 88 ? 7.543 22.625 11.008 1 98.44 88 VAL B C 1
ATOM 2834 O O . VAL B 1 88 ? 7.129 23.609 10.383 1 98.44 88 VAL B O 1
ATOM 2837 N N . ILE B 1 89 ? 7.293 21.359 10.656 1 98.5 89 ILE B N 1
ATOM 2838 C CA . ILE B 1 89 ? 6.289 21.031 9.656 1 98.5 89 ILE B CA 1
ATOM 2839 C C . ILE B 1 89 ? 4.957 20.719 10.344 1 98.5 89 ILE B C 1
ATOM 2841 O O . ILE B 1 89 ? 4.895 19.859 11.227 1 98.5 89 ILE B O 1
ATOM 2845 N N . THR B 1 90 ? 3.955 21.453 9.969 1 97.75 90 THR B N 1
ATOM 2846 C CA . THR B 1 90 ? 2.613 21.312 10.523 1 97.75 90 THR B CA 1
ATOM 2847 C C . THR B 1 90 ? 1.555 21.562 9.453 1 97.75 90 THR B C 1
ATOM 2849 O O . THR B 1 90 ? 1.816 21.375 8.266 1 97.75 90 THR B O 1
ATOM 2852 N N . SER B 1 91 ? 0.316 21.859 9.961 1 97.94 91 SER B N 1
ATOM 2853 C CA . SER B 1 91 ? -0.767 22.172 9.031 1 97.94 91 SER B CA 1
ATOM 2854 C C . SER B 1 91 ? -1.476 23.453 9.422 1 97.94 91 SER B C 1
ATOM 2856 O O . SER B 1 91 ? -1.381 23.906 10.562 1 97.94 91 SER B O 1
ATOM 2858 N N . ALA B 1 92 ? -2.131 24.047 8.406 1 96.75 92 ALA B N 1
ATOM 2859 C CA . ALA B 1 92 ? -2.664 25.391 8.578 1 96.75 92 ALA B CA 1
ATOM 2860 C C . ALA B 1 92 ? -3.727 25.438 9.672 1 96.75 92 ALA B C 1
ATOM 2862 O O . ALA B 1 92 ? -3.721 26.328 10.516 1 96.75 92 ALA B O 1
ATOM 2863 N N . GLY B 1 93 ? -4.676 24.516 9.625 1 94.88 93 GLY B N 1
ATOM 2864 C CA . GLY B 1 93 ? -5.691 24.5 10.664 1 94.88 93 GLY B CA 1
ATOM 2865 C C . GLY B 1 93 ? -5.109 24.344 12.062 1 94.88 93 GLY B C 1
ATOM 2866 O O . GLY B 1 93 ? -5.477 25.078 12.977 1 94.88 93 GLY B O 1
ATOM 2867 N N . THR B 1 94 ? -4.215 23.453 12.219 1 93 94 THR B N 1
ATOM 2868 C CA . THR B 1 94 ? -3.555 23.219 13.5 1 93 94 THR B CA 1
ATOM 2869 C C . THR B 1 94 ? -2.801 24.453 13.961 1 93 94 THR B C 1
ATOM 2871 O O . THR B 1 94 ? -2.914 24.859 15.117 1 93 94 THR B O 1
ATOM 2874 N N . ALA B 1 95 ? -2.059 25.062 13.086 1 94.75 95 ALA B N 1
ATOM 2875 C CA . ALA B 1 95 ? -1.296 26.266 13.414 1 94.75 95 ALA B CA 1
ATOM 2876 C C . ALA B 1 95 ? -2.221 27.406 13.828 1 94.75 95 ALA B C 1
ATOM 2878 O O . ALA B 1 95 ? -1.93 28.141 14.773 1 94.75 95 ALA B O 1
ATOM 2879 N N . ALA B 1 96 ? -3.285 27.547 13.102 1 93.88 96 ALA B N 1
ATOM 2880 C CA . ALA B 1 96 ? -4.23 28.609 13.398 1 93.88 96 ALA B CA 1
ATOM 2881 C C . ALA B 1 96 ? -4.793 28.484 14.805 1 93.88 96 ALA B C 1
ATOM 2883 O O . ALA B 1 96 ? -4.855 29.453 15.555 1 93.88 96 ALA B O 1
ATOM 2884 N N . HIS B 1 97 ? -5.156 27.266 15.195 1 89.75 97 HIS B N 1
ATOM 2885 C CA . HIS B 1 97 ? -5.691 27.047 16.531 1 89.75 97 HIS B CA 1
ATOM 2886 C C . HIS B 1 97 ? -4.637 27.297 17.594 1 89.75 97 HIS B C 1
ATOM 2888 O O . HIS B 1 97 ? -4.961 27.734 18.703 1 89.75 97 HIS B O 1
ATOM 2894 N N . GLN B 1 98 ? -3.449 27.125 17.312 1 88.06 98 GLN 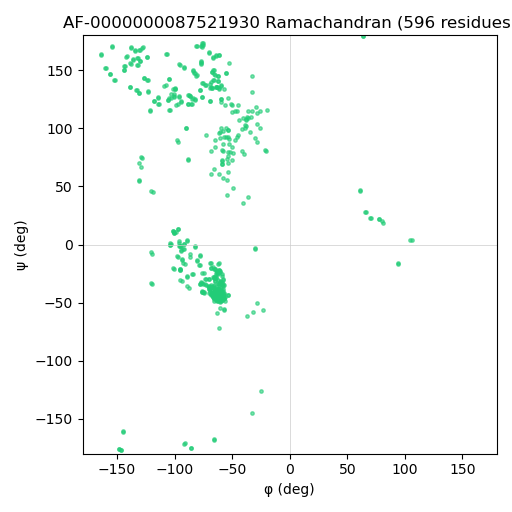B N 1
ATOM 2895 C CA . GLN B 1 98 ? -2.369 27.297 18.266 1 88.06 98 GLN B CA 1
ATOM 2896 C C . GLN B 1 98 ? -2.078 28.766 18.516 1 88.06 98 GLN B C 1
ATOM 2898 O O . GLN B 1 98 ? -1.783 29.172 19.641 1 88.06 98 GLN B O 1
ATOM 2903 N N . VAL B 1 99 ? -2.084 29.562 17.562 1 89.81 99 VAL B N 1
ATOM 2904 C CA . VAL B 1 99 ? -1.646 30.953 17.688 1 89.81 99 VAL B CA 1
ATOM 2905 C C . VAL B 1 99 ? -2.83 31.828 18.094 1 89.81 99 VAL B C 1
ATOM 2907 O O . VAL B 1 99 ? -2.646 32.938 18.578 1 89.81 99 VAL B O 1
ATOM 2910 N N . ALA B 1 100 ? -3.949 31.422 17.734 1 77.25 100 ALA B N 1
ATOM 2911 C CA . ALA B 1 100 ? -5.145 32.188 18.094 1 77.25 100 ALA B CA 1
ATOM 2912 C C . ALA B 1 100 ? -6.191 31.266 18.734 1 77.25 100 ALA B C 1
ATOM 2914 O O . ALA B 1 100 ? -7.191 30.922 18.094 1 77.25 100 ALA B O 1
ATOM 2915 N N . PRO B 1 101 ? -5.797 30.797 19.891 1 63.56 101 PRO B N 1
ATOM 2916 C CA . PRO B 1 101 ? -6.789 29.891 20.5 1 63.56 101 PRO B CA 1
ATOM 2917 C C . PRO B 1 101 ? -8.156 30.562 20.672 1 63.56 101 PRO B C 1
ATOM 2919 O O . PRO B 1 101 ? -8.234 31.781 20.859 1 63.56 101 PRO B O 1
ATOM 2922 N N . ALA B 1 102 ? -9.172 30 20.047 1 55.25 102 ALA B N 1
ATOM 2923 C CA . ALA B 1 102 ? -10.523 30.547 20.156 1 55.25 102 ALA B CA 1
ATOM 2924 C C . ALA B 1 102 ? -10.812 31.031 21.562 1 55.25 102 ALA B C 1
ATOM 2926 O O . ALA B 1 102 ? -10.406 30.391 22.547 1 55.25 102 ALA B O 1
ATOM 2927 N N . ARG B 1 103 ? -10.766 32.406 21.812 1 45.34 103 ARG B N 1
ATOM 2928 C CA . ARG B 1 103 ? -11.258 33.062 23.047 1 45.34 103 ARG B CA 1
ATOM 2929 C C . ARG B 1 103 ? -12.625 32.5 23.422 1 45.34 103 ARG B C 1
ATOM 2931 O O . ARG B 1 103 ? -13.508 32.375 22.578 1 45.34 103 ARG B O 1
ATOM 2938 N N . PRO B 1 104 ? -12.758 31.906 24.609 1 42 104 PRO B N 1
ATOM 2939 C CA . PRO B 1 104 ? -14.062 31.469 25.125 1 42 104 PRO B CA 1
ATOM 2940 C C . PRO B 1 104 ? -15.203 32.375 24.656 1 42 104 PRO B C 1
ATOM 2942 O O . PRO B 1 104 ? -16.328 31.891 24.438 1 42 104 PRO B O 1
ATOM 2945 N N . ASP B 1 105 ? -15.109 33.719 24.984 1 37.53 105 ASP B N 1
ATOM 2946 C CA . ASP B 1 105 ? -16.25 34.625 24.969 1 37.53 105 ASP B CA 1
ATOM 2947 C C . ASP B 1 105 ? -16.797 34.812 23.547 1 37.53 105 ASP B C 1
ATOM 2949 O O . ASP B 1 105 ? -17.734 35.562 23.328 1 37.53 105 ASP B O 1
ATOM 2953 N N . THR B 1 106 ? -15.898 35.094 22.594 1 39.72 106 THR B N 1
ATOM 2954 C CA . THR B 1 106 ? -16.609 35.438 21.359 1 39.72 106 THR B CA 1
ATOM 2955 C C . THR B 1 106 ? -17.5 34.281 20.922 1 39.72 106 THR B C 1
ATOM 2957 O O . THR B 1 106 ? -17.016 33.219 20.516 1 39.72 106 THR B O 1
ATOM 2960 N N . LYS B 1 107 ? -18.453 34.031 21.594 1 39.47 107 LYS B N 1
ATOM 2961 C CA . LYS B 1 107 ? -19.688 33.281 21.422 1 39.47 107 LYS B CA 1
ATOM 2962 C C . LYS B 1 107 ? -20.047 33.156 19.938 1 39.47 107 LYS B C 1
ATOM 2964 O O . LYS B 1 107 ? -20.953 32.406 19.578 1 39.47 107 LYS B O 1
ATOM 2969 N N . ASN B 1 108 ? -20.188 34.25 19.188 1 34.94 108 ASN B N 1
ATOM 2970 C CA . ASN B 1 108 ? -20.984 34.25 17.969 1 34.94 108 ASN B CA 1
ATOM 2971 C C . ASN B 1 108 ? -20.422 33.312 16.906 1 34.94 108 ASN B C 1
ATOM 2973 O O . ASN B 1 108 ? -20.891 33.312 15.766 1 34.94 108 ASN B O 1
ATOM 2977 N N . THR B 1 109 ? -19.109 33.656 16.547 1 39.34 109 THR B N 1
ATOM 2978 C CA . THR B 1 109 ? -18.953 33.031 15.227 1 39.34 109 THR B CA 1
ATOM 2979 C C . THR B 1 109 ? -19.219 31.547 15.289 1 39.34 109 THR B C 1
ATOM 2981 O O . THR B 1 109 ? -18.891 30.891 16.281 1 39.34 109 THR B O 1
ATOM 2984 N N . ASP B 1 110 ? -20.047 31.047 14.289 1 41.66 110 ASP B N 1
ATOM 2985 C CA . ASP B 1 110 ? -20.406 29.781 13.672 1 41.66 110 ASP B CA 1
ATOM 2986 C C . ASP B 1 110 ? -19.281 28.75 13.828 1 41.66 110 ASP B C 1
ATOM 2988 O O . ASP B 1 110 ? -18.281 29.016 14.516 1 41.66 110 ASP B O 1
ATOM 2992 N N . SER B 1 111 ? -18.859 28.141 12.477 1 53.28 111 SER B N 1
ATOM 2993 C CA . SER B 1 111 ? -18.234 26.844 12.25 1 53.28 111 SER B CA 1
ATOM 2994 C C . SER B 1 111 ? -16.844 26.781 12.867 1 53.28 111 SER B C 1
ATOM 2996 O O . SER B 1 111 ? -15.984 27.609 12.555 1 53.28 111 SER B O 1
ATOM 2998 N N . ALA B 1 112 ? -16.719 26.344 14.141 1 70.81 112 ALA B N 1
ATOM 2999 C CA . ALA B 1 112 ? -15.492 25.875 14.797 1 70.81 112 ALA B CA 1
ATOM 3000 C C . ALA B 1 112 ? -14.547 25.234 13.789 1 70.81 112 ALA B C 1
ATOM 3002 O O . ALA B 1 112 ? -13.336 25.141 14.031 1 70.81 112 ALA B O 1
ATOM 3003 N N . VAL B 1 113 ? -14.969 25.188 12.758 1 88.5 113 VAL B N 1
ATOM 3004 C CA . VAL B 1 113 ? -14.203 24.547 11.695 1 88.5 113 VAL B CA 1
ATOM 3005 C C . VAL B 1 113 ? -13.57 25.609 10.805 1 88.5 113 VAL B C 1
ATOM 3007 O O . VAL B 1 113 ? -14.227 26.578 10.406 1 88.5 113 VAL B O 1
ATOM 3010 N N . LEU B 1 114 ? -12.352 25.562 10.523 1 92.94 114 LEU B N 1
ATOM 3011 C CA . LEU B 1 114 ? -11.602 26.547 9.758 1 92.94 114 LEU B CA 1
ATOM 3012 C C . LEU B 1 114 ? -11.398 26.094 8.32 1 92.94 114 LEU B C 1
ATOM 3014 O O . LEU B 1 114 ? -10.883 25 8.078 1 92.94 114 LEU B O 1
ATOM 3018 N N . SER B 1 115 ? -11.82 27.031 7.324 1 93.81 115 SER B N 1
ATOM 3019 C CA . SER B 1 115 ? -11.469 26.828 5.922 1 93.81 115 SER B CA 1
ATOM 3020 C C . SER B 1 115 ? -10.008 27.156 5.664 1 93.81 115 SER B C 1
ATOM 3022 O O . SER B 1 115 ? -9.32 27.703 6.531 1 93.81 115 SER B O 1
ATOM 3024 N N . ARG B 1 116 ? -9.625 26.828 4.473 1 95.56 116 ARG B N 1
ATOM 3025 C CA . ARG B 1 116 ? -8.266 27.141 4.059 1 95.56 116 ARG B CA 1
ATOM 3026 C C . ARG B 1 116 ? -7.98 28.625 4.168 1 95.56 116 ARG B C 1
ATOM 3028 O O . ARG B 1 116 ? -6.961 29.031 4.727 1 95.56 116 ARG B O 1
ATOM 3035 N N . GLU B 1 117 ? -8.867 29.406 3.697 1 94.56 117 GLU B N 1
ATOM 3036 C CA . GLU B 1 117 ? -8.711 30.859 3.707 1 94.56 117 GLU B CA 1
ATOM 3037 C C . GLU B 1 117 ? -8.75 31.422 5.129 1 94.56 117 GLU B C 1
ATOM 3039 O O . GLU B 1 117 ? -7.969 32.312 5.48 1 94.56 117 GLU B O 1
ATOM 3044 N N . GLN B 1 118 ? -9.633 30.922 5.898 1 92.44 118 GLN B N 1
ATOM 3045 C CA . GLN B 1 118 ? -9.766 31.391 7.273 1 92.44 118 GLN B CA 1
ATOM 3046 C C . GLN B 1 118 ? -8.5 31.078 8.078 1 92.44 118 GLN B C 1
ATOM 3048 O O . GLN B 1 118 ? -8.031 31.938 8.844 1 92.44 118 GLN B O 1
ATOM 3053 N N . SER B 1 119 ? -7.984 29.891 7.895 1 94.62 119 SER B N 1
ATOM 3054 C CA . SER B 1 119 ? -6.762 29.531 8.609 1 94.62 119 SER B CA 1
ATOM 3055 C C . SER B 1 119 ? -5.605 30.438 8.188 1 94.62 119 SER B C 1
ATOM 3057 O O . SER B 1 119 ? -4.824 30.891 9.039 1 94.62 119 SER B O 1
ATOM 3059 N N . ALA B 1 120 ? -5.473 30.688 6.906 1 94.75 120 ALA B N 1
ATOM 3060 C CA . ALA B 1 120 ? -4.402 31.547 6.406 1 94.75 120 ALA B CA 1
ATOM 3061 C C . ALA B 1 120 ? -4.492 32.938 7.016 1 94.75 120 ALA B C 1
ATOM 3063 O O . ALA B 1 120 ? -3.484 33.5 7.457 1 94.75 120 ALA B O 1
ATOM 3064 N N . LYS B 1 121 ? -5.625 33.5 7.082 1 93.12 121 LYS B N 1
ATOM 3065 C CA . LYS B 1 121 ? -5.848 34.844 7.637 1 93.12 121 LYS B CA 1
ATOM 3066 C C . LYS B 1 121 ? -5.539 34.844 9.133 1 93.12 121 LYS B C 1
ATOM 3068 O O . LYS B 1 121 ? -4.895 35.781 9.617 1 93.12 121 LYS B O 1
ATOM 3073 N N . MET B 1 122 ? -6.02 33.844 9.789 1 92.62 122 MET B N 1
ATOM 3074 C CA . MET B 1 122 ? -5.793 33.781 11.234 1 92.62 122 MET B CA 1
ATOM 3075 C C . MET B 1 122 ? -4.305 33.688 11.547 1 92.62 122 MET B C 1
ATOM 3077 O O . MET B 1 122 ? -3.812 34.375 12.445 1 92.62 122 MET B O 1
ATOM 3081 N N . ILE B 1 123 ? -3.617 32.906 10.82 1 94.69 123 ILE B N 1
ATOM 3082 C CA . ILE B 1 123 ? -2.18 32.75 11.008 1 94.69 123 ILE B CA 1
ATOM 3083 C C . ILE B 1 123 ? -1.476 34.062 10.75 1 94.69 123 ILE B C 1
ATOM 3085 O O . ILE B 1 123 ? -0.65 34.5 11.547 1 94.69 123 ILE B O 1
ATOM 3089 N N . ALA B 1 124 ? -1.752 34.75 9.703 1 91.94 124 ALA B N 1
ATOM 3090 C CA . ALA B 1 124 ? -1.123 36 9.312 1 91.94 124 ALA B CA 1
ATOM 3091 C C . ALA B 1 124 ? -1.327 37.062 10.383 1 91.94 124 ALA B C 1
ATOM 3093 O O . ALA B 1 124 ? -0.436 37.875 10.633 1 91.94 124 ALA B O 1
ATOM 3094 N N . GLY B 1 125 ? -2.42 37 11.047 1 92 125 GLY B N 1
ATOM 3095 C CA . GLY B 1 125 ? -2.76 38.031 11.992 1 92 125 GLY B CA 1
ATOM 3096 C C . GLY B 1 125 ? -2.285 37.75 13.406 1 92 125 GLY B C 1
ATOM 3097 O O . GLY B 1 125 ? -2.225 38.656 14.242 1 92 125 GLY B O 1
ATOM 3098 N N . ALA B 1 126 ? -1.952 36.531 13.648 1 92.31 126 ALA B N 1
ATOM 3099 C CA . ALA B 1 126 ? -1.773 36.188 15.055 1 92.31 126 ALA B CA 1
ATOM 3100 C C . ALA B 1 126 ? -0.352 35.719 15.328 1 92.31 126 ALA B C 1
ATOM 3102 O O . ALA B 1 126 ? 0.042 35.531 16.484 1 92.31 126 ALA B O 1
ATOM 3103 N N . LEU B 1 127 ? 0.435 35.531 14.344 1 94.12 127 LEU B N 1
ATOM 3104 C CA . LEU B 1 127 ? 1.796 35.031 14.562 1 94.12 127 LEU B CA 1
ATOM 3105 C C . LEU B 1 127 ? 2.641 36.094 15.266 1 94.12 127 LEU B C 1
ATOM 3107 O O . LEU B 1 127 ? 2.537 37.281 14.953 1 94.12 127 LEU B O 1
ATOM 3111 N N . PRO B 1 128 ? 3.432 35.625 16.188 1 92.19 128 PRO B N 1
ATOM 3112 C CA . PRO B 1 128 ? 4.367 36.594 16.766 1 92.19 128 PRO B CA 1
ATOM 3113 C C . PRO B 1 128 ? 5.383 37.125 15.758 1 92.19 128 PRO B C 1
ATOM 3115 O O . PRO B 1 128 ? 5.605 36.5 14.719 1 92.19 128 PRO B O 1
ATOM 3118 N N . GLU B 1 129 ? 5.996 38.188 16.078 1 91.38 129 GLU B N 1
ATOM 3119 C CA . GLU B 1 129 ? 6.887 38.875 15.148 1 91.38 129 GLU B CA 1
ATOM 3120 C C . GLU B 1 129 ? 8.094 38 14.797 1 91.38 129 GLU B C 1
ATOM 3122 O O . GLU B 1 129 ? 8.641 38.094 13.695 1 91.38 129 GLU B O 1
ATOM 3127 N N . ASN B 1 130 ? 8.461 37.188 15.656 1 91.88 130 ASN B N 1
ATOM 3128 C CA . ASN B 1 130 ? 9.688 36.406 15.453 1 91.88 130 ASN B CA 1
ATOM 3129 C C . ASN B 1 130 ? 9.406 35.094 14.719 1 91.88 130 ASN B C 1
ATOM 3131 O O . ASN B 1 130 ? 10.297 34.25 14.586 1 91.88 130 ASN B O 1
ATOM 3135 N N . VAL B 1 131 ? 8.195 34.875 14.32 1 96.75 131 VAL B N 1
ATOM 3136 C CA . VAL B 1 131 ? 7.836 33.625 13.625 1 96.75 131 VAL B CA 1
ATOM 3137 C C . VAL B 1 131 ? 7.145 33.969 12.305 1 96.75 131 VAL B C 1
ATOM 3139 O O . VAL B 1 131 ? 6.379 34.938 12.227 1 96.75 131 VAL B O 1
ATOM 3142 N N . ARG B 1 132 ? 7.402 33.188 11.297 1 96.19 132 ARG B N 1
ATOM 3143 C CA . ARG B 1 132 ? 6.691 33.375 10.039 1 96.19 132 ARG B CA 1
ATOM 3144 C C . ARG B 1 132 ? 6.172 32.031 9.523 1 96.19 132 ARG B C 1
ATOM 3146 O O . ARG B 1 132 ? 6.727 30.969 9.844 1 96.19 132 ARG B O 1
ATOM 3153 N N . ALA B 1 133 ? 5.109 32.094 8.734 1 97.44 133 ALA B N 1
ATOM 3154 C CA . ALA B 1 133 ? 4.562 30.953 8.023 1 97.44 133 ALA B CA 1
ATOM 3155 C C . ALA B 1 133 ? 5.016 30.938 6.57 1 97.44 133 ALA B C 1
ATOM 3157 O O . ALA B 1 133 ? 5.043 31.984 5.914 1 97.44 133 ALA B O 1
ATOM 3158 N N . LEU B 1 134 ? 5.445 29.797 6.113 1 98 134 LEU B N 1
ATOM 3159 C CA . LEU B 1 134 ? 5.797 29.641 4.703 1 98 134 LEU B CA 1
ATOM 3160 C C . LEU B 1 134 ? 4.598 29.156 3.895 1 98 134 LEU B C 1
ATOM 3162 O O . LEU B 1 134 ? 3.469 29.156 4.387 1 98 134 LEU B O 1
ATOM 3166 N N . ASP B 1 135 ? 4.785 28.797 2.617 1 97.75 135 ASP B N 1
ATOM 3167 C CA . ASP B 1 135 ? 3.682 28.453 1.724 1 97.75 135 ASP B CA 1
ATOM 3168 C C . ASP B 1 135 ? 2.982 27.172 2.18 1 97.75 135 ASP B C 1
ATOM 3170 O O . ASP B 1 135 ? 3.611 26.297 2.766 1 97.75 135 ASP B O 1
ATOM 3174 N N . ALA B 1 136 ? 1.7 27.141 1.853 1 98.69 136 ALA B N 1
ATOM 3175 C CA . ALA B 1 136 ? 0.911 25.938 2.16 1 98.69 136 ALA B CA 1
ATOM 3176 C C . ALA B 1 136 ? 0.831 25.016 0.954 1 98.69 136 ALA B C 1
ATOM 3178 O O . ALA B 1 136 ? 0.86 25.469 -0.193 1 98.69 136 ALA B O 1
ATOM 3179 N N . SER B 1 137 ? 0.625 23.766 1.238 1 98.56 137 SER B N 1
ATOM 3180 C CA . SER B 1 137 ? 0.594 22.75 0.18 1 98.56 137 SER B CA 1
ATOM 3181 C C . SER B 1 137 ? -0.727 22.797 -0.582 1 98.56 137 SER B C 1
ATOM 3183 O O . SER B 1 137 ? -1.746 23.234 -0.045 1 98.56 137 SER B O 1
ATOM 3185 N N . PRO B 1 138 ? -0.679 22.297 -1.872 1 98.06 138 PRO B N 1
ATOM 3186 C CA . PRO B 1 138 ? -1.953 22.125 -2.576 1 98.06 138 PRO B CA 1
ATOM 3187 C C . PRO B 1 138 ? -2.822 21.031 -1.979 1 98.06 138 PRO B C 1
ATOM 3189 O O . PRO B 1 138 ? -4.047 21.156 -1.936 1 98.06 138 PRO B O 1
ATOM 3192 N N . GLY B 1 139 ? -2.217 19.953 -1.552 1 97.88 139 GLY B N 1
ATOM 3193 C CA . GLY B 1 139 ? -2.957 18.875 -0.924 1 97.88 139 GLY B CA 1
ATOM 3194 C C . GLY B 1 139 ? -3.355 19.172 0.509 1 97.88 139 GLY B C 1
ATOM 3195 O O . GLY B 1 139 ? -2.896 20.156 1.092 1 97.88 139 GLY B O 1
ATOM 3196 N N . ASP B 1 140 ? -4.211 18.281 1.047 1 98.12 140 ASP B N 1
ATOM 3197 C CA . ASP B 1 140 ? -4.812 18.531 2.354 1 98.12 140 ASP B CA 1
ATOM 3198 C C . ASP B 1 140 ? -4.844 17.25 3.193 1 98.12 140 ASP B C 1
ATOM 3200 O O . ASP B 1 140 ? -5.242 16.188 2.707 1 98.12 140 ASP B O 1
ATOM 3204 N N . LEU B 1 141 ? -4.465 17.359 4.488 1 97.94 141 LEU B N 1
ATOM 3205 C CA . LEU B 1 141 ? -4.418 16.219 5.387 1 97.94 141 LEU B CA 1
ATOM 3206 C C . LEU B 1 141 ? -5.645 16.188 6.293 1 97.94 141 LEU B C 1
ATOM 3208 O O . LEU B 1 141 ? -5.684 15.43 7.27 1 97.94 141 LEU B O 1
ATOM 3212 N N . GLY B 1 142 ? -6.598 16.984 6.043 1 97.5 142 GLY B N 1
ATOM 3213 C CA . GLY B 1 142 ? -7.82 17.031 6.828 1 97.5 142 GLY B CA 1
ATOM 3214 C C . GLY B 1 142 ? -8.648 15.758 6.711 1 97.5 142 GLY B C 1
ATOM 3215 O O . GLY B 1 142 ? -8.18 14.75 6.18 1 97.5 142 GLY B O 1
ATOM 3216 N N . SER B 1 143 ? -9.906 15.82 7.195 1 97.31 143 SER B N 1
ATOM 3217 C CA . SER B 1 143 ? -10.773 14.648 7.301 1 97.31 143 SER B CA 1
ATOM 3218 C C . SER B 1 143 ? -11.875 14.672 6.254 1 97.31 143 SER B C 1
ATOM 3220 O O . SER B 1 143 ? -12.156 15.719 5.668 1 97.31 143 SER B O 1
ATOM 3222 N N . VAL B 1 144 ? -12.469 13.477 6.09 1 97.88 144 VAL B N 1
ATOM 3223 C CA . VAL B 1 144 ? -13.594 13.32 5.172 1 97.88 144 VAL B CA 1
ATOM 3224 C C . VAL B 1 144 ? -14.43 12.117 5.582 1 97.88 144 VAL B C 1
ATOM 3226 O O . VAL B 1 144 ? -13.914 11.164 6.168 1 97.88 144 VAL B O 1
ATOM 3229 N N . LEU B 1 145 ? -15.703 12.219 5.363 1 97.81 145 LEU B N 1
ATOM 3230 C CA . LEU B 1 145 ? -16.547 11.047 5.535 1 97.81 145 LEU B CA 1
ATOM 3231 C C . LEU B 1 145 ? -16.422 10.102 4.344 1 97.81 145 LEU B C 1
ATOM 3233 O O . LEU B 1 145 ? -16.484 10.531 3.191 1 97.81 145 LEU B O 1
ATOM 3237 N N . VAL B 1 146 ? -16.234 8.781 4.68 1 97.31 146 VAL B N 1
ATOM 3238 C CA . VAL B 1 146 ? -16.016 7.746 3.672 1 97.31 146 VAL B CA 1
ATOM 3239 C C . VAL B 1 146 ? -17.062 6.645 3.816 1 97.31 146 VAL B C 1
ATOM 3241 O O . VAL B 1 146 ? -17.406 6.25 4.934 1 97.31 146 VAL B O 1
ATOM 3244 N N . MET B 1 147 ? -17.484 6.164 2.674 1 94.75 147 MET B N 1
ATOM 3245 C CA . MET B 1 147 ? -18.453 5.066 2.641 1 94.75 147 MET B CA 1
ATOM 3246 C C . MET B 1 147 ? -18 3.98 1.668 1 94.75 147 MET B C 1
ATOM 3248 O O . MET B 1 147 ? -17.141 4.219 0.818 1 94.75 147 MET B O 1
ATOM 3252 N N . SER B 1 148 ? -18.562 2.789 1.855 1 89.06 148 SER B N 1
ATOM 3253 C CA . SER B 1 148 ? -18.312 1.751 0.859 1 89.06 148 SER B CA 1
ATOM 3254 C C . SER B 1 148 ? -19.156 1.983 -0.395 1 89.06 148 SER B C 1
ATOM 3256 O O . SER B 1 148 ? -20.203 2.633 -0.337 1 89.06 148 SER B O 1
ATOM 3258 N N . ARG B 1 149 ? -18.703 1.43 -1.507 1 83.88 149 ARG B N 1
ATOM 3259 C CA . ARG B 1 149 ? -19.453 1.556 -2.752 1 83.88 149 ARG B CA 1
ATOM 3260 C C . ARG B 1 149 ? -20.828 0.911 -2.627 1 83.88 149 ARG B C 1
ATOM 3262 O O . ARG B 1 149 ? -21.812 1.449 -3.125 1 83.88 149 ARG B O 1
ATOM 3269 N N . ALA B 1 150 ? -20.906 -0.205 -2.002 1 81.38 150 ALA B N 1
ATOM 3270 C CA . ALA B 1 150 ? -22.156 -0.923 -1.8 1 81.38 150 ALA B CA 1
ATOM 3271 C C . ALA B 1 150 ? -23.156 -0.074 -1.017 1 81.38 150 ALA B C 1
ATOM 3273 O O . ALA B 1 150 ? -24.328 0.014 -1.386 1 81.38 150 ALA B O 1
ATOM 3274 N N . GLN B 1 151 ? -22.641 0.505 -0.016 1 85.19 151 GLN B N 1
ATOM 3275 C CA . GLN B 1 151 ? -23.516 1.319 0.816 1 85.19 151 GLN B CA 1
ATOM 3276 C C . GLN B 1 151 ? -23.969 2.572 0.074 1 85.19 151 GLN B C 1
ATOM 3278 O O . GLN B 1 151 ? -25.109 3.021 0.243 1 85.19 151 GLN B O 1
ATOM 3283 N N . LEU B 1 152 ? -23.172 3.125 -0.667 1 88.25 152 LEU B N 1
ATOM 3284 C CA . LEU B 1 152 ? -23.531 4.293 -1.458 1 88.25 152 LEU B CA 1
ATOM 3285 C C . LEU B 1 152 ? -24.672 3.963 -2.418 1 88.25 152 LEU B C 1
ATOM 3287 O O . LEU B 1 152 ? -25.625 4.734 -2.547 1 88.25 152 LEU B O 1
ATOM 3291 N N . ALA B 1 153 ? -24.562 2.891 -3.006 1 84.56 153 ALA B N 1
ATOM 3292 C CA . ALA B 1 153 ? -25.594 2.459 -3.951 1 84.56 153 ALA B CA 1
ATOM 3293 C C . ALA B 1 153 ? -26.906 2.137 -3.232 1 84.56 153 ALA B C 1
ATOM 3295 O O . ALA B 1 153 ? -27.984 2.51 -3.695 1 84.56 153 ALA B O 1
ATOM 3296 N N . LEU B 1 154 ? -26.781 1.493 -2.184 1 86.88 154 LEU B N 1
ATOM 3297 C CA . LEU B 1 154 ? -27.953 1.076 -1.418 1 86.88 154 LEU B CA 1
ATOM 3298 C C . LEU B 1 154 ? -28.719 2.285 -0.882 1 86.88 154 LEU B C 1
ATOM 3300 O O . LEU B 1 154 ? -29.953 2.297 -0.874 1 86.88 154 LEU B O 1
ATOM 3304 N N . GLN B 1 155 ? -27.953 3.266 -0.464 1 87.5 155 GLN B N 1
ATOM 3305 C CA . GLN B 1 155 ? -28.578 4.391 0.227 1 87.5 155 GLN B CA 1
ATOM 3306 C C . GLN B 1 155 ? -28.812 5.559 -0.727 1 87.5 155 GLN B C 1
ATOM 3308 O O . GLN B 1 155 ? -29.438 6.551 -0.356 1 87.5 155 GLN B O 1
ATOM 3313 N N . ASP B 1 156 ? -28.281 5.492 -1.88 1 90.12 156 ASP B N 1
ATOM 3314 C CA . ASP B 1 156 ? -28.406 6.539 -2.887 1 90.12 156 ASP B CA 1
ATOM 3315 C C . ASP B 1 156 ? -27.812 7.855 -2.393 1 90.12 156 ASP B C 1
ATOM 3317 O O . ASP B 1 156 ? -28.469 8.891 -2.396 1 90.12 156 ASP B O 1
ATOM 3321 N N . VAL B 1 157 ? -26.656 7.812 -1.828 1 91.44 157 VAL B N 1
ATOM 3322 C CA . VAL B 1 157 ? -25.906 8.969 -1.337 1 91.44 157 VAL B CA 1
ATOM 3323 C C . VAL B 1 157 ? -24.781 9.305 -2.305 1 91.44 157 VAL B C 1
ATOM 3325 O O . VAL B 1 157 ? -23.938 8.461 -2.609 1 91.44 157 VAL B O 1
ATOM 3328 N N . GLU B 1 158 ? -24.781 10.57 -2.734 1 89.5 158 GLU B N 1
ATOM 3329 C CA . GLU B 1 158 ? -23.734 10.984 -3.656 1 89.5 158 GLU B CA 1
ATOM 3330 C C . GLU B 1 158 ? -22.906 12.117 -3.066 1 89.5 158 GLU B C 1
ATOM 3332 O O . GLU B 1 158 ? -21.719 12.273 -3.4 1 89.5 158 GLU B O 1
ATOM 3337 N N . ASP B 1 159 ? -23.625 12.922 -2.312 1 93.88 159 ASP B N 1
ATOM 3338 C CA . ASP B 1 159 ? -22.922 14.078 -1.746 1 93.88 159 ASP B CA 1
ATOM 3339 C C . ASP B 1 159 ? -23.484 14.438 -0.372 1 93.88 159 ASP B C 1
ATOM 3341 O O . ASP B 1 159 ? -24.328 13.719 0.163 1 93.88 159 ASP B O 1
ATOM 3345 N N . TYR B 1 160 ? -22.953 15.516 0.186 1 94.62 160 TYR B N 1
ATOM 3346 C CA . TYR B 1 160 ? -23.297 15.961 1.531 1 94.62 160 TYR B CA 1
ATOM 3347 C C . TYR B 1 160 ? -24.797 16.266 1.638 1 94.62 160 TYR B C 1
ATOM 3349 O O . TYR B 1 160 ? -25.422 15.938 2.643 1 94.62 160 TYR B O 1
ATOM 3357 N N . LYS B 1 161 ? -25.328 16.859 0.649 1 92.12 161 LYS B N 1
ATOM 3358 C CA . LYS B 1 161 ? -26.75 17.203 0.658 1 92.12 161 LYS B CA 1
ATOM 3359 C C . LYS B 1 161 ? -27.625 15.969 0.793 1 92.12 161 LYS B C 1
ATOM 3361 O O . LYS B 1 161 ? -28.531 15.93 1.623 1 92.12 161 LYS B O 1
ATOM 3366 N N . GLU B 1 162 ? -27.297 15 -0.021 1 93.19 162 GLU B N 1
ATOM 3367 C CA . GLU B 1 162 ? -28.062 13.758 0.032 1 93.19 162 GLU B CA 1
ATOM 3368 C C . GLU B 1 162 ? -27.812 13.008 1.337 1 93.19 162 GLU B C 1
ATOM 3370 O O . GLU B 1 162 ? -28.719 12.367 1.873 1 93.19 162 GLU B O 1
ATOM 3375 N N . LEU B 1 163 ? -26.656 13.047 1.81 1 94.06 163 LEU B N 1
ATOM 3376 C CA . LEU B 1 163 ? -26.328 12.445 3.1 1 94.06 163 LEU B CA 1
ATOM 3377 C C . LEU B 1 163 ? -27.203 13.016 4.203 1 94.06 163 LEU B C 1
ATOM 3379 O O . LEU B 1 163 ? -27.75 12.266 5.016 1 94.06 163 LEU B O 1
ATOM 3383 N N . ALA B 1 164 ? -27.344 14.273 4.258 1 92 164 ALA B N 1
ATOM 3384 C CA . ALA B 1 164 ? -28.125 14.938 5.285 1 92 164 ALA B CA 1
ATOM 3385 C C . ALA B 1 164 ? -29.594 14.523 5.207 1 92 164 ALA B C 1
ATOM 3387 O O . ALA B 1 164 ? -30.266 14.383 6.23 1 92 164 ALA B O 1
ATOM 3388 N N . GLN B 1 165 ? -30.062 14.289 4.055 1 91.06 165 GLN B N 1
ATOM 3389 C CA . GLN B 1 165 ? -31.453 13.898 3.859 1 91.06 165 GLN B CA 1
ATOM 3390 C C . GLN B 1 165 ? -31.703 12.484 4.375 1 91.06 165 GLN B C 1
ATOM 3392 O O . GLN B 1 165 ? -32.812 12.18 4.863 1 91.06 165 GLN B O 1
ATOM 3397 N N . LYS B 1 166 ? -30.688 11.695 4.32 1 91.25 166 LYS B N 1
ATOM 3398 C CA . LYS B 1 166 ? -30.859 10.281 4.652 1 91.25 166 LYS B CA 1
ATOM 3399 C C . LYS B 1 166 ? -30.297 9.977 6.035 1 91.25 166 LYS B C 1
ATOM 3401 O O . LYS B 1 166 ? -30.375 8.836 6.504 1 91.25 166 LYS B O 1
ATOM 3406 N N . CYS B 1 167 ? -29.812 10.828 6.672 1 89.69 167 CYS B N 1
ATOM 3407 C CA . CYS B 1 167 ? -28.969 10.711 7.855 1 89.69 167 CYS B CA 1
ATOM 3408 C C . CYS B 1 167 ? -29.672 9.922 8.953 1 89.69 167 CYS B C 1
ATOM 3410 O O . CYS B 1 167 ? -29.047 9.094 9.625 1 89.69 167 CYS B O 1
ATOM 3412 N N . PRO B 1 168 ? -31 10.055 9.086 1 87.88 168 PRO B N 1
ATOM 3413 C CA . PRO B 1 168 ? -31.609 9.312 10.18 1 87.88 168 PRO B CA 1
ATOM 3414 C C . PRO B 1 168 ? -31.516 7.797 9.992 1 87.88 168 PRO B C 1
ATOM 3416 O O . PRO B 1 168 ? -31.578 7.047 10.969 1 87.88 168 PRO B O 1
ATOM 3419 N N . SER B 1 169 ? -31.328 7.367 8.844 1 89.81 169 SER B N 1
ATOM 3420 C CA . SER B 1 169 ? -31.281 5.938 8.547 1 89.81 169 SER B CA 1
ATOM 3421 C C . SER B 1 169 ? -29.859 5.41 8.523 1 89.81 169 SER B C 1
ATOM 3423 O O . SER B 1 169 ? -29.641 4.207 8.383 1 89.81 169 SER B O 1
ATOM 3425 N N . LEU B 1 170 ? -28.938 6.32 8.742 1 94.12 170 LEU B N 1
ATOM 3426 C CA . LEU B 1 170 ? -27.531 5.938 8.586 1 94.12 170 LEU B CA 1
ATOM 3427 C C . LEU B 1 170 ? -26.859 5.766 9.953 1 94.12 170 LEU B C 1
ATOM 3429 O O . LEU B 1 170 ? -27.141 6.527 10.883 1 94.12 170 LEU B O 1
ATOM 3433 N N . LYS B 1 171 ? -26.016 4.77 9.977 1 96.25 171 LYS B N 1
ATOM 3434 C CA . LYS B 1 171 ? -25.109 4.594 11.102 1 96.25 171 LYS B CA 1
ATOM 3435 C C . LYS B 1 171 ? -23.688 4.992 10.711 1 96.25 171 LYS B C 1
ATOM 3437 O O . LYS B 1 171 ? -23.094 4.402 9.805 1 96.25 171 LYS B O 1
ATOM 3442 N N . LEU B 1 172 ? -23.125 5.922 11.492 1 97.38 172 LEU B N 1
ATOM 3443 C CA . LEU B 1 172 ? -21.797 6.438 11.195 1 97.38 172 LEU B CA 1
ATOM 3444 C C . LEU B 1 172 ? -20.859 6.262 12.391 1 97.38 172 LEU B C 1
ATOM 3446 O O . LEU B 1 172 ? -21.312 6 13.508 1 97.38 172 LEU B O 1
ATOM 3450 N N . ALA B 1 173 ? -19.484 6.328 12.125 1 98.12 173 ALA B N 1
ATOM 3451 C CA . ALA B 1 173 ? -18.5 6.23 13.195 1 98.12 173 ALA B CA 1
ATOM 3452 C C . ALA B 1 173 ? -17.297 7.129 12.922 1 98.12 173 ALA B C 1
ATOM 3454 O O . ALA B 1 173 ? -16.953 7.383 11.766 1 98.12 173 ALA B O 1
ATOM 3455 N N . ALA B 1 174 ? -16.688 7.598 14.016 1 97.44 174 ALA B N 1
ATOM 3456 C CA . ALA B 1 174 ? -15.539 8.508 13.938 1 97.44 174 ALA B CA 1
ATOM 3457 C C . ALA B 1 174 ? -14.805 8.578 15.273 1 97.44 174 ALA B C 1
ATOM 3459 O O . ALA B 1 174 ? -15.344 8.188 16.312 1 97.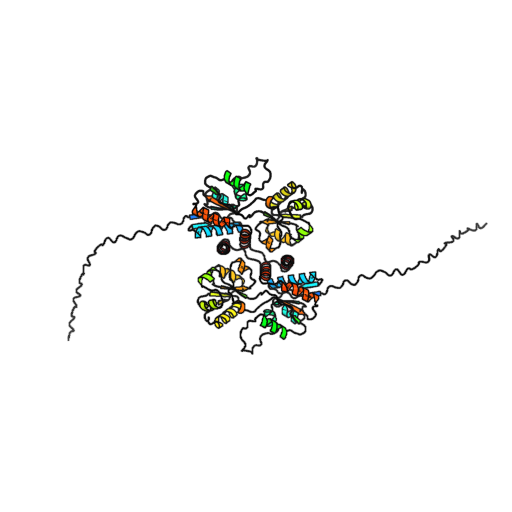44 174 ALA B O 1
ATOM 3460 N N . PRO B 1 175 ? -13.562 9.109 15.18 1 93.12 175 PRO B N 1
ATOM 3461 C CA . PRO B 1 175 ? -12.945 9.477 16.453 1 93.12 175 PRO B CA 1
ATOM 3462 C C . PRO B 1 175 ? -13.734 10.555 17.203 1 93.12 175 PRO B C 1
ATOM 3464 O O . PRO B 1 175 ? -14.5 11.297 16.594 1 93.12 175 PRO B O 1
ATOM 3467 N N . GLN B 1 176 ? -13.492 10.711 18.438 1 88.06 176 GLN B N 1
ATOM 3468 C CA . GLN B 1 176 ? -14.336 11.508 19.328 1 88.06 176 GLN B CA 1
ATOM 3469 C C . GLN B 1 176 ? -14.477 12.938 18.812 1 88.06 176 GLN B C 1
ATOM 3471 O O . GLN B 1 176 ? -15.594 13.422 18.641 1 88.06 176 GLN B O 1
ATOM 3476 N N . ALA B 1 177 ? -13.398 13.625 18.594 1 87.62 177 ALA B N 1
ATOM 3477 C CA . ALA B 1 177 ? -13.445 15.016 18.172 1 87.62 177 ALA B CA 1
ATOM 3478 C C . ALA B 1 177 ? -14.164 15.156 16.828 1 87.62 177 ALA B C 1
ATOM 3480 O O . ALA B 1 177 ? -14.984 16.062 16.656 1 87.62 177 ALA B O 1
ATOM 3481 N N . SER B 1 178 ? -13.938 14.242 15.969 1 94.38 178 SER B N 1
ATOM 3482 C CA . SER B 1 178 ? -14.562 14.281 14.648 1 94.38 178 SER B CA 1
ATOM 3483 C C . SER B 1 178 ? -16.031 13.922 14.727 1 94.38 178 SER B C 1
ATOM 3485 O O . SER B 1 178 ? -16.844 14.43 13.953 1 94.38 178 SER B O 1
ATOM 3487 N N . ALA B 1 179 ? -16.344 13.039 15.633 1 94.12 179 ALA B N 1
ATOM 3488 C CA . ALA B 1 179 ? -17.734 12.664 15.82 1 94.12 179 ALA B CA 1
ATOM 3489 C C . ALA B 1 179 ? -18.578 13.875 16.25 1 94.12 179 ALA B C 1
ATOM 3491 O O . ALA B 1 179 ? -19.688 14.062 15.758 1 94.12 179 ALA B O 1
ATOM 3492 N N . THR B 1 180 ? -18.094 14.641 17.094 1 90.12 180 THR B N 1
ATOM 3493 C CA . THR B 1 180 ? -18.781 15.836 17.562 1 90.12 180 THR B CA 1
ATOM 3494 C C . THR B 1 180 ? -19.016 16.812 16.406 1 90.12 180 THR B C 1
ATOM 3496 O O . THR B 1 180 ? -20.125 17.297 16.219 1 90.12 180 THR B O 1
ATOM 3499 N N . LEU B 1 181 ? -17.984 17.016 15.656 1 91.5 181 LEU B N 1
ATOM 3500 C CA . LEU B 1 181 ? -18.094 17.938 14.531 1 91.5 181 LEU B CA 1
ATOM 3501 C C . LEU B 1 181 ? -19.062 17.406 13.484 1 91.5 181 LEU B C 1
ATOM 3503 O O . LEU B 1 181 ? -19.828 18.188 12.898 1 91.5 181 LEU B O 1
ATOM 3507 N N . LEU B 1 182 ? -18.984 16.141 13.273 1 93.75 182 LEU B N 1
ATOM 3508 C CA . LEU B 1 182 ? -19.891 15.523 12.305 1 93.75 182 LEU B CA 1
ATOM 3509 C C . LEU B 1 182 ? -21.344 15.695 12.734 1 93.75 182 LEU B C 1
ATOM 3511 O O . LEU B 1 182 ? -22.188 16.062 11.922 1 93.75 182 LEU B O 1
ATOM 3515 N N . ARG B 1 183 ? -21.703 15.508 13.945 1 92 183 ARG B N 1
ATOM 3516 C CA . ARG B 1 183 ? -23.047 15.68 14.461 1 92 183 ARG B CA 1
ATOM 3517 C C . ARG B 1 183 ? -23.516 17.125 14.297 1 92 183 ARG B C 1
ATOM 3519 O O . ARG B 1 183 ? -24.641 17.375 13.844 1 92 183 ARG B O 1
ATOM 3526 N N . GLU B 1 184 ? -22.688 17.953 14.656 1 89.62 184 GLU B N 1
ATOM 3527 C CA . GLU B 1 184 ? -23.031 19.375 14.57 1 89.62 184 GLU B CA 1
ATOM 3528 C C . GLU B 1 184 ? -23.281 19.797 13.125 1 89.62 184 GLU B C 1
ATOM 3530 O O . GLU B 1 184 ? -24.219 20.547 12.844 1 89.62 184 GLU B O 1
ATOM 3535 N N . GLY B 1 185 ? -22.453 19.344 12.258 1 91.56 185 GLY B N 1
ATOM 3536 C CA . GLY B 1 185 ? -22.641 19.641 10.852 1 91.56 185 GLY B CA 1
ATOM 3537 C C . GLY B 1 185 ? -23.938 19.094 10.289 1 91.56 185 GLY B C 1
ATOM 3538 O O . GLY B 1 185 ? -24.656 19.797 9.562 1 91.56 185 GLY B O 1
ATOM 3539 N N . LEU B 1 186 ? -24.203 17.938 10.68 1 92.19 186 LEU B N 1
ATOM 3540 C CA . LEU B 1 186 ? -25.422 17.312 10.195 1 92.19 186 LEU B CA 1
ATOM 3541 C C . LEU B 1 186 ? -26.656 17.984 10.805 1 92.19 186 LEU B C 1
ATOM 3543 O O . LEU B 1 186 ? -27.672 18.156 10.125 1 92.19 186 LEU B O 1
ATOM 3547 N N . ASP B 1 187 ? -26.594 18.344 12.008 1 89.69 187 ASP B N 1
ATOM 3548 C CA . ASP B 1 187 ? -27.688 19.094 12.633 1 89.69 187 ASP B CA 1
ATOM 3549 C C . ASP B 1 187 ? -27.938 20.406 11.891 1 89.69 187 ASP B C 1
ATOM 3551 O O . ASP B 1 187 ? -29.078 20.797 11.672 1 89.69 187 ASP B O 1
ATOM 3555 N N . GLY B 1 188 ? -26.859 21.016 11.555 1 88.5 188 GLY B N 1
ATOM 3556 C CA . GLY B 1 188 ? -26.969 22.25 10.805 1 88.5 188 GLY B CA 1
ATOM 3557 C C . GLY B 1 188 ? -27.625 22.078 9.453 1 88.5 188 GLY B C 1
ATOM 3558 O O . GLY B 1 188 ? -28.203 23.031 8.906 1 88.5 188 GLY B O 1
ATOM 3559 N N . ALA B 1 189 ? -27.531 20.875 8.961 1 90.06 189 ALA B N 1
ATOM 3560 C CA . ALA B 1 189 ? -28.172 20.578 7.676 1 90.06 189 ALA B CA 1
ATOM 3561 C C . ALA B 1 189 ? -29.531 19.938 7.879 1 90.06 189 ALA B C 1
ATOM 3563 O O . ALA B 1 189 ? -30.047 19.266 6.98 1 90.06 189 ALA B O 1
ATOM 3564 N N . ASN B 1 190 ? -30.031 19.984 9.055 1 86.81 190 ASN B N 1
ATOM 3565 C CA . ASN B 1 190 ? -31.391 19.562 9.438 1 86.81 190 ASN B CA 1
ATOM 3566 C C . ASN B 1 190 ? -31.5 18.047 9.531 1 86.81 190 ASN B C 1
ATOM 3568 O O . ASN B 1 190 ? -32.562 17.484 9.203 1 86.81 190 ASN B O 1
ATOM 3572 N N . CYS B 1 191 ? -30.406 17.469 9.711 1 85.94 191 CYS B N 1
ATOM 3573 C CA . CYS B 1 191 ? -30.422 16.062 10.117 1 85.94 191 CYS B CA 1
ATOM 3574 C C . CYS B 1 191 ? -30.25 15.938 11.625 1 85.94 191 CYS B C 1
ATOM 3576 O O . CYS B 1 191 ? -29.141 15.742 12.117 1 85.94 191 CYS B O 1
ATOM 3578 N N . SER B 1 192 ? -31.25 15.938 12.406 1 76.75 192 SER B N 1
ATOM 3579 C CA . SER B 1 192 ? -31.188 16.031 13.859 1 76.75 192 SER B CA 1
ATOM 3580 C C . SER B 1 192 ? -31.016 14.641 14.492 1 76.75 192 SER B C 1
ATOM 3582 O O . SER B 1 192 ? -30.609 14.523 15.648 1 76.75 192 SER B O 1
ATOM 3584 N N . ALA B 1 193 ? -31.141 13.641 13.836 1 77.19 193 ALA B N 1
ATOM 3585 C CA . ALA B 1 193 ? -31.094 12.312 14.461 1 77.19 193 ALA B CA 1
ATOM 3586 C C . ALA B 1 193 ? -29.922 11.492 13.898 1 77.19 193 ALA B C 1
ATOM 3588 O O . ALA B 1 193 ? -30.047 10.281 13.727 1 77.19 193 ALA B O 1
ATOM 3589 N N . ALA B 1 194 ? -28.844 12.164 13.836 1 81.69 194 ALA B N 1
ATOM 3590 C CA . ALA B 1 194 ? -27.734 11.422 13.258 1 81.69 194 ALA B CA 1
ATOM 3591 C C . ALA B 1 194 ? -27.156 10.422 14.25 1 81.69 194 ALA B C 1
ATOM 3593 O O . ALA B 1 194 ? -26.922 10.766 15.414 1 81.69 194 ALA B O 1
ATOM 3594 N N . LYS B 1 195 ? -27.031 9.211 13.906 1 94.56 195 LYS B N 1
ATOM 3595 C CA . LYS B 1 195 ? -26.375 8.18 14.703 1 94.56 195 LYS B CA 1
ATOM 3596 C C . LYS B 1 195 ? -24.891 8.086 14.375 1 94.56 195 LYS B C 1
ATOM 3598 O O . LYS B 1 195 ? -24.5 7.457 13.391 1 94.56 195 LYS B O 1
ATOM 3603 N N . VAL B 1 196 ? -24.078 8.719 15.289 1 96.5 196 VAL B N 1
ATOM 3604 C CA . VAL B 1 196 ? -22.625 8.719 15.102 1 96.5 196 VAL B CA 1
ATOM 3605 C C . VAL B 1 196 ? -21.953 8.086 16.312 1 96.5 196 VAL B C 1
ATOM 3607 O O . VAL B 1 196 ? -21.984 8.648 17.422 1 96.5 196 VAL B O 1
ATOM 3610 N N . GLU B 1 197 ? -21.344 7.016 16.094 1 97.06 197 GLU B N 1
ATOM 3611 C CA . GLU B 1 197 ? -20.625 6.324 17.156 1 97.06 197 GLU B CA 1
ATOM 3612 C C . GLU B 1 197 ? -19.188 6.84 17.266 1 97.06 197 GLU B C 1
ATOM 3614 O O . GLU B 1 197 ? -18.469 6.934 16.266 1 97.06 197 GLU B O 1
ATOM 3619 N N . ALA B 1 198 ? -18.766 7.219 18.516 1 95.69 198 ALA B N 1
ATOM 3620 C CA . ALA B 1 198 ? -17.375 7.574 18.781 1 95.69 198 ALA B CA 1
ATOM 3621 C C . ALA B 1 198 ? -16.531 6.332 19.062 1 95.69 198 ALA B C 1
ATOM 3623 O O . ALA B 1 198 ? -16.906 5.496 19.891 1 95.69 198 ALA B O 1
ATOM 3624 N N . THR B 1 199 ? -15.414 6.164 18.297 1 96 199 THR B N 1
ATOM 3625 C CA . THR B 1 199 ? -14.523 5.023 18.469 1 96 199 THR B CA 1
ATOM 3626 C C . THR B 1 199 ? -13.086 5.398 18.141 1 96 199 THR B C 1
ATOM 3628 O O . THR B 1 199 ? -12.773 6.574 17.938 1 96 199 THR B O 1
ATOM 3631 N N . THR B 1 200 ? -12.141 4.352 18.188 1 92.19 200 THR B N 1
ATOM 3632 C CA . THR B 1 200 ? -10.727 4.605 17.906 1 92.19 200 THR B CA 1
ATOM 3633 C C . THR B 1 200 ? -10.43 4.391 16.422 1 92.19 200 THR B C 1
ATOM 3635 O O . THR B 1 200 ? -11.086 3.582 15.766 1 92.19 200 THR B O 1
ATOM 3638 N N . ALA B 1 201 ? -9.414 5.102 15.984 1 88.94 201 ALA B N 1
ATOM 3639 C CA . ALA B 1 201 ? -9.094 5.156 14.562 1 88.94 201 ALA B CA 1
ATOM 3640 C C . ALA B 1 201 ? -8.805 3.764 14.008 1 88.94 201 ALA B C 1
ATOM 3642 O O . ALA B 1 201 ? -9.133 3.467 12.859 1 88.94 201 ALA B O 1
ATOM 3643 N N . ASP B 1 202 ? -8.195 2.859 14.773 1 85.62 202 ASP B N 1
ATOM 3644 C CA . ASP B 1 202 ? -7.75 1.543 14.32 1 85.62 202 ASP B CA 1
ATOM 3645 C C . ASP B 1 202 ? -8.945 0.638 14.016 1 85.62 202 ASP B C 1
ATOM 3647 O O . ASP B 1 202 ? -8.82 -0.324 13.258 1 85.62 202 ASP B O 1
ATOM 3651 N N . ARG B 1 203 ? -10.133 0.938 14.438 1 90.88 203 ARG B N 1
ATOM 3652 C CA . ARG B 1 203 ? -11.305 0.087 14.281 1 90.88 203 ARG B CA 1
ATOM 3653 C C . ARG B 1 203 ? -12.102 0.478 13.039 1 90.88 203 ARG B C 1
ATOM 3655 O O . ARG B 1 203 ? -12.852 -0.334 12.492 1 90.88 203 ARG B O 1
ATOM 3662 N N . LEU B 1 204 ? -11.945 1.616 12.57 1 94.81 204 LEU B N 1
ATOM 3663 C CA . LEU B 1 204 ? -12.844 2.236 11.609 1 94.81 204 LEU B CA 1
ATOM 3664 C C . LEU B 1 204 ? -12.812 1.495 10.273 1 94.81 204 LEU B C 1
ATOM 3666 O O . LEU B 1 204 ? -13.859 1.151 9.727 1 94.81 204 LEU B O 1
ATOM 3670 N N . PRO B 1 205 ? -11.664 1.165 9.789 1 89.12 205 PRO B N 1
ATOM 3671 C CA . PRO B 1 205 ? -11.68 0.456 8.508 1 89.12 205 PRO B CA 1
ATOM 3672 C C . PRO B 1 205 ? -12.383 -0.895 8.586 1 89.12 205 PRO B C 1
ATOM 3674 O O . PRO B 1 205 ? -13.148 -1.251 7.688 1 89.12 205 PRO B O 1
ATOM 3677 N N . GLY B 1 206 ? -12.148 -1.592 9.625 1 87.19 206 GLY B N 1
ATOM 3678 C CA . GLY B 1 206 ? -12.805 -2.877 9.812 1 87.19 206 GLY B CA 1
ATOM 3679 C C . GLY B 1 206 ? -14.312 -2.762 9.945 1 87.19 206 GLY B C 1
ATOM 3680 O O . GLY B 1 206 ? -15.055 -3.586 9.398 1 87.19 206 GLY B O 1
ATOM 3681 N N . MET B 1 207 ? -14.75 -1.762 10.594 1 93.12 207 MET B N 1
ATOM 3682 C CA . MET B 1 207 ? -16.188 -1.545 10.766 1 93.12 207 MET B CA 1
ATOM 3683 C C . MET B 1 207 ? -16.875 -1.29 9.43 1 93.12 207 MET B C 1
ATOM 3685 O O . MET B 1 207 ? -17.984 -1.767 9.195 1 93.12 207 MET B O 1
ATOM 3689 N N . LEU B 1 208 ? -16.234 -0.533 8.633 1 92.56 208 LEU B N 1
ATOM 3690 C CA . LEU B 1 208 ? -16.797 -0.23 7.32 1 92.56 208 LEU B CA 1
ATOM 3691 C C . LEU B 1 208 ? -16.766 -1.46 6.418 1 92.56 208 LEU B C 1
ATOM 3693 O O . LEU B 1 208 ? -17.75 -1.773 5.754 1 92.56 208 LEU B O 1
ATOM 3697 N N . ARG B 1 209 ? -15.711 -2.164 6.469 1 84.56 209 ARG B N 1
ATOM 3698 C CA . ARG B 1 209 ? -15.539 -3.355 5.648 1 84.56 209 ARG B CA 1
ATOM 3699 C C . ARG B 1 209 ? -16.594 -4.406 5.969 1 84.56 209 ARG B C 1
ATOM 3701 O O . ARG B 1 209 ? -17.094 -5.082 5.066 1 84.56 209 ARG B O 1
ATOM 3708 N N . ASN B 1 210 ? -16.906 -4.52 7.172 1 84.19 210 ASN B N 1
ATOM 3709 C CA . ASN B 1 210 ? -17.812 -5.555 7.633 1 84.19 210 ASN B CA 1
ATOM 3710 C C . ASN B 1 210 ? -19.266 -5.059 7.645 1 84.19 210 ASN B C 1
ATOM 3712 O O . ASN B 1 210 ? -20.156 -5.734 8.172 1 84.19 210 ASN B O 1
ATOM 3716 N N . ALA B 1 211 ? -19.438 -3.906 7.266 1 88.69 211 ALA B N 1
ATOM 3717 C CA . ALA B 1 211 ? -20.766 -3.299 7.152 1 88.69 211 ALA B CA 1
ATOM 3718 C C . ALA B 1 211 ? -21.422 -3.154 8.523 1 88.69 211 ALA B C 1
ATOM 3720 O O . ALA B 1 211 ? -22.641 -3.248 8.648 1 88.69 211 ALA B O 1
ATOM 3721 N N . GLU B 1 212 ? -20.625 -3.039 9.445 1 93.69 212 GLU B N 1
ATOM 3722 C CA . GLU B 1 212 ? -21.141 -2.725 10.773 1 93.69 212 GLU B CA 1
ATOM 3723 C C . GLU B 1 212 ? -21.703 -1.311 10.82 1 93.69 212 GLU B C 1
ATOM 3725 O O . GLU B 1 212 ? -22.625 -1.029 11.602 1 93.69 212 GLU B O 1
ATOM 3730 N N . VAL B 1 213 ? -21.078 -0.423 10.094 1 96.38 213 VAL B N 1
ATOM 3731 C CA . VAL B 1 213 ? -21.547 0.95 9.906 1 96.38 213 VAL B CA 1
ATOM 3732 C C . VAL B 1 213 ? -21.609 1.278 8.414 1 96.38 213 VAL B C 1
ATOM 3734 O O . VAL B 1 213 ? -21.062 0.536 7.59 1 96.38 213 VAL B O 1
ATOM 3737 N N . ASP B 1 214 ? -22.266 2.486 8.211 1 95.12 214 ASP B N 1
ATOM 3738 C CA . ASP B 1 214 ? -22.484 2.867 6.816 1 95.12 214 ASP B CA 1
ATOM 3739 C C . ASP B 1 214 ? -21.375 3.807 6.332 1 95.12 214 ASP B C 1
ATOM 3741 O O . ASP B 1 214 ? -21.172 3.949 5.125 1 95.12 214 ASP B O 1
ATOM 3745 N N . GLY B 1 215 ? -20.766 4.426 7.266 1 96.62 215 GLY B N 1
ATOM 3746 C CA . GLY B 1 215 ? -19.719 5.383 6.961 1 96.62 215 GLY B CA 1
ATOM 3747 C C . GLY B 1 215 ? -18.797 5.656 8.133 1 96.62 215 GLY B C 1
ATOM 3748 O O . GLY B 1 215 ? -19.219 5.539 9.289 1 96.62 215 GLY B O 1
ATOM 3749 N N . VAL B 1 216 ? -17.531 6.016 7.75 1 98.12 216 VAL B N 1
ATOM 3750 C CA . VAL B 1 216 ? -16.547 6.363 8.781 1 98.12 216 VAL B CA 1
ATOM 3751 C C . VAL B 1 216 ? -15.781 7.613 8.367 1 98.12 216 VAL B C 1
ATOM 3753 O O . VAL B 1 216 ? -15.758 7.973 7.184 1 98.12 216 VAL B O 1
ATOM 3756 N N . VAL B 1 217 ? -15.164 8.305 9.359 1 97.81 217 VAL B N 1
ATOM 3757 C CA . VAL B 1 217 ? -14.32 9.461 9.07 1 97.81 217 VAL B CA 1
ATOM 3758 C C . VAL B 1 217 ? -12.852 9.031 9.008 1 97.81 217 VAL B C 1
ATOM 3760 O O . VAL B 1 217 ? -12.352 8.391 9.93 1 97.81 217 VAL B O 1
ATOM 3763 N N . LEU B 1 218 ? -12.195 9.375 7.918 1 96.75 218 LEU B N 1
ATOM 3764 C CA . LEU B 1 218 ? -10.773 9.141 7.711 1 96.75 218 LEU B CA 1
ATOM 3765 C C . LEU B 1 218 ? -10.07 10.406 7.238 1 96.75 218 LEU B C 1
ATOM 3767 O O . LEU B 1 218 ? -10.727 11.391 6.895 1 96.75 218 LEU B O 1
ATOM 3771 N N . SER B 1 219 ? -8.711 10.32 7.293 1 96.25 219 SER B N 1
ATOM 3772 C CA . SER B 1 219 ? -7.949 11.359 6.617 1 96.25 219 SER B CA 1
ATOM 3773 C C . SER B 1 219 ? -8.164 11.312 5.109 1 96.25 219 SER B C 1
ATOM 3775 O O . SER B 1 219 ? -8.234 10.234 4.52 1 96.25 219 SER B O 1
ATOM 3777 N N . GLN B 1 220 ? -8.148 12.492 4.504 1 96.31 220 GLN B N 1
ATOM 3778 C CA . GLN B 1 220 ? -8.25 12.57 3.051 1 96.31 220 GLN B CA 1
ATOM 3779 C C . GLN B 1 220 ? -7.098 11.844 2.375 1 96.31 220 GLN B C 1
ATOM 3781 O O . GLN B 1 220 ? -7.238 11.344 1.258 1 96.31 220 GLN B O 1
ATOM 3786 N N . ALA B 1 221 ? -6.047 11.703 3.104 1 94.25 221 ALA B N 1
ATOM 3787 C CA . ALA B 1 221 ? -4.844 11.109 2.525 1 94.25 221 ALA B CA 1
ATOM 3788 C C . ALA B 1 221 ? -4.695 9.656 2.947 1 94.25 221 ALA B C 1
ATOM 3790 O O . ALA B 1 221 ? -3.635 9.047 2.754 1 94.25 221 ALA B O 1
ATOM 3791 N N . ASP B 1 222 ? -5.719 9.117 3.521 1 93.06 222 ASP B N 1
ATOM 3792 C CA . ASP B 1 222 ? -5.629 7.715 3.934 1 93.06 222 ASP B CA 1
ATOM 3793 C C . ASP B 1 222 ? -5.598 6.789 2.723 1 93.06 222 ASP B C 1
ATOM 3795 O O . ASP B 1 222 ? -6.555 6.738 1.948 1 93.06 222 ASP B O 1
ATOM 3799 N N . ALA B 1 223 ? -4.582 5.969 2.613 1 87.19 223 ALA B N 1
ATOM 3800 C CA . ALA B 1 223 ? -4.41 5.105 1.447 1 87.19 223 ALA B CA 1
ATOM 3801 C C . ALA B 1 223 ? -5.48 4.023 1.407 1 87.19 223 ALA B C 1
ATOM 3803 O O . ALA B 1 223 ? -5.738 3.434 0.354 1 87.19 223 ALA B O 1
ATOM 3804 N N . LEU B 1 224 ? -6.094 3.75 2.535 1 86.5 224 LEU B N 1
ATOM 3805 C CA . LEU B 1 224 ? -7.109 2.705 2.615 1 86.5 224 LEU B CA 1
ATOM 3806 C C . LEU B 1 224 ? -8.312 3.053 1.748 1 86.5 224 LEU B C 1
ATOM 3808 O O . LEU B 1 224 ? -9.062 2.164 1.328 1 86.5 224 LEU B O 1
ATOM 3812 N N . ILE B 1 225 ? -8.453 4.336 1.535 1 89.25 225 ILE B N 1
ATOM 3813 C CA . ILE B 1 225 ? -9.594 4.738 0.723 1 89.25 225 ILE B CA 1
ATOM 3814 C C . ILE B 1 225 ? -9.492 4.102 -0.661 1 89.25 225 ILE B C 1
ATOM 3816 O O . ILE B 1 225 ? -10.422 3.428 -1.11 1 89.25 225 ILE B O 1
ATOM 3820 N N . ALA B 1 226 ? -8.383 4.219 -1.261 1 80.94 226 ALA B N 1
ATOM 3821 C CA . ALA B 1 226 ? -8.18 3.623 -2.578 1 80.94 226 ALA B CA 1
ATOM 3822 C C . ALA B 1 226 ? -7.988 2.113 -2.475 1 80.94 226 ALA B C 1
ATOM 3824 O O . ALA B 1 226 ? -8.555 1.354 -3.266 1 80.94 226 ALA B O 1
ATOM 3825 N N . ASP B 1 227 ? -7.246 1.715 -1.487 1 78.19 227 ASP B N 1
ATOM 3826 C CA . ASP B 1 227 ? -6.855 0.313 -1.372 1 78.19 227 ASP B CA 1
ATOM 3827 C C . ASP B 1 227 ? -8.07 -0.581 -1.143 1 78.19 227 ASP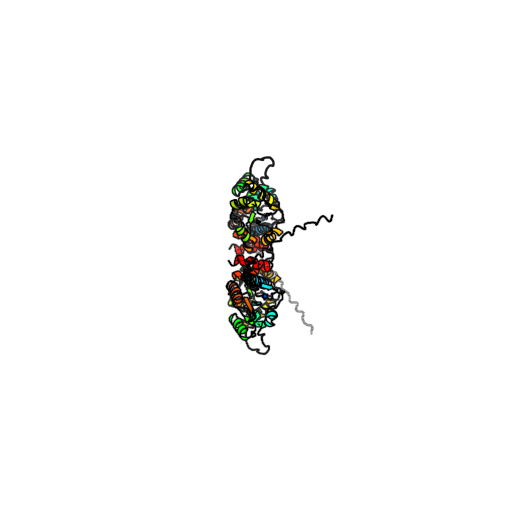 B C 1
ATOM 3829 O O . ASP B 1 227 ? -8.094 -1.734 -1.575 1 78.19 227 ASP B O 1
ATOM 3833 N N . GLU B 1 228 ? -9.062 -0.051 -0.471 1 80.06 228 GLU B N 1
ATOM 3834 C CA . GLU B 1 228 ? -10.234 -0.846 -0.108 1 80.06 228 GLU B CA 1
ATOM 3835 C C . GLU B 1 228 ? -11.422 -0.522 -1.009 1 80.06 228 GLU B C 1
ATOM 3837 O O . GLU B 1 228 ? -12.508 -1.069 -0.829 1 80.06 228 GLU B O 1
ATOM 3842 N N . GLY B 1 229 ? -11.164 0.369 -1.921 1 80.88 229 GLY B N 1
ATOM 3843 C CA . GLY B 1 229 ? -12.219 0.775 -2.832 1 80.88 229 GLY B CA 1
ATOM 3844 C C . GLY B 1 229 ? -13.305 1.6 -2.16 1 80.88 229 GLY B C 1
ATOM 3845 O O . GLY B 1 229 ? -14.461 1.592 -2.594 1 80.88 229 GLY B O 1
ATOM 3846 N N . PHE B 1 230 ? -12.969 2.189 -1.095 1 88.62 230 PHE B N 1
ATOM 3847 C CA . PHE B 1 230 ? -13.883 3.121 -0.45 1 88.62 230 PHE B CA 1
ATOM 3848 C C . PHE B 1 230 ? -14.039 4.391 -1.28 1 88.62 230 PHE B C 1
ATOM 3850 O O . PHE B 1 230 ? -13.266 4.625 -2.215 1 88.62 230 PHE B O 1
ATOM 3857 N N . VAL B 1 231 ? -15.172 5.148 -0.855 1 92.06 231 VAL B N 1
ATOM 3858 C CA . VAL B 1 231 ? -15.438 6.375 -1.594 1 92.06 231 VAL B CA 1
ATOM 3859 C C . VAL B 1 231 ? -15.656 7.531 -0.617 1 92.06 231 VAL B C 1
ATOM 3861 O O . VAL B 1 231 ? -16.453 7.418 0.32 1 92.06 231 VAL B O 1
ATOM 3864 N N . SER B 1 232 ? -14.945 8.609 -0.897 1 96.12 232 SER B N 1
ATOM 3865 C CA . SER B 1 232 ? -15.18 9.828 -0.134 1 96.12 232 SER B CA 1
ATOM 3866 C C . SER B 1 232 ? -16.5 10.492 -0.534 1 96.12 232 SER B C 1
ATOM 3868 O O . SER B 1 232 ? -16.781 10.641 -1.723 1 96.12 232 SER B O 1
ATOM 3870 N N . VAL B 1 233 ? -17.219 10.945 0.484 1 97 233 VAL B N 1
ATOM 3871 C CA . VAL B 1 233 ? -18.469 11.648 0.199 1 97 233 VAL B CA 1
ATOM 3872 C C . VAL B 1 233 ? -18.188 13.125 -0.063 1 97 233 VAL B C 1
ATOM 3874 O O . VAL B 1 233 ? -17.766 13.852 0.84 1 97 233 VAL B O 1
ATOM 3877 N N . ALA B 1 234 ? -18.562 13.547 -1.243 1 96 234 ALA B N 1
ATOM 3878 C CA . ALA B 1 234 ? -18.219 14.898 -1.678 1 96 234 ALA B CA 1
ATOM 3879 C C . ALA B 1 234 ? -18.875 15.945 -0.783 1 96 234 ALA B C 1
ATOM 3881 O O . ALA B 1 234 ? -20.062 15.82 -0.441 1 96 234 ALA B O 1
ATOM 3882 N N . GLY B 1 235 ? -18.031 17 -0.396 1 95.88 235 GLY B N 1
ATOM 3883 C CA . GLY B 1 235 ? -18.547 18.109 0.378 1 95.88 235 GLY B CA 1
ATOM 3884 C C . GLY B 1 235 ? -18.375 17.938 1.874 1 95.88 235 GLY B C 1
ATOM 3885 O O . GLY B 1 235 ? -18.453 18.906 2.635 1 95.88 235 GLY B O 1
ATOM 3886 N N . THR B 1 236 ? -18.094 16.75 2.32 1 96.69 236 THR B N 1
ATOM 3887 C CA . THR B 1 236 ? -18.031 16.516 3.758 1 96.69 236 THR B CA 1
ATOM 3888 C C . THR B 1 236 ? -16.703 16.969 4.332 1 96.69 236 THR B C 1
ATOM 3890 O O . THR B 1 236 ? -16.547 17.094 5.551 1 96.69 236 THR B O 1
ATOM 3893 N N . GLU B 1 237 ? -15.711 17.234 3.52 1 96.81 237 GLU B N 1
ATOM 3894 C CA . GLU B 1 237 ? -14.445 17.766 3.998 1 96.81 237 GLU B CA 1
ATOM 3895 C C . GLU B 1 237 ? -14.633 19.125 4.676 1 96.81 237 GLU B C 1
ATOM 3897 O O . GLU B 1 237 ? -13.828 19.5 5.531 1 96.81 237 GLU B O 1
ATOM 3902 N N . ALA B 1 238 ? -15.727 19.812 4.352 1 94.31 238 ALA B N 1
ATOM 3903 C CA . ALA B 1 238 ? -15.984 21.141 4.887 1 94.31 238 ALA B CA 1
ATOM 3904 C C . ALA B 1 238 ? -16.5 21.062 6.32 1 94.31 238 ALA B C 1
ATOM 3906 O O . ALA B 1 238 ? -16.562 22.078 7.016 1 94.31 238 ALA B O 1
ATOM 3907 N N . LEU B 1 239 ? -16.797 19.891 6.754 1 94.5 239 LEU B N 1
ATOM 3908 C CA . LEU B 1 239 ? -17.266 19.719 8.117 1 94.5 239 LEU B CA 1
ATOM 3909 C C . LEU B 1 239 ? -16.109 19.672 9.102 1 94.5 239 LEU B C 1
ATOM 3911 O O . LEU B 1 239 ? -16.312 19.641 10.32 1 94.5 239 LEU B O 1
ATOM 3915 N N . PHE B 1 240 ? -14.922 19.75 8.609 1 95.56 240 PHE B N 1
ATOM 3916 C CA . PHE B 1 240 ? -13.703 19.656 9.398 1 95.56 240 PHE B CA 1
ATOM 3917 C C . PHE B 1 240 ? -12.719 20.75 9.008 1 95.56 240 PHE B C 1
ATOM 3919 O O . PHE B 1 240 ? -12.867 21.375 7.961 1 95.56 240 PHE B O 1
ATOM 3926 N N . ASP B 1 241 ? -11.656 20.906 9.891 1 95.12 241 ASP B N 1
ATOM 3927 C CA . ASP B 1 241 ? -10.633 21.891 9.57 1 95.12 241 ASP B CA 1
ATOM 3928 C C . ASP B 1 241 ? -9.891 21.516 8.289 1 95.12 241 ASP B C 1
ATOM 3930 O O . ASP B 1 241 ? -9.555 20.344 8.086 1 95.12 241 ASP B O 1
ATOM 3934 N N . SER B 1 242 ? -9.695 22.578 7.43 1 96.56 242 SER B N 1
ATOM 3935 C CA . SER B 1 242 ? -8.719 22.391 6.363 1 96.56 242 SER B CA 1
ATOM 3936 C C . SER B 1 242 ? -7.301 22.312 6.926 1 96.56 242 SER B C 1
ATOM 3938 O O . SER B 1 242 ? -6.922 23.094 7.793 1 96.56 242 SER B O 1
ATOM 3940 N N . GLU B 1 243 ? -6.539 21.281 6.375 1 97.62 243 GLU B N 1
ATOM 3941 C CA . GLU B 1 243 ? -5.227 21.031 6.961 1 97.62 243 GLU B CA 1
ATOM 3942 C C . GLU B 1 243 ? -4.148 20.938 5.883 1 97.62 243 GLU B C 1
ATOM 3944 O O . GLU B 1 243 ? -3.391 19.969 5.84 1 97.62 243 GLU B O 1
ATOM 3949 N N . PRO B 1 244 ? -4.008 21.953 5.02 1 98.69 244 PRO B N 1
ATOM 3950 C CA . PRO B 1 244 ? -2.834 21.938 4.141 1 98.69 244 PRO B CA 1
ATOM 3951 C C . PRO B 1 244 ? -1.519 22 4.91 1 98.69 244 PRO B C 1
ATOM 3953 O O . PRO B 1 244 ? -1.43 22.688 5.934 1 98.69 244 PRO B O 1
ATOM 3956 N N . VAL B 1 245 ? -0.515 21.328 4.402 1 98.62 245 VAL B N 1
ATOM 3957 C CA . VAL B 1 245 ? 0.782 21.25 5.07 1 98.62 245 VAL B CA 1
ATOM 3958 C C . VAL B 1 245 ? 1.534 22.578 4.871 1 98.62 245 VAL B C 1
ATOM 3960 O O . VAL B 1 245 ? 1.54 23.141 3.775 1 98.62 245 VAL B O 1
ATOM 3963 N N . LEU B 1 246 ? 2.174 23.031 5.914 1 98.62 246 LEU B N 1
ATOM 3964 C CA . LEU B 1 246 ? 3.076 24.172 5.801 1 98.62 246 LEU B CA 1
ATOM 3965 C C . LEU B 1 246 ? 4.137 24.141 6.895 1 98.62 246 LEU B C 1
ATOM 3967 O O . LEU B 1 246 ? 4.059 23.312 7.816 1 98.62 246 LEU B O 1
ATOM 3971 N N . ALA B 1 247 ? 5.129 25.016 6.75 1 98.5 247 ALA B N 1
ATOM 3972 C CA . ALA B 1 247 ? 6.168 25.172 7.766 1 98.5 247 ALA B CA 1
ATOM 3973 C C . ALA B 1 247 ? 6 26.484 8.523 1 98.5 247 ALA B C 1
ATOM 3975 O O . ALA B 1 247 ? 5.668 27.516 7.926 1 98.5 247 ALA B O 1
ATOM 3976 N N . LEU B 1 248 ? 6.168 26.391 9.844 1 97.88 248 LEU B N 1
ATOM 3977 C CA . LEU B 1 248 ? 6.438 27.578 10.641 1 97.88 248 LEU B CA 1
ATOM 3978 C C . LEU B 1 248 ? 7.93 27.703 10.938 1 97.88 248 LEU B C 1
ATOM 3980 O O . LEU B 1 248 ? 8.594 26.703 11.242 1 97.88 248 LEU B O 1
ATOM 3984 N N . GLY B 1 249 ? 8.469 28.891 10.773 1 96.94 249 GLY B N 1
ATOM 3985 C CA . GLY B 1 249 ? 9.883 29.094 11.023 1 96.94 249 GLY B CA 1
ATOM 3986 C C . GLY B 1 249 ? 10.172 30.391 11.75 1 96.94 249 GLY B C 1
ATOM 3987 O O . GLY B 1 249 ? 9.383 31.344 11.688 1 96.94 249 GLY B O 1
ATOM 3988 N N . ASP B 1 250 ? 11.328 30.297 12.391 1 93.5 250 ASP B N 1
ATOM 3989 C CA . ASP B 1 250 ? 11.867 31.547 12.922 1 93.5 250 ASP B CA 1
ATOM 3990 C C . ASP B 1 250 ? 11.992 32.594 11.82 1 93.5 250 ASP B C 1
ATOM 3992 O O . ASP B 1 250 ? 12.328 32.281 10.68 1 93.5 250 ASP B O 1
ATOM 3996 N N . ALA B 1 251 ? 11.797 33.875 12.227 1 87.5 251 ALA B N 1
ATOM 3997 C CA . ALA B 1 251 ? 11.867 34.969 11.25 1 87.5 251 ALA B CA 1
ATOM 3998 C C . ALA B 1 251 ? 13.258 35.031 10.633 1 87.5 251 ALA B C 1
ATOM 4000 O O . ALA B 1 251 ? 13.422 35.562 9.523 1 87.5 251 ALA B O 1
ATOM 4001 N N . ASP B 1 252 ? 14.195 34.406 11.234 1 87.62 252 ASP B N 1
ATOM 4002 C CA . ASP B 1 252 ? 15.586 34.531 10.797 1 87.62 252 ASP B CA 1
ATOM 4003 C C . ASP B 1 252 ? 15.969 33.406 9.852 1 87.62 252 ASP B C 1
ATOM 4005 O O . ASP B 1 252 ? 17.094 33.375 9.344 1 87.62 252 ASP B O 1
ATOM 4009 N N . VAL B 1 253 ? 15.047 32.531 9.609 1 91.31 253 VAL B N 1
ATOM 4010 C CA . VAL B 1 253 ? 15.32 31.531 8.57 1 91.31 253 VAL B CA 1
ATOM 4011 C C . VAL B 1 253 ? 15.578 32.25 7.242 1 91.31 253 VAL B C 1
ATOM 4013 O O . VAL B 1 253 ? 14.766 33.031 6.785 1 91.31 253 VAL B O 1
ATOM 4016 N N . ASP B 1 254 ? 16.703 31.953 6.648 1 93.44 254 ASP B N 1
ATOM 4017 C CA . ASP B 1 254 ? 17.109 32.719 5.473 1 93.44 254 ASP B CA 1
ATOM 4018 C C . ASP B 1 254 ? 16.297 32.312 4.246 1 93.44 254 ASP B C 1
ATOM 4020 O O . ASP B 1 254 ? 15.578 31.297 4.281 1 93.44 254 ASP B O 1
ATOM 4024 N N . GLU B 1 255 ? 16.531 33.062 3.195 1 95.38 255 GLU B N 1
ATOM 4025 C CA . GLU B 1 255 ? 15.695 32.906 2.01 1 95.38 255 GLU B CA 1
ATOM 4026 C C . GLU B 1 255 ? 16.031 31.625 1.27 1 95.38 255 GLU B C 1
ATOM 4028 O O . GLU B 1 255 ? 15.172 31.031 0.609 1 95.38 255 GLU B O 1
ATOM 4033 N N . GLY B 1 256 ? 17.234 31.188 1.342 1 96.12 256 GLY B N 1
ATOM 4034 C CA . GLY B 1 256 ? 17.594 29.922 0.74 1 96.12 256 GLY B CA 1
ATOM 4035 C C . GLY B 1 256 ? 16.859 28.734 1.349 1 96.12 256 GLY B C 1
ATOM 4036 O O . GLY B 1 256 ? 16.344 27.891 0.627 1 96.12 256 GLY B O 1
ATOM 4037 N N . ALA B 1 257 ? 16.828 28.719 2.639 1 97.06 257 ALA B N 1
ATOM 4038 C CA . ALA B 1 257 ? 16.094 27.672 3.346 1 97.06 257 ALA B CA 1
ATOM 4039 C C . ALA B 1 257 ? 14.602 27.734 3.037 1 97.06 257 ALA B C 1
ATOM 4041 O O . ALA B 1 257 ? 13.961 26.703 2.785 1 97.06 257 ALA B O 1
ATOM 4042 N N . ALA B 1 258 ? 14.07 28.953 3.029 1 97.44 258 ALA B N 1
ATOM 4043 C CA . ALA B 1 258 ? 12.648 29.141 2.729 1 97.44 258 ALA B CA 1
ATOM 4044 C C . ALA B 1 258 ? 12.312 28.609 1.338 1 97.44 258 ALA B C 1
ATOM 4046 O O . ALA B 1 258 ? 11.289 27.953 1.15 1 97.44 258 ALA B O 1
ATOM 4047 N N . ARG B 1 259 ? 13.141 28.875 0.408 1 97.62 259 ARG B N 1
ATOM 4048 C CA . ARG B 1 259 ? 12.93 28.422 -0.958 1 97.62 259 ARG B CA 1
ATOM 4049 C C . ARG B 1 259 ? 12.969 26.891 -1.033 1 97.62 259 ARG B C 1
ATOM 4051 O O . ARG B 1 259 ? 12.141 26.281 -1.7 1 97.62 259 ARG B O 1
ATOM 4058 N N . ALA B 1 260 ? 13.93 26.297 -0.387 1 96.5 260 ALA B N 1
ATOM 4059 C CA . ALA B 1 260 ? 14.039 24.828 -0.365 1 96.5 260 ALA B CA 1
ATOM 4060 C C . ALA B 1 260 ? 12.773 24.203 0.214 1 96.5 260 ALA B C 1
ATOM 4062 O O . ALA B 1 260 ? 12.273 23.203 -0.317 1 96.5 260 ALA B O 1
ATOM 4063 N N . ILE B 1 261 ? 12.281 24.75 1.253 1 98.12 261 ILE B N 1
ATOM 4064 C CA . ILE B 1 261 ? 11.07 24.281 1.919 1 98.12 261 ILE B CA 1
ATOM 4065 C C . ILE B 1 261 ? 9.875 24.422 0.985 1 98.12 261 ILE B C 1
ATOM 4067 O O . ILE B 1 261 ? 9.109 23.484 0.793 1 98.12 261 ILE B O 1
ATOM 4071 N N . ASN B 1 262 ? 9.742 25.562 0.382 1 98 262 ASN B N 1
ATOM 4072 C CA . ASN B 1 262 ? 8.609 25.828 -0.491 1 98 262 ASN B CA 1
ATOM 4073 C C . ASN B 1 262 ? 8.625 24.938 -1.729 1 98 262 ASN B C 1
ATOM 4075 O O . ASN B 1 262 ? 7.57 24.562 -2.246 1 98 262 ASN B O 1
ATOM 4079 N N . GLU B 1 263 ? 9.734 24.531 -2.166 1 95.88 263 GLU B N 1
ATOM 4080 C CA . GLU B 1 263 ? 9.852 23.625 -3.303 1 95.88 263 GLU B CA 1
ATOM 4081 C C . GLU B 1 263 ? 9.25 22.266 -2.98 1 95.88 263 GLU B C 1
ATOM 4083 O O . GLU B 1 263 ? 8.562 21.672 -3.814 1 95.88 263 GLU B O 1
ATOM 4088 N N . VAL B 1 264 ? 9.523 21.766 -1.794 1 96.38 264 VAL B N 1
ATOM 4089 C CA . VAL B 1 264 ? 8.93 20.516 -1.369 1 96.38 264 VAL B CA 1
ATOM 4090 C C . VAL B 1 264 ? 7.422 20.672 -1.22 1 96.38 264 VAL B C 1
ATOM 4092 O O . VAL B 1 264 ? 6.648 19.828 -1.701 1 96.38 264 VAL B O 1
ATOM 4095 N N . THR B 1 265 ? 7.027 21.781 -0.552 1 97.88 265 THR B N 1
ATOM 4096 C CA . THR B 1 265 ? 5.617 22.031 -0.257 1 97.88 265 THR B CA 1
ATOM 4097 C C . THR B 1 265 ? 4.797 22.078 -1.542 1 97.88 265 THR B C 1
ATOM 4099 O O . THR B 1 265 ? 3.684 21.547 -1.594 1 97.88 265 THR B O 1
ATOM 4102 N N . ALA B 1 266 ? 5.328 22.625 -2.555 1 97 266 ALA B N 1
ATOM 4103 C CA . ALA B 1 266 ? 4.637 22.797 -3.83 1 97 266 ALA B CA 1
ATOM 4104 C C . ALA B 1 266 ? 4.32 21.438 -4.465 1 97 266 ALA B C 1
ATOM 4106 O O . ALA B 1 266 ? 3.395 21.328 -5.273 1 97 266 ALA B O 1
ATOM 4107 N N . LYS B 1 267 ? 4.988 20.406 -4.109 1 95.69 267 LYS B N 1
ATOM 4108 C CA . LYS B 1 267 ? 4.832 19.094 -4.719 1 95.69 267 LYS B CA 1
ATOM 4109 C C . LYS B 1 267 ? 3.848 18.234 -3.93 1 95.69 267 LYS B C 1
ATOM 4111 O O . LYS B 1 267 ? 3.527 17.125 -4.336 1 95.69 267 LYS B O 1
ATOM 4116 N N . LEU B 1 268 ? 3.385 18.719 -2.824 1 96.56 268 LEU B N 1
ATOM 4117 C CA . LEU B 1 268 ? 2.535 17.938 -1.934 1 96.56 268 LEU B CA 1
ATOM 4118 C C . LEU B 1 268 ? 1.067 18.078 -2.32 1 96.56 268 LEU B C 1
ATOM 4120 O O . LEU B 1 268 ? 0.276 18.656 -1.572 1 96.56 268 LEU B O 1
ATOM 4124 N N . ASP B 1 269 ? 0.712 17.438 -3.422 1 95.69 269 ASP B N 1
ATOM 4125 C CA . ASP B 1 269 ? -0.69 17.312 -3.807 1 95.69 269 ASP B CA 1
ATOM 4126 C C . ASP B 1 269 ? -1.344 16.109 -3.123 1 95.69 269 ASP B C 1
ATOM 4128 O O . ASP B 1 269 ? -0.729 15.461 -2.273 1 95.69 269 ASP B O 1
ATOM 4132 N N . GLU B 1 270 ? -2.586 15.836 -3.482 1 93.38 270 GLU B N 1
ATOM 4133 C CA . GLU B 1 270 ? -3.348 14.789 -2.807 1 93.38 270 GLU B CA 1
ATOM 4134 C C . GLU B 1 270 ? -2.691 13.422 -2.992 1 93.38 270 GLU B C 1
ATOM 4136 O O . GLU B 1 270 ? -2.543 12.664 -2.031 1 93.38 270 GLU B O 1
ATOM 4141 N N . ASP B 1 271 ? -2.299 13.094 -4.195 1 89.5 271 ASP B N 1
ATOM 4142 C CA . ASP B 1 271 ? -1.693 11.805 -4.492 1 89.5 271 ASP B CA 1
ATOM 4143 C C . ASP B 1 271 ? -0.369 11.633 -3.752 1 89.5 271 ASP B C 1
ATOM 4145 O O . ASP B 1 271 ? -0.086 10.562 -3.213 1 89.5 271 ASP B O 1
ATOM 4149 N N . THR B 1 272 ? 0.42 12.641 -3.707 1 91 272 THR B N 1
ATOM 4150 C CA . THR B 1 272 ? 1.715 12.594 -3.037 1 91 272 THR B CA 1
ATOM 4151 C C . THR B 1 272 ? 1.54 12.422 -1.53 1 91 272 THR B C 1
ATOM 4153 O O . THR B 1 272 ? 2.248 11.641 -0.9 1 91 272 THR B O 1
ATOM 4156 N N . LEU B 1 273 ? 0.633 13.148 -0.958 1 94.69 273 LEU B N 1
ATOM 4157 C CA . LEU B 1 273 ? 0.375 13.016 0.471 1 94.69 273 LEU B CA 1
ATOM 4158 C C . LEU B 1 273 ? -0.119 11.617 0.812 1 94.69 273 LEU B C 1
ATOM 4160 O O . LEU B 1 273 ? 0.253 11.055 1.847 1 94.69 273 LEU B O 1
ATOM 4164 N N . THR B 1 274 ? -0.926 11.055 -0.044 1 91.88 274 THR B N 1
ATOM 4165 C CA . THR B 1 274 ? -1.404 9.695 0.154 1 91.88 274 THR B CA 1
ATOM 4166 C C . THR B 1 274 ? -0.243 8.703 0.122 1 91.88 274 THR B C 1
ATOM 4168 O O . THR B 1 274 ? -0.182 7.785 0.942 1 91.88 274 THR B O 1
ATOM 4171 N N . ALA B 1 275 ? 0.652 8.883 -0.79 1 86.81 275 ALA B N 1
ATOM 4172 C CA . ALA B 1 275 ? 1.822 8.016 -0.891 1 86.81 275 ALA B CA 1
ATOM 4173 C C . ALA B 1 275 ? 2.684 8.102 0.365 1 86.81 275 ALA B C 1
ATOM 4175 O O . ALA B 1 275 ? 3.15 7.086 0.88 1 86.81 275 ALA B O 1
ATOM 4176 N N . VAL B 1 276 ? 2.859 9.273 0.901 1 90.81 276 VAL B N 1
ATOM 4177 C CA . VAL B 1 276 ? 3.643 9.461 2.117 1 90.81 276 VAL B CA 1
ATOM 4178 C C . VAL B 1 276 ? 2.943 8.789 3.295 1 90.81 276 VAL B C 1
ATOM 4180 O O . VAL B 1 276 ? 3.582 8.086 4.086 1 90.81 276 VAL B O 1
ATOM 4183 N N . SER B 1 277 ? 1.66 8.992 3.369 1 92.12 277 SER B N 1
ATOM 4184 C CA . SER B 1 277 ? 0.881 8.383 4.441 1 92.12 277 SER B CA 1
ATOM 4185 C C . SER B 1 277 ? 0.951 6.863 4.383 1 92.12 277 SER B C 1
ATOM 4187 O O . SER B 1 277 ? 1.082 6.199 5.41 1 92.12 277 SER B O 1
ATOM 4189 N N . ARG B 1 278 ? 0.869 6.34 3.197 1 87.81 278 ARG B N 1
ATOM 4190 C CA . ARG B 1 278 ? 0.961 4.898 3.002 1 87.81 278 ARG B CA 1
ATOM 4191 C C . ARG B 1 278 ? 2.285 4.355 3.531 1 87.81 278 ARG B C 1
ATOM 4193 O O . ARG B 1 278 ? 2.311 3.367 4.266 1 87.81 278 ARG B O 1
ATOM 4200 N N . MET B 1 279 ? 3.324 4.953 3.209 1 86.38 279 MET B N 1
ATOM 4201 C CA . MET B 1 279 ? 4.645 4.496 3.631 1 86.38 279 MET B CA 1
ATOM 4202 C C . MET B 1 279 ? 4.801 4.609 5.145 1 86.38 279 MET B C 1
ATOM 4204 O O . MET B 1 279 ? 5.363 3.717 5.781 1 86.38 279 MET B O 1
ATOM 4208 N N . ALA B 1 280 ? 4.227 5.605 5.68 1 89.44 280 ALA B N 1
ATOM 4209 C CA . ALA B 1 280 ? 4.438 5.91 7.09 1 89.44 280 ALA B CA 1
ATOM 4210 C C . ALA B 1 280 ? 3.613 4.984 7.98 1 89.44 280 ALA B C 1
ATOM 4212 O O . ALA B 1 280 ? 4.023 4.652 9.094 1 89.44 280 ALA B O 1
ATOM 4213 N N . HIS B 1 281 ? 2.465 4.602 7.547 1 87.81 281 HIS B N 1
ATOM 4214 C CA . HIS B 1 281 ? 1.562 3.83 8.398 1 87.81 281 HIS B CA 1
ATOM 4215 C C . HIS B 1 281 ? 1.6 2.348 8.031 1 87.81 281 HIS B C 1
ATOM 4217 O O . HIS B 1 281 ? 1.212 1.499 8.844 1 87.81 281 HIS B O 1
ATOM 4223 N N . GLY B 1 282 ? 2.014 2.039 6.926 1 79.38 282 GLY B N 1
ATOM 4224 C CA . GLY B 1 282 ? 1.87 0.667 6.465 1 79.38 282 GLY B CA 1
ATOM 4225 C C . GLY B 1 282 ? 0.423 0.234 6.32 1 79.38 282 GLY B C 1
ATOM 4226 O O . GLY B 1 282 ? -0.49 1.053 6.445 1 79.38 282 GLY B O 1
ATOM 4227 N N . THR B 1 283 ? 0.213 -1.114 5.855 1 76 283 THR B N 1
ATOM 4228 C CA . THR B 1 283 ? -1.117 -1.705 5.766 1 76 283 THR B CA 1
ATOM 4229 C C . THR B 1 283 ? -1.13 -3.105 6.371 1 76 283 THR B C 1
ATOM 4231 O O . THR B 1 283 ? -0.147 -3.842 6.266 1 76 283 THR B O 1
ATOM 4234 N N . GLU B 1 284 ? -2.111 -3.355 7.191 1 73.19 284 GLU B N 1
ATOM 4235 C CA . GLU B 1 284 ? -2.285 -4.723 7.668 1 73.19 284 GLU B CA 1
ATOM 4236 C C . GLU B 1 284 ? -2.674 -5.66 6.527 1 73.19 284 GLU B C 1
ATOM 4238 O O . GLU B 1 284 ? -3.434 -5.277 5.637 1 73.19 284 GLU B O 1
ATOM 4243 N N . PRO B 1 285 ? -2.088 -6.883 6.621 1 79.75 285 PRO B N 1
ATOM 4244 C CA . PRO B 1 285 ? -2.543 -7.852 5.621 1 79.75 285 PRO B CA 1
ATOM 4245 C C . PRO B 1 285 ? -4.043 -8.125 5.703 1 79.75 285 PRO B C 1
ATOM 4247 O O . PRO B 1 285 ? -4.59 -8.25 6.801 1 79.75 285 PRO B O 1
ATOM 4250 N N . ALA B 1 286 ? -4.645 -8.164 4.594 1 81.19 286 ALA B N 1
ATOM 4251 C CA . ALA B 1 286 ? -6.059 -8.539 4.523 1 81.19 286 ALA B CA 1
ATOM 4252 C C . ALA B 1 286 ? -6.227 -10.055 4.543 1 81.19 286 ALA B C 1
ATOM 4254 O O . ALA B 1 286 ? -5.348 -10.789 4.09 1 81.19 286 ALA B O 1
ATOM 4255 N N . SER B 1 287 ? -7.352 -10.484 5.137 1 85.5 287 SER B N 1
ATOM 4256 C CA . SER B 1 287 ? -7.688 -11.898 5.008 1 85.5 287 SER B CA 1
ATOM 4257 C C . SER B 1 287 ? -8.016 -12.258 3.564 1 85.5 287 SER B C 1
ATOM 4259 O O . SER B 1 287 ? -8.328 -11.383 2.756 1 85.5 287 SER B O 1
ATOM 4261 N N . ALA B 1 288 ? -7.938 -13.539 3.275 1 89.5 288 ALA B N 1
ATOM 4262 C CA . ALA B 1 288 ? -8.289 -13.992 1.931 1 89.5 288 ALA B CA 1
ATOM 4263 C C . ALA B 1 288 ? -9.719 -13.609 1.577 1 89.5 288 ALA B C 1
ATOM 4265 O O . ALA B 1 288 ? -10 -13.188 0.45 1 89.5 288 ALA B O 1
ATOM 4266 N N . GLU B 1 289 ? -10.57 -13.734 2.527 1 85.44 289 GLU B N 1
ATOM 4267 C CA . GLU B 1 289 ? -11.969 -13.367 2.322 1 85.44 289 GLU B CA 1
ATOM 4268 C C . GLU B 1 289 ? -12.117 -11.875 2.045 1 85.44 289 GLU B C 1
ATOM 4270 O O . GLU B 1 289 ? -12.867 -11.477 1.153 1 85.44 289 GLU B O 1
ATOM 4275 N N . ASP B 1 290 ? -11.383 -11.133 2.791 1 82.94 290 ASP B N 1
ATOM 4276 C CA . ASP B 1 290 ? -11.406 -9.688 2.582 1 82.94 290 ASP B CA 1
ATOM 4277 C C . ASP B 1 290 ? -10.898 -9.328 1.188 1 82.94 290 ASP B C 1
ATOM 4279 O O . ASP B 1 290 ? -11.453 -8.445 0.528 1 82.94 290 ASP B O 1
ATOM 4283 N N . VAL B 1 291 ? -9.836 -9.984 0.74 1 86.81 291 VAL B N 1
ATOM 4284 C CA . VAL B 1 291 ? -9.266 -9.719 -0.577 1 86.81 291 VAL B CA 1
ATOM 4285 C C . VAL B 1 291 ? -10.289 -10.047 -1.66 1 86.81 291 VAL B C 1
ATOM 4287 O O . VAL B 1 291 ? -10.461 -9.281 -2.613 1 86.81 291 VAL B O 1
ATOM 4290 N N . ALA B 1 292 ? -11.016 -11.141 -1.523 1 88.12 292 ALA B N 1
ATOM 4291 C CA . ALA B 1 292 ? -12.023 -11.547 -2.506 1 88.12 292 ALA B CA 1
ATOM 4292 C C . ALA B 1 292 ? -13.141 -10.516 -2.604 1 88.12 292 ALA B C 1
ATOM 4294 O O . ALA B 1 292 ? -13.586 -10.172 -3.701 1 88.12 292 ALA B O 1
ATOM 4295 N N . GLU B 1 293 ? -13.562 -10.07 -1.535 1 79.56 293 GLU B N 1
ATOM 4296 C CA . GLU B 1 293 ? -14.609 -9.055 -1.511 1 79.56 293 GLU B CA 1
ATOM 4297 C C . GLU B 1 293 ? -14.164 -7.785 -2.227 1 79.56 293 GLU B C 1
ATOM 4299 O O . GLU B 1 293 ? -14.93 -7.184 -2.979 1 79.56 293 GLU B O 1
ATOM 4304 N N . ARG B 1 294 ? -12.875 -7.551 -2.074 1 77.62 294 ARG B N 1
ATOM 4305 C CA . ARG B 1 294 ? -12.328 -6.34 -2.67 1 77.62 294 ARG B CA 1
ATOM 4306 C C . ARG B 1 294 ? -12.148 -6.5 -4.176 1 77.62 294 ARG B C 1
ATOM 4308 O O . ARG B 1 294 ? -12.266 -5.531 -4.93 1 77.62 294 ARG B O 1
ATOM 4315 N N . TRP B 1 295 ? -11.867 -7.668 -4.547 1 78.88 295 TRP B N 1
ATOM 4316 C CA . TRP B 1 295 ? -11.695 -8 -5.957 1 78.88 295 TRP B CA 1
ATOM 4317 C C . TRP B 1 295 ? -12.945 -7.645 -6.758 1 78.88 295 TRP B C 1
ATOM 4319 O O . TRP B 1 295 ? -12.844 -7.117 -7.867 1 78.88 295 TRP B O 1
ATOM 4329 N N . GLN B 1 296 ? -14.008 -7.883 -6.301 1 70.81 296 GLN B N 1
ATOM 4330 C CA . GLN B 1 296 ? -15.266 -7.629 -6.996 1 70.81 296 GLN B CA 1
ATOM 4331 C C . GLN B 1 296 ? -15.414 -6.152 -7.344 1 70.81 296 GLN B C 1
ATOM 4333 O O . GLN B 1 296 ? -15.969 -5.809 -8.391 1 70.81 296 GLN B O 1
ATOM 4338 N N . TRP B 1 297 ? -14.727 -5.441 -6.543 1 62.66 297 TRP B N 1
ATOM 4339 C CA . TRP B 1 297 ? -14.812 -4 -6.766 1 62.66 297 TRP B CA 1
ATOM 4340 C C . TRP B 1 297 ? -13.742 -3.537 -7.746 1 62.66 297 TRP B C 1
ATOM 4342 O O . TRP B 1 297 ? -14 -2.676 -8.594 1 62.66 297 TRP B O 1
ATOM 4352 N N . LEU B 1 298 ? -12.555 -4.219 -7.625 1 59.31 298 LEU B N 1
ATOM 4353 C CA . LEU B 1 298 ? -11.406 -3.814 -8.422 1 59.31 298 LEU B CA 1
ATOM 4354 C C . LEU B 1 298 ? -11.555 -4.277 -9.867 1 59.31 298 LEU B C 1
ATOM 4356 O O . LEU B 1 298 ? -10.992 -3.664 -10.781 1 59.31 298 LEU B O 1
ATOM 4360 N N . SER B 1 299 ? -12.32 -5.312 -10.062 1 62.44 299 SER B N 1
ATOM 4361 C CA . SER B 1 299 ? -12.375 -5.93 -11.383 1 62.44 299 SER B CA 1
ATOM 4362 C C . SER B 1 299 ? -13.602 -5.465 -12.164 1 62.44 299 SER B C 1
ATOM 4364 O O . SER B 1 299 ? -13.945 -6.043 -13.195 1 62.44 299 SER B O 1
ATOM 4366 N N . GLN B 1 300 ? -14.219 -4.547 -11.703 1 56.47 300 GLN B N 1
ATOM 4367 C CA . GLN B 1 300 ? -15.352 -4.008 -12.453 1 56.47 300 GLN B CA 1
ATOM 4368 C C . GLN B 1 300 ? -14.883 -3.084 -13.57 1 56.47 300 GLN B C 1
ATOM 4370 O O . GLN B 1 300 ? -13.828 -2.457 -13.461 1 56.47 300 GLN B O 1
#

InterPro domains:
  IPR007210 ABC-type glycine betaine transport system, substrate-binding domain [PF04069] (40-295)

Secondary structure (DSSP, 8-state):
-------------------------------------EEEEEEESSHHHHHHHHHHHHHHHHTT-EEEEEEEES-THHHHHTTS-SEEEEEHHHHHHHHS---TT------SSPPHHHHHHHHHHHS-TTEEE-PPPSSB--EEEEE-HHHHHHHT--BHHHHHHHGGG-EEEE-HHHHHHHHHHHHHTT-TT-EEEE--GGGHHHHHHTTSSSEEEEETT-THHHHTT-EEPBTGGGGS---BEEEEEETT--HHHHHHHHHHHHT--HHHHHHHHHHHH-BPPPPHHHHHHHHHHHT-/-------------------------------------EEEEEEESSHHHHHHHHHHHHHHHHTT-EEEEEEEES-THHHHHTTS-SEEEEEHHHHHHHHS---TT------SSPPHHHHHHHHHHHS-TTEEE-PPPSSB--EEEEE-HHHHHHHT--BHHHHHHHGGG-EEEE-HHHHHHHHHHHHHTT-TT-EEEE--GGGHHHHHHTTSSSEEEEETT-THHHHTT-EEPBTGGGGS---BEEEEEETT--HHHHHHHHHHHHT--HHHHHHHHHHHH-BPPPPHHHHHHHHHHHT-

Solvent-accessible surface area (backbone atoms only — not comparable to full-atom values): 32429 Å² total; per-residue (Å²): 138,85,80,76,78,80,73,79,77,78,77,75,76,75,74,75,73,79,73,77,75,71,80,69,74,73,77,80,70,74,68,71,74,79,73,58,60,74,41,41,29,37,23,34,54,55,50,48,49,26,20,49,42,34,35,51,44,52,52,40,39,75,73,53,36,40,68,46,79,45,77,63,32,89,65,30,61,60,37,38,77,70,66,75,24,40,29,26,62,48,28,40,30,62,51,20,49,68,56,49,58,83,66,81,76,68,68,68,77,76,72,94,39,34,48,64,67,54,18,53,51,46,38,73,72,42,54,54,87,63,43,41,73,56,61,64,20,79,14,49,61,22,43,29,41,31,27,44,58,68,48,30,64,76,66,65,45,71,32,45,71,46,39,28,73,47,24,69,81,39,41,33,38,18,38,58,75,55,32,54,37,50,49,53,47,30,37,73,58,69,18,80,56,57,43,66,44,65,50,62,75,87,50,44,64,59,34,48,74,69,58,74,32,51,28,32,56,41,47,62,24,42,45,60,38,68,75,62,55,38,39,75,39,46,72,36,42,71,53,30,40,31,23,26,38,27,37,44,27,34,57,77,62,47,69,68,59,51,49,53,50,40,58,55,30,68,61,32,31,53,70,50,45,18,52,49,31,35,42,29,62,29,42,75,50,38,52,34,65,54,44,22,61,40,42,63,63,72,72,103,143,82,82,80,81,78,78,80,82,81,79,79,78,80,75,79,75,80,77,78,77,72,84,68,76,73,76,78,73,70,73,74,74,82,72,56,59,74,41,41,30,35,22,32,54,54,49,49,49,27,20,48,43,34,36,50,44,51,53,40,40,75,73,54,37,40,68,46,78,45,76,65,32,90,64,31,61,59,38,38,78,70,66,75,24,40,27,27,61,47,30,40,30,61,50,21,48,67,55,48,55,80,60,83,74,71,68,71,75,74,74,93,40,33,48,64,67,55,18,53,52,46,38,74,71,42,53,54,87,62,42,42,75,57,61,63,20,79,14,50,61,24,43,28,39,31,27,44,59,67,49,28,63,74,67,66,46,70,31,45,71,46,38,28,74,46,24,68,79,40,41,32,37,19,38,58,74,55,32,54,36,47,50,54,48,31,37,74,59,71,19,79,56,57,44,65,43,64,49,59,75,86,51,45,63,59,34,48,74,68,58,74,33,52,28,32,56,40,47,65,25,44,46,59,38,68,75,62,54,38,40,74,40,45,71,36,41,70,53,31,40,31,23,26,39,26,38,44,28,33,58,78,62,47,68,68,59,51,50,53,51,42,56,56,29,68,63,32,31,54,70,51,45,17,53,49,33,34,41,29,62,29,42,76,51,39,51,34,66,54,44,22,61,42,42,64,64,71,72,102

Foldseek 3Di:
DPPPPPPPPPPPPPPPPPPPPPPPPDPDPPDPPPPAAEFEEEAAPPQLQNLVSVVLCVLSVVVRHHYDYDDHDHQRVVCQLVVNGFKYKWWLLSQLCVQDPPDPPPVDDDQPAAEPVRSVVSNVPRRDPFKDWADFAQAWFFKFKKFAPVLCVVQVAAAPLSCLVRQQVFAEEEADVLQVLLQVVSVVSVNNRHHYHHDDPVCQVVCRLVPVGGIYMDTLLALCCVVQVMDTHHPRSRSHYTTTMIMMGTPPPDPSSSVSRVVVRHPDHSPNSNVSNCVRPPDDDDDPVSVVVSCVNVVD/DDDDPPPPPPPPPPPPPPPPPPPPPDPDDPDPPPPAAEFEEEAAPPQLQNLVSVVLCVLSVVVRHHYDYDDHDHQRVVCQLVVNGFKYKWWLLSLLCVQCPPDPPVPDDPQPAAEPVRSVVSNVPRRDPFKDWADFAQAWFFKFKKFAPVLCVVQVAAAPLSCLVRQQVFAEEEADVLQVLLQVVSVVSVNNRHHYHHDDPVCQVVCRLVPVGGIYMDTLLALCCVVQVMDTHHPRSRSHYTTTMIMMGTPPPDPSSSVSRVVVRHPDHSPNSNVSNCVRPPDDDDDPVSVVVSCVNVVD

pLDDT: mean 83.26, std 21.36, range [22.7, 98.69]

Radius of gyration: 37.36 Å; Cα contacts (8 Å, |Δi|>4): 1065; chains: 2; bounding box: 208×82×53 Å